Protein AF-W1DKX9-F1 (afdb_monomer_lite)

Organism: NCBI:txid1432552

Sequence (396 aa):
MPLGINVLANAAIPAMAIALAGGADFVRVNQWANAYIANEGFIEGAAAKALRYRSMLRAEHIRVFADSHVKHGSHAIVADRSIQELTRDVDFFEADAVIATGQRTGDSATMAEIDEIRAATELPLLVGSGVTPANVKQILGRTQGVIVASTMKVDGVWWNDVELARVKHFYVGRAGRAGGGIMEAFSERLLREHQPAWQAMQQHPFVTDIEQDRLPTVVFNRYLVFEGNFVATAIAIFALGVSKAPGIQQQRWLIGVLNALVDIQIAWFEQVLSARQIDPAEYPDDLPGVRRFRDGMLRTAHEGSYEQIVTLMFGAEWMYYFWCRRASEHYQSDADLRRWVEMHAEDEFYQQALWLKNELDRCAMALSENEKQALSALYGEVLQWEIDFHHAAYEE

Radius of gyration: 28.43 Å; chains: 1; bounding box: 73×48×66 Å

Foldseek 3Di:
DAAEFEDPDFPLLVRLVCCVVVVHQEYEGEAQADWFQFPVGIDHHCLVVNVVSCVVVVVPSYAYEYELHHQGGGPPVVVVDDSLVSLLVCVVSPHQEYEHEPNDALDWRDPVSLVSSVVNDVHFYEYEHNDELVCVVVRVVRGVYYHDALQQAVPSHRPHHGDVVSVVVSVVSPQCDDDDPDPDQLLVVLCVVQVVLLVCLLPAPLLVCLQVQRPDPLLVLLLLLLVLVCLVLLLLLLVLLLVQPPDDVSNVLSVVVNCCSVVPVNVLSVVVCVVVVPDSVVRDQPPPLSCCLSVVLNVCSVPHHSLLSLLLVLLVLVSLQVSLLSSQVGDHPDPSSNVSSVVSPDVVSVVSSVVSSVVNSVVVVPDDVVVSVVSSVSSSSSSVSSSSSSVVSVPD

Structure (mmCIF, N/CA/C/O backbone):
data_AF-W1DKX9-F1
#
_entry.id   AF-W1DKX9-F1
#
loop_
_atom_site.group_PDB
_atom_site.id
_atom_site.type_symbol
_atom_site.label_atom_id
_atom_site.label_alt_id
_atom_site.label_comp_id
_atom_site.label_asym_id
_atom_site.label_entity_id
_atom_site.label_seq_id
_atom_site.pdbx_PDB_ins_code
_atom_site.Cartn_x
_atom_site.Cartn_y
_atom_site.Cartn_z
_atom_site.occupancy
_atom_site.B_iso_or_equiv
_atom_site.auth_seq_id
_atom_site.auth_comp_id
_atom_site.auth_asym_id
_atom_site.auth_atom_id
_atom_site.pdbx_PDB_model_num
ATOM 1 N N . MET A 1 1 ? -12.273 -7.077 12.760 1.00 68.12 1 MET A N 1
ATOM 2 C CA . MET A 1 1 ? -12.476 -5.632 13.020 1.00 68.12 1 MET A CA 1
ATOM 3 C C . MET A 1 1 ? -13.892 -5.455 13.527 1.00 68.12 1 MET A C 1
ATOM 5 O O . MET A 1 1 ? -14.739 -6.162 12.995 1.00 68.12 1 MET A O 1
ATOM 9 N N . PRO A 1 2 ? -14.149 -4.578 14.514 1.00 84.31 2 PRO A N 1
ATOM 10 C CA . PRO A 1 2 ? -15.509 -4.352 14.976 1.00 84.31 2 PRO A CA 1
ATOM 11 C C . PRO A 1 2 ? -16.369 -3.765 13.850 1.00 84.31 2 PRO A C 1
ATOM 13 O O . PRO A 1 2 ? -15.917 -2.860 13.143 1.00 84.31 2 PRO A O 1
ATOM 16 N N . LEU A 1 3 ? -17.582 -4.284 13.682 1.00 92.50 3 LEU A N 1
ATOM 17 C CA . LEU A 1 3 ? -18.548 -3.859 12.670 1.00 92.50 3 LEU A CA 1
ATOM 18 C C . LEU A 1 3 ? -19.715 -3.135 13.342 1.00 92.50 3 LEU A C 1
ATOM 20 O O . LEU A 1 3 ? -20.184 -3.552 14.397 1.00 92.50 3 LEU A O 1
ATOM 24 N N . GLY A 1 4 ? -20.200 -2.064 12.715 1.00 95.19 4 GLY A N 1
ATOM 25 C CA . GLY A 1 4 ? -21.361 -1.322 13.192 1.00 95.19 4 GLY A CA 1
ATOM 26 C C . GLY A 1 4 ? -22.407 -1.114 12.111 1.00 95.19 4 GLY A C 1
ATOM 27 O O . GLY A 1 4 ? -22.061 -0.944 10.941 1.00 95.19 4 GLY A O 1
ATOM 28 N N . ILE A 1 5 ? -23.677 -1.084 12.510 1.00 97.62 5 ILE A N 1
ATOM 29 C CA . ILE A 1 5 ? -24.809 -0.840 11.610 1.00 97.62 5 ILE A CA 1
ATOM 30 C C . ILE A 1 5 ? -25.426 0.529 11.895 1.00 97.62 5 ILE A C 1
ATOM 32 O O . ILE A 1 5 ? -25.736 0.859 13.037 1.00 97.62 5 ILE A O 1
ATOM 36 N N . ASN A 1 6 ? -25.647 1.318 10.845 1.00 95.44 6 ASN A N 1
ATOM 37 C CA . ASN A 1 6 ? -26.480 2.516 10.898 1.00 95.44 6 ASN A CA 1
ATOM 38 C C . ASN A 1 6 ? -27.558 2.417 9.817 1.00 95.44 6 ASN A C 1
ATOM 40 O O . ASN A 1 6 ? -27.233 2.161 8.657 1.00 95.44 6 ASN A O 1
ATOM 44 N N . VAL A 1 7 ? -28.816 2.648 10.185 1.00 95.62 7 VAL A N 1
ATOM 45 C CA . VAL A 1 7 ? -29.932 2.723 9.240 1.00 95.62 7 VAL A CA 1
ATOM 46 C C . VAL A 1 7 ? -30.603 4.082 9.398 1.00 95.62 7 VAL A C 1
ATOM 48 O O . VAL A 1 7 ? -31.235 4.376 10.416 1.00 95.62 7 VAL A O 1
ATOM 51 N N . LEU A 1 8 ? -30.448 4.916 8.372 1.00 89.38 8 LEU A N 1
ATOM 52 C CA . LEU A 1 8 ? -30.997 6.267 8.339 1.00 89.38 8 LEU A CA 1
ATOM 53 C C . LEU A 1 8 ? -32.534 6.258 8.209 1.00 89.38 8 LEU A C 1
ATOM 55 O O . LEU A 1 8 ? -33.120 5.307 7.702 1.00 89.38 8 LEU A O 1
ATOM 59 N N . ALA A 1 9 ? -33.233 7.310 8.639 1.00 81.00 9 ALA A N 1
ATOM 60 C CA . ALA A 1 9 ? -32.699 8.488 9.339 1.00 81.00 9 ALA A CA 1
ATOM 61 C C . ALA A 1 9 ? -32.556 8.281 10.859 1.00 81.00 9 ALA A C 1
ATOM 63 O O . ALA A 1 9 ? -31.662 8.859 11.465 1.00 81.00 9 ALA A O 1
ATOM 64 N N . ASN A 1 10 ? -33.401 7.437 11.464 1.00 94.12 10 ASN A N 1
ATOM 65 C CA . ASN A 1 10 ? -33.337 7.074 12.887 1.00 94.12 10 ASN A CA 1
ATOM 66 C C . ASN A 1 10 ? -33.879 5.652 13.157 1.00 94.12 10 ASN A C 1
ATOM 68 O O . ASN A 1 10 ? -34.592 5.400 14.132 1.00 94.12 10 ASN A O 1
ATOM 72 N N . ALA A 1 11 ? -33.618 4.705 12.252 1.00 95.62 11 ALA A N 1
ATOM 73 C CA . ALA A 1 11 ? -34.230 3.377 12.271 1.00 95.62 11 ALA A CA 1
ATOM 74 C C . ALA A 1 11 ? -33.495 2.406 13.221 1.00 95.62 11 ALA A C 1
ATOM 76 O O . ALA A 1 11 ? -32.956 1.379 12.807 1.00 95.62 11 ALA A O 1
ATOM 77 N N . ALA A 1 12 ? -33.510 2.713 14.523 1.00 97.56 12 ALA A N 1
ATOM 78 C CA . ALA A 1 12 ? -32.794 1.955 15.555 1.00 97.56 12 ALA A CA 1
ATOM 79 C C . ALA A 1 12 ? -33.218 0.475 15.651 1.00 97.56 12 ALA A C 1
ATOM 81 O O . ALA A 1 12 ? -32.383 -0.396 15.879 1.00 97.56 12 ALA A O 1
ATOM 82 N N . ILE A 1 13 ? -34.509 0.176 15.456 1.00 98.06 13 ILE A N 1
ATOM 83 C CA . ILE A 1 13 ? -35.042 -1.195 15.528 1.00 98.06 13 ILE A CA 1
ATOM 84 C C . ILE A 1 13 ? -34.520 -2.054 14.360 1.00 98.06 13 ILE A C 1
ATOM 86 O O . ILE A 1 13 ? -33.910 -3.090 14.634 1.00 98.06 13 ILE A O 1
ATOM 90 N N . PRO A 1 14 ? -34.657 -1.633 13.081 1.00 98.25 14 PRO A N 1
ATOM 91 C CA . PRO A 1 14 ? -33.991 -2.310 11.969 1.00 98.25 14 PRO A CA 1
ATOM 92 C C . PRO A 1 14 ? -32.478 -2.437 12.149 1.00 98.25 14 PRO A C 1
ATOM 94 O O . PRO A 1 14 ? -31.940 -3.515 11.917 1.00 98.25 14 PRO A O 1
ATOM 97 N N . ALA A 1 15 ? -31.794 -1.379 12.602 1.00 98.38 15 ALA A N 1
ATOM 98 C CA . ALA A 1 15 ? -30.349 -1.422 12.823 1.00 98.38 15 ALA A CA 1
ATOM 99 C C . ALA A 1 15 ? -29.957 -2.510 13.837 1.00 98.38 15 ALA A C 1
ATOM 101 O O . ALA A 1 15 ? -29.035 -3.276 13.574 1.00 98.38 15 ALA A O 1
ATOM 102 N N . MET A 1 16 ? -30.693 -2.627 14.948 1.00 98.38 16 MET A N 1
ATOM 103 C CA . MET A 1 16 ? -30.473 -3.658 15.970 1.00 98.38 16 MET A CA 1
ATOM 104 C C . MET A 1 16 ? -30.725 -5.071 15.428 1.00 98.38 16 MET A C 1
ATOM 106 O O . MET A 1 16 ? -29.935 -5.978 15.676 1.00 98.38 16 MET A O 1
ATOM 110 N N . ALA A 1 17 ? -31.798 -5.259 14.654 1.00 98.25 17 ALA A N 1
ATOM 111 C CA . ALA A 1 17 ? -32.115 -6.549 14.044 1.00 98.25 17 ALA A CA 1
ATOM 112 C C . ALA A 1 17 ? -31.035 -6.990 13.041 1.00 98.25 17 ALA A C 1
ATOM 114 O O . ALA A 1 17 ? -30.596 -8.139 13.072 1.00 98.25 17 ALA A O 1
ATOM 115 N N . ILE A 1 18 ? -30.578 -6.069 12.183 1.00 98.44 18 ILE A N 1
ATOM 116 C CA . ILE A 1 18 ? -29.498 -6.316 11.218 1.00 98.44 18 ILE A CA 1
ATOM 117 C C . ILE A 1 18 ? -28.187 -6.597 11.951 1.00 98.44 18 ILE A C 1
ATOM 119 O O . ILE A 1 18 ? -27.479 -7.526 11.574 1.00 98.44 18 ILE A O 1
ATOM 123 N N . ALA A 1 19 ? -27.870 -5.832 12.999 1.00 98.25 19 ALA A N 1
ATOM 124 C CA . ALA A 1 19 ? -26.654 -6.031 13.777 1.00 98.25 19 ALA A CA 1
ATOM 125 C C . ALA A 1 19 ? -26.617 -7.427 14.404 1.00 98.25 19 ALA A C 1
ATOM 127 O O . ALA A 1 19 ? -25.626 -8.134 14.246 1.00 98.25 19 ALA A O 1
ATOM 128 N N . LEU A 1 20 ? -27.717 -7.868 15.018 1.00 98.25 20 LEU A N 1
ATOM 129 C CA . LEU A 1 20 ? -27.802 -9.210 15.589 1.00 98.25 20 LEU A CA 1
ATOM 130 C C . LEU A 1 20 ? -27.708 -10.300 14.517 1.00 98.25 20 LEU A C 1
ATOM 132 O O . LEU A 1 20 ? -26.942 -11.247 14.670 1.00 98.25 20 LEU A O 1
ATOM 136 N N . ALA A 1 21 ? -28.466 -10.166 13.427 1.00 98.00 21 ALA A N 1
ATOM 137 C CA . ALA A 1 21 ? -28.477 -11.158 12.354 1.00 98.00 21 ALA A CA 1
ATOM 138 C C . ALA A 1 21 ? -27.125 -11.257 11.624 1.00 98.00 21 ALA A C 1
ATOM 140 O O . ALA A 1 21 ? -26.741 -12.338 11.185 1.00 98.00 21 ALA A O 1
ATOM 141 N N . GLY A 1 22 ? -26.413 -10.136 11.491 1.00 96.56 22 GLY A N 1
ATOM 142 C CA . GLY A 1 22 ? -25.126 -10.036 10.803 1.00 96.56 22 GLY A CA 1
ATOM 143 C C . GLY A 1 22 ? -23.897 -10.202 11.699 1.00 96.56 22 GLY A C 1
ATOM 144 O O . GLY A 1 22 ? -22.784 -10.158 11.182 1.00 96.56 22 GLY A O 1
ATOM 145 N N . GLY A 1 23 ? -24.070 -10.366 13.016 1.00 95.94 23 GLY A N 1
ATOM 146 C CA . GLY A 1 23 ? -22.961 -10.477 13.969 1.00 95.94 23 GLY A CA 1
ATOM 147 C C . GLY A 1 23 ? -22.147 -9.189 14.139 1.00 95.94 23 GLY A C 1
ATOM 148 O O . GLY A 1 23 ? -20.934 -9.256 14.320 1.00 95.94 23 GLY A O 1
ATOM 149 N N . ALA A 1 24 ? -22.786 -8.021 14.037 1.00 97.19 24 ALA A N 1
ATOM 150 C CA . ALA A 1 24 ? -22.146 -6.729 14.275 1.00 97.19 24 ALA A CA 1
ATOM 151 C C . ALA A 1 24 ? -22.069 -6.399 15.777 1.00 97.19 24 ALA A C 1
ATOM 153 O O . ALA A 1 24 ? -22.917 -6.806 16.568 1.00 97.19 24 ALA A O 1
ATOM 154 N N . ASP A 1 25 ? -21.072 -5.605 16.162 1.00 97.25 25 ASP A N 1
ATOM 155 C CA . ASP A 1 25 ? -20.748 -5.310 17.562 1.00 97.25 25 AS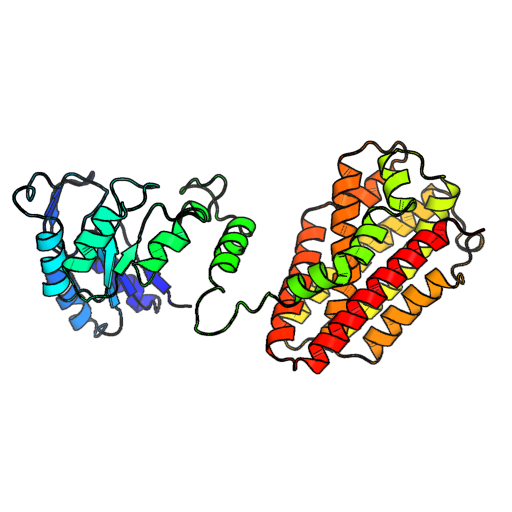P A CA 1
ATOM 156 C C . ASP A 1 25 ? -21.498 -4.092 18.119 1.00 97.25 25 ASP A C 1
ATOM 158 O O . ASP A 1 25 ? -21.575 -3.899 19.336 1.00 97.25 25 ASP A O 1
ATOM 162 N N . PHE A 1 26 ? -21.993 -3.215 17.242 1.00 98.00 26 PHE A N 1
ATOM 163 C CA . PHE A 1 26 ? -22.696 -2.003 17.651 1.00 98.00 26 PHE A CA 1
ATOM 164 C C . PHE A 1 26 ? -23.692 -1.495 16.605 1.00 98.00 26 PHE A C 1
ATOM 166 O O . PHE A 1 26 ? -23.630 -1.821 15.418 1.00 98.00 26 PHE A O 1
ATOM 173 N N . VAL A 1 27 ? -24.595 -0.628 17.050 1.00 98.31 27 VAL A N 1
ATOM 174 C CA . VAL A 1 27 ? -25.434 0.206 16.191 1.00 98.31 27 VAL A CA 1
ATOM 175 C C . VAL A 1 27 ? -25.105 1.672 16.411 1.00 98.31 27 VAL A C 1
ATOM 177 O O . VAL A 1 27 ? -24.795 2.084 17.528 1.00 98.31 27 VAL A O 1
ATOM 180 N N . ARG A 1 28 ? -25.202 2.475 15.351 1.00 96.88 28 ARG A N 1
ATOM 181 C CA . ARG A 1 28 ? -25.271 3.930 15.471 1.00 96.88 28 ARG A CA 1
ATOM 182 C C . ARG A 1 28 ? -26.722 4.373 15.343 1.00 96.88 28 ARG A C 1
ATOM 184 O O . ARG A 1 28 ? -27.402 3.956 14.409 1.00 96.88 28 ARG A O 1
ATOM 191 N N . VAL A 1 29 ? -27.172 5.230 16.253 1.00 96.94 29 VAL A N 1
ATOM 192 C CA . VAL A 1 29 ? -28.517 5.809 16.236 1.00 96.94 29 VAL A CA 1
ATOM 193 C C . VAL A 1 29 ? -28.402 7.325 16.256 1.00 96.94 29 VAL A C 1
ATOM 195 O O . VAL A 1 29 ? -27.791 7.892 17.157 1.00 96.94 29 VAL A O 1
ATOM 198 N N . ASN A 1 30 ? -28.984 7.978 15.254 1.00 94.31 30 ASN A N 1
ATOM 199 C CA . ASN A 1 30 ? -28.925 9.426 15.120 1.00 94.31 30 ASN A CA 1
ATOM 200 C C . ASN A 1 30 ? -29.636 10.115 16.292 1.00 94.31 30 ASN A C 1
ATOM 202 O O . ASN A 1 30 ? -29.003 10.807 17.071 1.00 94.31 30 ASN A O 1
ATOM 206 N N . GLN A 1 31 ? -30.933 9.880 16.476 1.00 95.25 31 GLN A N 1
ATOM 207 C CA . GLN A 1 31 ? -31.712 10.494 17.549 1.00 95.25 31 GLN A CA 1
ATOM 208 C C . GLN A 1 31 ? -32.070 9.451 18.613 1.00 95.25 31 GLN A C 1
ATOM 210 O O . GLN A 1 31 ? -33.100 8.771 18.550 1.00 95.25 31 GLN A O 1
ATOM 215 N N . TRP A 1 32 ? -31.190 9.305 19.602 1.00 97.31 32 TRP A N 1
ATOM 216 C CA . TRP A 1 32 ? -31.381 8.357 20.703 1.00 97.31 32 TRP A CA 1
ATOM 217 C C . TRP A 1 32 ? -32.332 8.889 21.779 1.00 97.31 32 TRP A C 1
ATOM 219 O O . TRP A 1 32 ? -33.315 8.231 22.122 1.00 97.31 32 TRP A O 1
ATOM 229 N N . ALA A 1 33 ? -32.078 10.112 22.239 1.00 95.19 33 ALA A N 1
ATOM 230 C CA . ALA A 1 33 ? -32.905 10.878 23.168 1.00 95.19 33 ALA A CA 1
ATOM 231 C C . ALA A 1 33 ? -33.326 12.201 22.510 1.00 95.19 33 ALA A C 1
ATOM 233 O O . ALA A 1 33 ? -32.753 12.566 21.490 1.00 95.19 33 ALA A O 1
ATOM 234 N N . ASN A 1 34 ? -34.285 12.934 23.088 1.00 93.75 34 ASN A N 1
ATOM 235 C CA . ASN A 1 34 ? -34.818 14.208 22.562 1.00 93.75 34 ASN A CA 1
ATOM 236 C C . ASN A 1 34 ? -35.590 14.083 21.236 1.00 93.75 34 ASN A C 1
ATOM 238 O O . ASN A 1 34 ? -35.763 12.986 20.708 1.00 93.75 34 ASN A O 1
ATOM 242 N N . ALA A 1 35 ? -36.075 15.210 20.711 1.00 93.00 35 ALA A N 1
ATOM 243 C CA . ALA A 1 35 ? -36.749 15.287 19.420 1.00 93.00 35 ALA A CA 1
ATOM 244 C C . ALA A 1 35 ? -36.205 16.446 18.580 1.00 93.00 35 ALA A C 1
ATOM 246 O O . ALA A 1 35 ? -35.729 17.443 19.122 1.00 93.00 35 ALA A O 1
ATOM 247 N N . TYR A 1 36 ? -36.315 16.326 17.258 1.00 93.12 36 TYR A N 1
ATOM 248 C CA . TYR A 1 36 ? -35.957 17.389 16.317 1.00 93.12 36 TYR A CA 1
ATOM 249 C C . TYR A 1 36 ? -36.777 17.279 15.023 1.00 93.12 36 TYR A C 1
ATOM 251 O O . TYR A 1 36 ? -37.457 16.277 14.785 1.00 93.12 36 TYR A O 1
ATOM 259 N N . ILE A 1 37 ? -36.729 18.314 14.181 1.00 93.94 37 ILE A N 1
ATOM 260 C CA . ILE A 1 37 ? -37.374 18.312 12.861 1.00 93.94 37 ILE A CA 1
ATOM 261 C C . ILE A 1 37 ? -36.330 17.987 11.793 1.00 93.94 37 ILE A C 1
ATOM 263 O O . ILE A 1 37 ? -35.504 18.836 11.459 1.00 93.94 37 ILE A O 1
ATOM 267 N N . ALA A 1 38 ? -36.372 16.773 11.255 1.00 91.06 38 ALA A N 1
ATOM 268 C CA . ALA A 1 38 ? -35.530 16.321 10.153 1.00 91.06 38 ALA A CA 1
ATOM 269 C C . ALA A 1 38 ? -36.153 16.626 8.782 1.00 91.06 38 ALA A C 1
ATOM 271 O O . ALA A 1 38 ? -37.285 17.106 8.687 1.00 91.06 38 ALA A O 1
ATOM 272 N N . ASN A 1 39 ? -35.444 16.273 7.707 1.00 86.62 39 ASN A N 1
ATOM 273 C CA . ASN A 1 39 ? -35.997 16.314 6.348 1.00 86.62 39 ASN A CA 1
ATOM 274 C C . ASN A 1 39 ? -37.215 15.384 6.191 1.00 86.62 39 ASN A C 1
ATOM 276 O O . ASN A 1 39 ? -38.099 15.641 5.380 1.00 86.62 39 ASN A O 1
ATOM 280 N N . GLU A 1 40 ? -37.263 14.312 6.979 1.00 89.19 40 GLU A N 1
ATOM 281 C CA . GLU A 1 40 ? -38.331 13.316 7.021 1.00 89.19 40 GLU A CA 1
ATOM 282 C C . GLU A 1 40 ? -39.513 13.739 7.914 1.00 89.19 40 GLU A C 1
ATOM 284 O O . GLU A 1 40 ? -40.549 13.074 7.917 1.00 89.19 40 GLU A O 1
ATOM 289 N N . GLY A 1 41 ? -39.379 14.838 8.664 1.00 92.44 41 GLY A N 1
ATOM 290 C CA . GLY A 1 41 ? -40.394 15.351 9.583 1.00 92.44 41 GLY A CA 1
ATOM 291 C C . GLY A 1 41 ? -39.979 15.274 11.053 1.00 92.44 41 GLY A C 1
ATOM 292 O O . GLY A 1 41 ? -38.802 15.364 11.391 1.00 92.44 41 GLY A O 1
ATOM 293 N N . PHE A 1 42 ? -40.964 15.161 11.946 1.00 94.81 42 PHE A N 1
ATOM 294 C CA . PHE A 1 42 ? -40.734 15.117 13.391 1.00 94.81 42 PHE A CA 1
ATOM 295 C C . PHE A 1 42 ? -40.114 13.775 13.799 1.00 94.81 42 PHE A C 1
ATOM 297 O O . PHE A 1 42 ? -40.745 12.729 13.642 1.00 94.81 42 PHE A O 1
ATOM 304 N N . ILE A 1 43 ? -38.894 13.801 14.339 1.00 95.00 43 ILE A N 1
ATOM 305 C CA . ILE A 1 43 ? -38.180 12.608 14.801 1.00 95.00 43 ILE A CA 1
ATOM 306 C C . ILE A 1 43 ? -38.134 12.593 16.326 1.00 95.00 43 ILE A C 1
ATOM 308 O O . ILE A 1 43 ? -37.656 13.536 16.952 1.00 95.00 43 ILE A O 1
ATOM 312 N N . GLU A 1 44 ? -38.594 11.488 16.910 1.00 94.31 44 GLU A N 1
ATOM 313 C CA . GLU A 1 44 ? -38.559 11.213 18.348 1.00 94.31 44 GLU A CA 1
ATOM 314 C C . GLU A 1 44 ? -37.341 10.363 18.742 1.00 94.31 44 GLU A C 1
ATOM 316 O O . GLU A 1 44 ? -36.821 9.577 17.942 1.00 94.31 44 GLU A O 1
ATOM 321 N N . GLY A 1 45 ? -36.942 10.461 20.011 1.00 95.62 45 GLY A N 1
ATOM 322 C CA . GLY A 1 45 ? -35.900 9.631 20.607 1.00 95.62 45 GLY A CA 1
ATOM 323 C C . GLY A 1 45 ? -36.251 8.140 20.583 1.00 95.62 45 GLY A C 1
ATOM 324 O O . GLY A 1 45 ? -37.326 7.716 21.017 1.00 95.62 45 GLY A O 1
ATOM 325 N N . ALA A 1 46 ? -35.325 7.323 20.083 1.00 97.31 46 ALA A N 1
ATOM 326 C CA . ALA A 1 46 ? -35.532 5.889 19.898 1.00 97.31 46 ALA A CA 1
ATOM 327 C C . ALA A 1 46 ? -35.260 5.031 21.150 1.00 97.31 46 ALA A C 1
ATOM 329 O O . ALA A 1 46 ? -35.668 3.863 21.169 1.00 97.31 46 ALA A O 1
ATOM 330 N N . ALA A 1 47 ? -34.607 5.577 22.185 1.00 98.12 47 ALA A N 1
ATOM 331 C CA . ALA A 1 47 ? -34.007 4.811 23.282 1.00 98.12 47 ALA A CA 1
ATOM 332 C C . ALA A 1 47 ? -34.952 3.784 23.917 1.00 98.12 47 ALA A C 1
ATOM 334 O O . ALA A 1 47 ? -34.682 2.584 23.926 1.00 98.12 47 ALA A O 1
ATOM 335 N N . ALA A 1 48 ? -36.123 4.227 24.378 1.00 97.38 48 ALA A N 1
ATOM 336 C CA . ALA A 1 48 ? -37.044 3.363 25.110 1.00 97.38 48 ALA A CA 1
ATOM 337 C C . ALA A 1 48 ? -37.594 2.201 24.257 1.00 97.38 48 ALA A C 1
ATOM 339 O O . ALA A 1 48 ? -37.864 1.116 24.779 1.00 97.38 48 ALA A O 1
ATOM 340 N N . LYS A 1 49 ? -37.800 2.411 22.951 1.00 97.88 49 LYS A N 1
ATOM 341 C CA . LYS A 1 49 ? -38.249 1.351 22.031 1.00 97.88 49 LYS A CA 1
ATOM 342 C C . LYS A 1 49 ? -37.088 0.400 21.724 1.00 97.88 49 LYS A C 1
ATOM 344 O O . LYS A 1 49 ? -37.258 -0.815 21.803 1.00 97.88 49 LYS A O 1
ATOM 349 N N . ALA A 1 50 ? -35.912 0.952 21.432 1.00 98.12 50 ALA A N 1
ATOM 350 C CA . ALA A 1 50 ? -34.723 0.196 21.062 1.00 98.12 50 ALA A CA 1
ATOM 351 C C . ALA A 1 50 ? -34.168 -0.662 22.207 1.00 98.12 50 ALA A C 1
ATOM 353 O O . ALA A 1 50 ? -33.855 -1.824 21.974 1.00 98.12 50 ALA A O 1
ATOM 354 N N . LEU A 1 51 ? -34.115 -0.156 23.443 1.00 98.25 51 LEU A N 1
ATOM 355 C CA . LEU A 1 51 ? -33.626 -0.913 24.603 1.00 98.25 51 LEU A CA 1
ATOM 356 C C . LEU A 1 51 ? -34.534 -2.097 24.958 1.00 98.25 51 LEU A C 1
ATOM 358 O O . LEU A 1 51 ? -34.044 -3.199 25.204 1.00 98.25 51 LEU A O 1
ATOM 362 N N . ARG A 1 52 ? -35.863 -1.915 24.906 1.00 98.56 52 ARG A N 1
ATOM 363 C CA . ARG A 1 52 ? -36.816 -3.026 25.094 1.00 98.56 52 ARG A CA 1
ATOM 364 C C . ARG A 1 52 ? -36.653 -4.089 24.015 1.00 98.56 52 ARG A C 1
ATOM 366 O O . ARG A 1 52 ? -36.681 -5.277 24.317 1.00 98.56 52 ARG A O 1
ATOM 373 N N . TYR A 1 53 ? -36.456 -3.663 22.770 1.00 98.56 53 TYR A N 1
ATOM 374 C CA . TYR A 1 53 ? -36.219 -4.576 21.659 1.00 98.56 53 TYR A CA 1
ATOM 375 C C . TYR A 1 53 ? -34.878 -5.312 21.791 1.00 98.56 53 TYR A C 1
ATOM 377 O O . TYR A 1 53 ? -34.845 -6.531 21.646 1.00 98.56 53 TYR A O 1
ATOM 385 N N . ARG A 1 54 ? -33.797 -4.608 22.161 1.00 98.25 54 ARG A N 1
ATOM 386 C CA . ARG A 1 54 ? -32.478 -5.189 22.464 1.00 98.25 54 ARG A CA 1
ATOM 387 C C . ARG A 1 54 ? -32.588 -6.278 23.530 1.00 98.25 54 ARG A C 1
ATOM 389 O O . ARG A 1 54 ? -32.069 -7.370 23.328 1.00 98.25 54 ARG A O 1
ATOM 396 N N . SER A 1 55 ? -33.320 -6.008 24.612 1.00 98.19 55 SER A N 1
ATOM 397 C CA . SER A 1 55 ? -33.542 -6.981 25.685 1.00 98.19 55 SER A CA 1
ATOM 398 C C . SER A 1 55 ? -34.401 -8.171 25.245 1.00 98.19 55 SER A C 1
ATOM 400 O O . SER A 1 55 ? -34.067 -9.320 25.528 1.00 98.19 55 SER A O 1
ATOM 402 N N . MET A 1 56 ? -35.467 -7.933 24.472 1.00 98.50 56 MET A N 1
ATOM 403 C CA . MET A 1 56 ? -36.296 -9.004 23.903 1.00 98.50 56 MET A CA 1
ATOM 404 C C . MET A 1 56 ? -35.474 -9.967 23.032 1.00 98.50 56 MET A C 1
ATOM 406 O O . MET A 1 56 ? -35.728 -11.170 23.031 1.00 98.50 56 MET A O 1
ATOM 410 N N . LEU A 1 57 ? -34.478 -9.439 22.320 1.00 97.44 57 LEU A N 1
ATOM 411 C CA . LEU A 1 57 ? -33.551 -10.211 21.501 1.00 97.44 57 LEU A CA 1
ATOM 412 C C . LEU A 1 57 ? -32.372 -10.822 22.282 1.00 97.44 57 LEU A C 1
ATOM 414 O O . LEU A 1 57 ? -31.616 -11.593 21.695 1.00 97.44 57 LEU A O 1
ATOM 418 N N . ARG A 1 58 ? -32.198 -10.495 23.573 1.00 97.88 58 ARG A N 1
ATOM 419 C CA . ARG A 1 58 ? -30.995 -10.813 24.373 1.00 97.88 58 ARG A CA 1
ATOM 420 C C . ARG A 1 58 ? -29.699 -10.342 23.700 1.00 97.88 58 ARG A C 1
ATOM 422 O O . ARG A 1 58 ? -28.692 -11.052 23.637 1.00 97.88 58 ARG A O 1
ATOM 429 N N . ALA A 1 59 ? -29.766 -9.149 23.119 1.00 97.75 59 ALA A N 1
ATOM 430 C CA . ALA A 1 59 ? -28.710 -8.542 22.324 1.00 97.75 59 ALA A CA 1
ATOM 431 C C . ALA A 1 59 ? -27.939 -7.461 23.104 1.00 97.75 59 ALA A C 1
ATOM 433 O O . ALA A 1 59 ? -27.454 -6.501 22.517 1.00 97.75 59 ALA A O 1
ATOM 434 N N . GLU A 1 60 ? -27.818 -7.585 24.429 1.00 97.31 60 GLU A N 1
ATOM 435 C CA . GLU A 1 60 ? -27.136 -6.604 25.292 1.00 97.31 60 GLU A CA 1
ATOM 436 C C . GLU A 1 60 ? -25.641 -6.447 24.967 1.00 97.31 60 GLU A C 1
ATOM 438 O O . GLU A 1 60 ? -25.041 -5.433 25.303 1.00 97.31 60 GLU A O 1
ATOM 443 N N . HIS A 1 61 ? -25.048 -7.423 24.277 1.00 96.75 61 HIS A N 1
ATOM 444 C CA . HIS A 1 61 ? -23.680 -7.345 23.765 1.00 96.75 61 HIS A CA 1
ATOM 445 C C . HIS A 1 61 ? -23.523 -6.365 22.586 1.00 96.75 61 HIS A C 1
ATOM 447 O O . HIS A 1 61 ? -22.401 -5.951 22.296 1.00 96.75 61 HIS A O 1
ATOM 453 N N . ILE A 1 62 ? -24.619 -5.978 21.918 1.00 98.12 62 ILE A N 1
ATOM 454 C CA . ILE A 1 62 ? -24.613 -4.987 20.837 1.00 98.12 62 ILE A CA 1
ATOM 455 C C . ILE A 1 62 ? -24.699 -3.589 21.449 1.00 98.12 62 ILE A C 1
ATOM 457 O O . ILE A 1 62 ? -25.720 -3.189 22.024 1.00 98.12 62 ILE A O 1
ATOM 461 N N . ARG A 1 63 ? -23.610 -2.834 21.301 1.00 98.38 63 ARG A N 1
ATOM 462 C CA . ARG A 1 63 ? -23.480 -1.485 21.861 1.00 98.38 63 ARG A CA 1
ATOM 463 C C . ARG A 1 63 ? -24.272 -0.448 21.064 1.00 98.38 63 ARG A C 1
ATOM 465 O O . ARG A 1 63 ? -24.437 -0.577 19.854 1.00 98.38 63 ARG A O 1
ATOM 472 N N . VAL A 1 64 ? -24.734 0.607 21.726 1.00 98.44 64 VAL A N 1
ATOM 473 C CA . VAL A 1 64 ? -25.471 1.726 21.130 1.00 98.44 64 VAL A CA 1
ATOM 474 C C . VAL A 1 64 ? -24.602 2.973 21.131 1.00 98.44 64 VAL A C 1
ATOM 476 O O . VAL A 1 64 ? -24.310 3.542 22.179 1.00 98.44 64 VAL A O 1
ATOM 479 N N . PHE A 1 65 ? -24.198 3.421 19.947 1.00 98.19 65 PHE A N 1
ATOM 480 C CA . PHE A 1 65 ? -23.501 4.691 19.776 1.00 98.19 65 PHE A CA 1
ATOM 481 C C . PHE A 1 65 ? -24.506 5.737 19.301 1.00 98.19 65 PHE A C 1
ATOM 483 O O . PHE A 1 65 ? -25.112 5.590 18.239 1.00 98.19 65 PHE A O 1
ATOM 490 N N . ALA A 1 66 ? -24.702 6.784 20.089 1.00 97.69 66 ALA A N 1
ATOM 491 C CA . ALA A 1 66 ? -25.760 7.758 19.873 1.00 97.69 66 ALA A CA 1
ATOM 492 C C . ALA A 1 66 ? -25.189 9.126 19.499 1.00 97.69 66 ALA A C 1
ATOM 494 O O . ALA A 1 66 ? -24.225 9.585 20.114 1.00 97.69 66 ALA A O 1
ATOM 495 N N . ASP A 1 67 ? -25.781 9.800 18.512 1.00 95.56 67 ASP A N 1
ATOM 496 C CA . ASP A 1 67 ? -25.394 11.183 18.235 1.00 95.56 67 ASP A CA 1
ATOM 497 C C . ASP A 1 67 ? -25.927 12.095 19.360 1.00 95.56 67 ASP A C 1
ATOM 499 O O . ASP A 1 67 ? -27.080 11.983 19.776 1.00 95.56 67 ASP A O 1
ATOM 503 N N . SER A 1 68 ? -25.081 12.995 19.871 1.00 93.56 68 SER A N 1
ATOM 504 C CA . SER A 1 68 ? -25.472 13.956 20.920 1.00 93.56 68 SER A CA 1
ATOM 505 C C . SER A 1 68 ? -26.369 15.066 20.359 1.00 93.56 68 SER A C 1
ATOM 507 O O . SER A 1 68 ? -27.349 15.470 20.984 1.00 93.56 68 SER A O 1
ATOM 509 N N . HIS A 1 69 ? -26.052 15.522 19.146 1.00 89.56 69 HIS A N 1
ATOM 510 C CA . HIS A 1 69 ? -26.768 16.572 18.438 1.00 89.56 69 HIS A CA 1
ATOM 511 C C . HIS A 1 69 ? -26.743 16.258 16.935 1.00 89.56 69 HIS A C 1
ATOM 513 O O . HIS A 1 69 ? -25.677 16.174 16.312 1.00 89.56 69 HIS A O 1
ATOM 519 N N . VAL A 1 70 ? -27.919 15.981 16.364 1.00 88.75 70 VAL A N 1
ATOM 520 C CA . VAL A 1 70 ? -28.050 15.456 14.996 1.00 88.75 70 VAL A CA 1
ATOM 521 C C . VAL A 1 70 ? -27.961 16.574 13.963 1.00 88.75 70 VAL A C 1
ATOM 523 O O . VAL A 1 70 ? -28.772 17.492 13.957 1.00 88.75 70 VAL A O 1
ATOM 526 N N . LYS A 1 71 ? -27.038 16.447 13.010 1.00 83.69 71 LYS A N 1
ATOM 527 C CA . LYS A 1 71 ? -26.792 17.445 11.953 1.00 83.69 71 LYS A CA 1
ATOM 528 C C . LYS A 1 71 ? -27.888 17.612 10.883 1.00 83.69 71 LYS A C 1
ATOM 530 O O . LYS A 1 71 ? -27.847 18.546 10.094 1.00 83.69 71 LYS A O 1
ATOM 535 N N . HIS A 1 72 ? -28.831 16.676 10.773 1.00 80.56 72 HIS A N 1
ATOM 536 C CA . HIS A 1 72 ? -29.773 16.585 9.643 1.00 80.56 72 HIS A CA 1
ATOM 537 C C . HIS A 1 72 ? -31.151 17.189 9.927 1.00 80.56 72 HIS A C 1
ATOM 539 O O . HIS A 1 72 ? -32.168 16.595 9.573 1.00 80.56 72 HIS A O 1
ATOM 545 N N . GLY A 1 73 ? -31.205 18.349 10.579 1.00 85.75 73 GLY A N 1
ATOM 546 C CA . GLY A 1 73 ? -32.479 19.002 10.853 1.00 85.75 73 GLY A CA 1
ATOM 547 C C . GLY A 1 73 ? -32.386 20.198 11.786 1.00 85.75 73 GLY A C 1
ATOM 548 O O . GLY A 1 73 ? -31.304 20.670 12.123 1.00 85.75 73 GLY A O 1
ATOM 549 N N . SER A 1 74 ? -33.553 20.694 12.184 1.00 89.94 74 SER A N 1
ATOM 550 C CA . SER A 1 74 ? -33.712 21.805 13.112 1.00 89.94 74 SER A CA 1
ATOM 551 C C . SER A 1 74 ? -34.011 21.307 14.521 1.00 89.94 74 SER A C 1
ATOM 553 O O . SER A 1 74 ? -34.966 20.561 14.740 1.00 89.94 74 SER A O 1
ATOM 555 N N . HIS A 1 75 ? -33.242 21.812 15.484 1.00 91.50 75 HIS A N 1
ATOM 556 C CA . HIS A 1 75 ? -33.454 21.603 16.919 1.00 91.50 75 HIS A CA 1
ATOM 557 C C . HIS A 1 75 ? -34.271 22.733 17.563 1.00 91.50 75 HIS A C 1
ATOM 559 O O . HIS A 1 75 ? -34.301 22.859 18.779 1.00 91.50 75 HIS A O 1
ATOM 565 N N . ALA A 1 76 ? -34.973 23.556 16.770 1.00 92.88 76 ALA A N 1
ATOM 566 C CA . ALA A 1 76 ? -35.735 24.707 17.272 1.00 92.88 76 ALA A CA 1
ATOM 567 C C . ALA A 1 76 ? -36.777 24.342 18.348 1.00 92.88 76 ALA A C 1
ATOM 569 O O . ALA A 1 76 ? -37.049 25.142 19.237 1.00 92.88 76 ALA A O 1
ATOM 570 N N . ILE A 1 77 ? -37.339 23.131 18.286 1.00 93.25 77 ILE A N 1
ATOM 571 C CA . ILE A 1 77 ? -38.334 22.633 19.249 1.00 93.25 77 ILE A CA 1
ATOM 572 C C . ILE A 1 77 ? -37.753 22.290 20.630 1.00 93.25 77 ILE A C 1
ATOM 574 O O . ILE A 1 77 ? -38.518 22.103 21.568 1.00 93.25 77 ILE A O 1
ATOM 578 N N . VAL A 1 78 ? -36.426 22.200 20.739 1.00 93.56 78 VAL A N 1
ATOM 579 C CA . VAL A 1 78 ? -35.677 21.958 21.983 1.00 93.56 78 VAL A CA 1
ATOM 580 C C . VAL A 1 78 ? -34.614 23.040 22.212 1.00 93.56 78 VAL A C 1
ATOM 582 O O . VAL A 1 78 ? -33.652 22.830 22.944 1.00 93.56 78 VAL A O 1
ATOM 585 N N . ALA A 1 79 ? -34.750 24.198 21.555 1.00 92.06 79 ALA A N 1
ATOM 586 C CA . ALA A 1 79 ? -33.745 25.265 21.579 1.00 92.06 79 ALA A CA 1
ATOM 587 C C . ALA A 1 79 ? -33.650 26.000 22.927 1.00 92.06 79 ALA A C 1
ATOM 589 O O . ALA A 1 79 ? -32.730 26.787 23.134 1.00 92.06 79 ALA A O 1
ATOM 590 N N . ASP A 1 80 ? -34.594 25.756 23.835 1.00 93.56 80 ASP A N 1
ATOM 591 C CA . ASP A 1 80 ? -34.535 26.176 25.234 1.00 93.56 80 ASP A CA 1
ATOM 592 C C . ASP A 1 80 ? -33.530 25.356 26.059 1.00 93.56 80 ASP A C 1
ATOM 594 O O . ASP A 1 80 ? -33.214 25.736 27.186 1.00 93.56 80 ASP A O 1
ATOM 598 N N . ARG A 1 81 ? -33.003 24.261 25.499 1.00 93.44 81 ARG A N 1
ATOM 599 C CA . ARG A 1 81 ? -32.032 23.377 26.143 1.00 93.44 81 ARG A CA 1
ATOM 600 C C . ARG A 1 81 ? -30.667 23.464 25.479 1.00 93.44 81 ARG A C 1
ATOM 602 O O . ARG A 1 81 ? -30.529 23.546 24.261 1.00 93.44 81 ARG A O 1
ATOM 609 N N . SER A 1 82 ? -29.636 23.417 26.310 1.00 92.88 82 SER A N 1
ATOM 610 C CA . SER A 1 82 ? -28.239 23.443 25.876 1.00 92.88 82 SER A CA 1
ATOM 611 C C . SER A 1 82 ? -27.784 22.099 25.288 1.00 92.88 82 SER A C 1
ATOM 613 O O . SER A 1 82 ? -28.321 21.046 25.637 1.00 92.88 82 SER A O 1
ATOM 615 N N . ILE A 1 83 ? -26.736 22.098 24.448 1.00 91.75 83 ILE A N 1
ATOM 616 C CA . ILE A 1 83 ? -26.131 20.857 23.916 1.00 91.75 83 ILE A CA 1
ATOM 617 C C . ILE A 1 83 ? -25.688 19.935 25.061 1.00 91.75 83 ILE A C 1
ATOM 619 O O . ILE A 1 83 ? -25.820 18.714 24.963 1.00 91.75 83 ILE A O 1
ATOM 623 N N . GLN A 1 84 ? -25.215 20.499 26.174 1.00 95.00 84 GLN A N 1
ATOM 624 C CA . GLN A 1 84 ? -24.834 19.738 27.359 1.00 95.00 84 GLN A CA 1
ATOM 625 C C . GLN A 1 84 ? -26.030 18.997 27.965 1.00 95.00 84 GLN A C 1
ATOM 627 O O . GLN A 1 84 ? -25.908 17.830 28.326 1.00 95.00 84 GLN A O 1
ATOM 632 N N . GLU A 1 85 ? -27.195 19.636 28.071 1.00 95.88 85 GLU A N 1
ATOM 633 C CA . GLU A 1 85 ? -28.406 18.982 28.578 1.00 95.88 85 GLU A CA 1
ATOM 634 C C . GLU A 1 85 ? -28.918 17.908 27.622 1.00 95.88 85 GLU A C 1
ATOM 636 O O . GLU A 1 85 ? -29.222 16.805 28.068 1.00 95.88 85 GLU A O 1
ATOM 641 N N . LEU A 1 86 ? -28.935 18.189 26.315 1.00 95.00 86 LEU A N 1
ATOM 642 C CA . LEU A 1 86 ? -29.313 17.198 25.305 1.00 95.00 86 LEU A CA 1
ATOM 643 C C . LEU A 1 86 ? -28.376 15.977 25.342 1.00 95.00 86 LEU A C 1
ATOM 645 O O . LEU A 1 86 ? -28.832 14.839 25.246 1.00 95.00 86 LEU A O 1
ATOM 649 N N . THR A 1 87 ? -27.076 16.204 25.551 1.00 96.56 87 THR A N 1
ATOM 650 C CA . THR A 1 87 ? -26.061 15.148 25.701 1.00 96.56 87 THR A CA 1
ATOM 651 C C . THR A 1 87 ? -26.254 14.340 26.983 1.00 96.56 87 THR A C 1
ATOM 653 O O . THR A 1 87 ? -26.138 13.116 26.951 1.00 96.56 87 THR A O 1
ATOM 656 N N . ARG A 1 88 ? -26.570 14.993 28.109 1.00 97.38 88 ARG A N 1
ATOM 657 C CA . ARG A 1 88 ? -26.856 14.303 29.378 1.00 97.38 88 ARG A CA 1
ATOM 658 C C . ARG A 1 88 ? -28.039 13.356 29.259 1.00 97.38 88 ARG A C 1
ATOM 660 O O . ARG A 1 88 ? -28.013 12.302 29.881 1.00 97.38 88 ARG A O 1
ATOM 667 N N . ASP A 1 89 ? -29.039 13.689 28.447 1.00 97.06 89 ASP A N 1
ATOM 668 C CA . ASP A 1 89 ? -30.142 12.761 28.203 1.00 97.06 89 ASP A CA 1
ATOM 669 C C . ASP A 1 89 ? -29.670 11.518 27.449 1.00 97.06 89 ASP A C 1
ATOM 671 O O . ASP A 1 89 ? -30.093 10.414 27.768 1.00 97.06 89 ASP A O 1
ATOM 675 N N . VAL A 1 90 ? -28.773 11.664 26.469 1.00 97.56 90 VAL A N 1
ATOM 676 C CA . VAL A 1 90 ? -28.211 10.511 25.748 1.00 97.56 90 VAL A CA 1
ATOM 677 C C . VAL A 1 90 ? -27.501 9.550 26.707 1.00 97.56 90 VAL A C 1
ATOM 679 O O . VAL A 1 90 ? -27.701 8.341 26.598 1.00 97.56 90 VAL A O 1
ATOM 682 N N . ASP A 1 91 ? -26.737 10.086 27.661 1.00 95.31 91 ASP A N 1
ATOM 683 C CA . ASP A 1 91 ? -26.089 9.320 28.736 1.00 95.31 91 ASP A CA 1
ATOM 684 C C . ASP A 1 91 ? -27.128 8.666 29.667 1.00 95.31 91 ASP A C 1
ATOM 686 O O . ASP A 1 91 ? -27.144 7.450 29.851 1.00 95.31 91 ASP A O 1
ATOM 690 N N . PHE A 1 92 ? -28.096 9.456 30.149 1.00 97.31 92 PHE A N 1
ATOM 691 C CA . PHE A 1 92 ? -29.189 8.991 31.008 1.00 97.31 92 PHE A CA 1
ATOM 692 C C . PHE A 1 92 ? -30.002 7.848 30.384 1.00 97.31 92 PHE A C 1
ATOM 694 O O . PHE A 1 92 ? -30.457 6.949 31.089 1.00 97.31 92 PHE A O 1
ATOM 701 N N . PHE A 1 93 ? -30.176 7.861 29.062 1.00 97.31 93 PHE A N 1
ATOM 702 C CA . PHE A 1 93 ? -30.867 6.818 28.306 1.00 97.31 93 PHE A CA 1
ATOM 703 C C . PHE A 1 93 ? -29.952 5.646 27.896 1.00 97.31 93 PHE A C 1
ATOM 705 O O . PHE A 1 93 ? -30.246 4.956 26.918 1.00 97.31 93 PHE A O 1
ATOM 712 N N . GLU A 1 94 ? -28.878 5.392 28.647 1.00 96.56 94 GLU A N 1
ATOM 713 C CA . GLU A 1 94 ? -28.020 4.199 28.557 1.00 96.56 94 GLU A CA 1
ATOM 714 C C . GLU A 1 94 ? -27.370 3.987 27.177 1.00 96.56 94 GLU A C 1
ATOM 716 O O . GLU A 1 94 ? -27.295 2.864 26.668 1.00 96.56 94 GLU A O 1
ATOM 721 N N . ALA A 1 95 ? -26.906 5.066 26.540 1.00 98.06 95 ALA A N 1
ATOM 722 C CA . ALA A 1 95 ? -26.004 4.935 25.398 1.00 98.06 95 ALA A CA 1
ATOM 723 C C . ALA A 1 95 ? -24.629 4.400 25.843 1.00 98.06 95 ALA A C 1
ATOM 725 O O . ALA A 1 95 ? -24.137 4.715 26.922 1.00 98.06 95 ALA A O 1
ATOM 726 N N . ASP A 1 96 ? -23.968 3.628 24.980 1.00 98.19 96 ASP A N 1
ATOM 727 C CA . ASP A 1 96 ? -22.630 3.079 25.236 1.00 98.19 96 ASP A CA 1
ATOM 728 C C . ASP A 1 96 ? -21.505 4.022 24.768 1.00 98.19 96 ASP A C 1
ATOM 730 O O . ASP A 1 96 ? -20.356 3.901 25.196 1.00 98.19 96 ASP A O 1
ATOM 734 N N . ALA A 1 97 ? -21.816 4.943 23.851 1.00 98.06 97 ALA A N 1
ATOM 735 C CA . ALA A 1 97 ? -20.922 6.007 23.402 1.00 98.06 97 ALA A CA 1
ATOM 736 C C . ALA A 1 97 ? -21.711 7.183 22.816 1.00 98.06 97 ALA A C 1
ATOM 738 O O . ALA A 1 97 ? -22.813 7.006 22.288 1.00 98.06 97 ALA A O 1
ATOM 739 N N . VAL A 1 98 ? -21.098 8.365 22.838 1.00 97.88 98 VAL A N 1
ATOM 740 C CA . VAL A 1 98 ? -21.657 9.601 22.282 1.00 97.88 98 VAL A CA 1
ATOM 741 C C . VAL A 1 98 ? -20.878 10.027 21.039 1.00 97.88 98 VAL A C 1
ATOM 743 O O . VAL A 1 98 ? -19.650 9.931 20.990 1.00 97.88 98 VAL A O 1
ATOM 746 N N . ILE A 1 99 ? -21.586 10.517 20.021 1.00 96.56 99 ILE A N 1
ATOM 747 C CA . ILE A 1 99 ? -21.010 10.983 18.759 1.00 96.56 99 ILE A CA 1
ATOM 748 C C . ILE A 1 99 ? -21.323 12.471 18.549 1.00 96.56 99 ILE A C 1
ATOM 750 O O . ILE A 1 99 ? -22.483 12.879 18.485 1.00 96.56 99 ILE A O 1
ATOM 754 N N . ALA A 1 100 ? -20.281 13.279 18.356 1.00 95.31 100 ALA A N 1
ATOM 755 C CA . ALA A 1 100 ? -20.382 14.655 17.879 1.00 95.31 100 ALA A CA 1
ATOM 756 C C . ALA A 1 100 ? -20.405 14.678 16.339 1.00 95.31 100 ALA A C 1
ATOM 758 O O . ALA A 1 100 ? -19.527 14.092 15.697 1.00 95.31 100 ALA A O 1
ATOM 759 N N . THR A 1 101 ? -21.397 15.327 15.717 1.00 87.25 101 THR A N 1
ATOM 760 C CA . THR A 1 101 ? -21.620 15.207 14.258 1.00 87.25 101 THR A CA 1
ATOM 761 C C . THR A 1 101 ? -21.495 16.494 13.445 1.00 87.25 101 THR A C 1
ATOM 763 O O . THR A 1 101 ? -21.460 16.400 12.217 1.00 87.25 101 THR A O 1
ATOM 766 N N . GLY A 1 102 ? -21.363 17.656 14.090 1.00 79.38 102 GLY A N 1
ATOM 767 C CA . GLY A 1 102 ? -21.332 18.956 13.419 1.00 79.38 102 GLY A CA 1
ATOM 768 C C . GLY A 1 102 ? -22.694 19.365 12.855 1.00 79.38 102 GLY A C 1
ATOM 769 O O . GLY A 1 102 ? -23.726 18.840 13.259 1.00 79.38 102 GLY A O 1
ATOM 770 N N . GLN A 1 103 ? -22.701 20.314 11.914 1.00 70.62 103 GLN A N 1
ATOM 771 C CA . GLN A 1 103 ? -23.937 20.941 11.414 1.00 70.62 103 GLN A CA 1
ATOM 772 C C . GLN A 1 103 ? -24.403 20.418 10.045 1.00 70.62 103 GLN A C 1
ATOM 774 O O . GLN A 1 103 ? -25.580 20.541 9.718 1.00 70.62 103 GLN A O 1
ATOM 779 N N . ARG A 1 104 ? -23.518 19.822 9.230 1.00 62.59 104 ARG A N 1
ATOM 780 C CA . ARG A 1 104 ? -23.852 19.239 7.912 1.00 62.59 104 ARG A CA 1
ATOM 781 C C . ARG A 1 104 ? -22.958 18.048 7.559 1.00 62.59 104 ARG A C 1
ATOM 783 O O . ARG A 1 104 ? -21.922 17.809 8.175 1.00 62.59 104 ARG A O 1
ATOM 790 N N . THR A 1 105 ? -23.350 17.261 6.553 1.00 57.44 105 THR A N 1
ATOM 791 C CA . THR A 1 105 ? -22.489 16.191 6.014 1.00 57.44 105 THR A CA 1
ATOM 792 C C . THR A 1 105 ? -21.248 16.779 5.359 1.00 57.44 105 THR A C 1
ATOM 794 O O . THR A 1 105 ? -21.364 17.608 4.467 1.00 57.44 105 THR A O 1
ATOM 797 N N . GLY A 1 106 ? -20.073 16.306 5.781 1.00 56.50 106 GLY A N 1
ATOM 798 C CA . GLY A 1 106 ? -18.781 16.833 5.333 1.00 56.50 106 GLY A CA 1
ATOM 799 C C . GLY A 1 106 ? -18.186 17.855 6.302 1.00 56.50 106 GLY A C 1
ATOM 800 O O . GLY A 1 106 ? -16.965 17.956 6.373 1.00 56.50 106 GLY A O 1
ATOM 801 N N . ASP A 1 107 ? -19.017 18.486 7.134 1.00 70.00 107 ASP A N 1
ATOM 802 C CA . ASP A 1 107 ? -18.570 19.395 8.188 1.00 70.00 107 ASP A CA 1
ATOM 803 C C . ASP A 1 107 ? -18.249 18.601 9.460 1.00 70.00 107 ASP A C 1
ATOM 805 O O . ASP A 1 107 ? -18.982 17.680 9.843 1.00 70.00 107 ASP A O 1
ATOM 809 N N . SER A 1 108 ? -17.126 18.930 10.100 1.00 77.94 108 SER A N 1
ATOM 810 C CA . SER A 1 108 ? -16.753 18.368 11.402 1.00 77.94 108 SER A CA 1
ATOM 811 C C . SER A 1 108 ? -17.480 19.105 12.518 1.00 77.94 108 SER A C 1
ATOM 813 O O . SER A 1 108 ? -17.748 20.301 12.397 1.00 77.94 108 SER A O 1
ATOM 815 N N . ALA A 1 109 ? -17.720 18.419 13.639 1.00 84.50 109 ALA A N 1
ATOM 816 C CA . ALA A 1 109 ? -18.018 19.103 14.893 1.00 84.50 109 ALA A CA 1
ATOM 817 C C . ALA A 1 109 ? -16.894 20.100 15.207 1.00 84.50 109 ALA A C 1
ATOM 819 O O . ALA A 1 109 ? -15.709 19.803 14.985 1.00 84.50 109 ALA A O 1
ATOM 820 N N . THR A 1 110 ? -17.266 21.287 15.682 1.00 89.31 110 THR A N 1
ATOM 821 C CA . THR A 1 110 ? -16.274 22.287 16.092 1.00 89.31 110 THR A CA 1
ATOM 822 C C . THR A 1 110 ? -15.579 21.822 17.370 1.00 89.31 110 THR A C 1
ATOM 824 O O . THR A 1 110 ? -16.137 21.050 18.144 1.00 89.31 110 THR A O 1
ATOM 827 N N . MET A 1 111 ? -14.358 22.293 17.627 1.00 90.31 111 MET A N 1
ATOM 828 C CA . MET A 1 111 ? -13.649 21.920 18.861 1.00 90.31 111 MET A CA 1
ATOM 829 C C . MET A 1 111 ? -14.392 22.390 20.112 1.00 90.31 111 MET A C 1
ATOM 831 O O . MET A 1 111 ? -14.413 21.662 21.093 1.00 90.31 111 MET A O 1
ATOM 835 N N . ALA A 1 112 ? -15.053 23.550 20.042 1.00 91.62 112 ALA A N 1
ATOM 836 C CA . ALA A 1 112 ? -15.906 24.044 21.116 1.00 91.62 112 ALA A CA 1
ATOM 837 C C . ALA A 1 112 ? -17.085 23.094 21.379 1.00 91.62 112 ALA A C 1
ATOM 839 O O . ALA A 1 112 ? -17.288 22.692 22.514 1.00 91.62 112 ALA A O 1
ATOM 840 N N . GLU A 1 113 ? -17.793 22.656 20.334 1.00 91.12 113 GLU A N 1
ATOM 841 C CA . GLU A 1 113 ? -18.887 21.681 20.463 1.00 91.12 113 GLU A CA 1
ATOM 842 C C . GLU A 1 113 ? -18.391 20.335 21.023 1.00 91.12 113 GLU A C 1
ATOM 844 O O . GLU A 1 113 ? -19.040 19.741 21.879 1.00 91.12 113 GLU A O 1
ATOM 849 N N . ILE A 1 114 ? -17.209 19.864 20.601 1.00 94.75 114 ILE A N 1
ATOM 850 C CA . ILE A 1 114 ? -16.580 18.653 21.159 1.00 94.75 114 ILE A CA 1
ATOM 851 C C . ILE A 1 114 ? -16.293 18.830 22.657 1.00 94.75 114 ILE A C 1
ATOM 853 O O . ILE A 1 114 ? -16.585 17.924 23.438 1.00 94.75 114 ILE A O 1
ATOM 857 N N . ASP A 1 115 ? -15.734 19.973 23.057 1.00 94.38 115 ASP A N 1
ATOM 858 C CA . ASP A 1 115 ? -15.403 20.275 24.452 1.00 94.38 115 ASP A CA 1
ATOM 859 C C . ASP A 1 115 ? -16.684 20.426 25.308 1.00 94.38 115 ASP A C 1
ATOM 861 O O . ASP A 1 115 ? -16.732 19.936 26.438 1.00 94.38 115 ASP A O 1
ATOM 865 N N . GLU A 1 116 ? -17.757 21.008 24.759 1.00 94.75 116 GLU A N 1
ATOM 866 C CA . GLU A 1 116 ? -19.075 21.098 25.405 1.00 94.75 116 GLU A CA 1
ATOM 867 C C . GLU A 1 116 ? -19.708 19.722 25.633 1.00 94.75 116 GLU A C 1
ATOM 869 O O . GLU A 1 116 ? -20.153 19.427 26.744 1.00 94.75 116 GLU A O 1
ATOM 874 N N . ILE A 1 117 ? -19.711 18.860 24.610 1.00 95.94 117 ILE A N 1
ATOM 875 C CA . ILE A 1 117 ? -20.215 17.484 24.716 1.00 95.94 117 ILE A CA 1
ATOM 876 C C . ILE A 1 117 ? -19.373 16.701 25.727 1.00 95.94 117 ILE A C 1
ATOM 878 O O . ILE A 1 117 ? -19.922 16.015 26.588 1.00 95.94 117 ILE A O 1
ATOM 882 N N . ARG A 1 118 ? -18.040 16.832 25.678 1.00 95.50 118 ARG A N 1
ATOM 883 C CA . ARG A 1 118 ? -17.136 16.158 26.620 1.00 95.50 118 ARG A CA 1
ATOM 884 C C . ARG A 1 118 ? -17.409 16.558 28.067 1.00 95.50 118 ARG A C 1
ATOM 886 O O . ARG A 1 118 ? -17.334 15.694 28.930 1.00 95.50 118 ARG A O 1
ATOM 893 N N . ALA A 1 119 ? -17.725 17.823 28.333 1.00 95.81 119 ALA A N 1
ATOM 894 C CA . ALA A 1 119 ? -18.040 18.307 29.677 1.00 95.81 119 ALA A CA 1
ATOM 895 C C . ALA A 1 119 ? -19.398 17.808 30.216 1.00 95.81 119 ALA A C 1
ATOM 897 O O . ALA A 1 119 ? -19.699 18.000 31.396 1.00 95.81 119 ALA A O 1
ATOM 898 N N . ALA A 1 120 ? -20.241 17.211 29.368 1.00 96.00 120 ALA A N 1
ATOM 899 C CA . ALA A 1 120 ? -21.607 16.826 29.712 1.00 96.00 120 ALA A CA 1
ATOM 900 C C . ALA A 1 120 ? -21.790 15.341 30.065 1.00 96.00 120 ALA A C 1
ATOM 902 O O . ALA A 1 120 ? -22.789 15.001 30.693 1.00 96.00 120 ALA A O 1
ATOM 903 N N . THR A 1 121 ? -20.858 14.474 29.674 1.00 95.69 121 THR A N 1
ATOM 904 C CA . THR A 1 121 ? -20.924 13.014 29.858 1.00 95.69 121 THR A CA 1
ATOM 905 C C . THR A 1 121 ? -19.540 12.481 30.217 1.00 95.69 121 THR A C 1
ATOM 907 O O . THR A 1 121 ? -18.553 13.158 29.948 1.00 95.69 121 THR A O 1
ATOM 910 N N . GLU A 1 122 ? -19.441 11.270 30.770 1.00 95.00 122 GLU A N 1
ATOM 911 C CA . GLU A 1 122 ? -18.186 10.503 30.919 1.00 95.00 122 GLU A CA 1
ATOM 912 C C . GLU A 1 122 ? -18.074 9.356 29.893 1.00 95.00 122 GLU A C 1
ATOM 914 O O . GLU A 1 122 ? -17.037 8.700 29.784 1.00 95.00 122 GLU A O 1
ATOM 919 N N . LEU A 1 123 ? -19.104 9.151 29.063 1.00 97.12 123 LEU A N 1
ATOM 920 C CA . LEU A 1 123 ? -19.107 8.120 28.028 1.00 97.12 123 LEU A CA 1
ATOM 921 C C . LEU A 1 123 ? -17.974 8.329 27.007 1.00 97.12 123 LEU A C 1
ATOM 923 O O . LEU A 1 123 ? -17.507 9.461 26.798 1.00 97.12 123 LEU A O 1
ATOM 927 N N . PRO A 1 124 ? -17.524 7.260 26.324 1.00 97.75 124 PRO A N 1
ATOM 928 C CA . PRO A 1 124 ? -16.631 7.389 25.183 1.00 97.75 124 PRO A CA 1
ATOM 929 C C . PRO A 1 124 ? -17.202 8.371 24.155 1.00 97.75 124 PRO A C 1
ATOM 931 O O . PRO A 1 124 ? -18.338 8.222 23.705 1.00 97.75 124 PRO A O 1
ATOM 934 N N . LEU A 1 125 ? -16.401 9.367 23.778 1.00 97.12 125 LEU A N 1
ATOM 935 C CA . LEU A 1 125 ? -16.775 10.394 22.811 1.00 97.12 125 LEU A CA 1
ATOM 936 C C . LEU A 1 125 ? -16.091 10.121 21.474 1.00 97.12 125 LEU A C 1
ATOM 938 O O . LEU A 1 125 ? -14.885 9.866 21.421 1.00 97.12 125 LEU A O 1
ATOM 942 N N . LEU A 1 126 ? -16.858 10.195 20.390 1.00 96.50 126 LEU A N 1
ATOM 943 C CA . LEU A 1 126 ? -16.377 10.073 19.019 1.00 96.50 126 LEU A CA 1
ATOM 944 C C . LEU A 1 126 ? -16.797 11.282 18.176 1.00 96.50 126 LEU A C 1
ATOM 946 O O . LEU A 1 126 ? -17.792 11.937 18.472 1.00 96.50 126 LEU A O 1
ATOM 950 N N . VAL A 1 127 ? -16.088 11.535 17.072 1.00 95.12 127 VAL A N 1
ATOM 951 C CA . VAL A 1 127 ? -16.553 12.461 16.019 1.00 95.12 127 VAL A CA 1
ATOM 952 C C . VAL A 1 127 ? -17.026 11.686 14.796 1.00 95.12 127 VAL A C 1
ATOM 954 O O . VAL A 1 127 ? -16.313 10.829 14.278 1.00 95.12 127 VAL A O 1
ATOM 957 N N . GLY A 1 128 ? -18.241 11.985 14.334 1.00 91.38 128 GLY A N 1
ATOM 958 C CA . GLY A 1 128 ? -18.965 11.204 13.330 1.00 91.38 128 GLY A CA 1
ATOM 959 C C . GLY A 1 128 ? -19.066 11.811 11.928 1.00 91.38 128 GLY A C 1
ATOM 960 O O . GLY A 1 128 ? -19.817 11.281 11.103 1.00 91.38 128 GLY A O 1
ATOM 961 N N . SER A 1 129 ? -18.419 12.952 11.668 1.00 88.00 129 SER A N 1
ATOM 962 C CA . SER A 1 129 ? -18.517 13.702 10.405 1.00 88.00 129 SER A CA 1
ATOM 963 C C . SER A 1 129 ? -17.285 14.580 10.180 1.00 88.00 129 SER A C 1
ATOM 965 O O . SER A 1 129 ? -16.645 14.990 11.143 1.00 88.00 129 SER A O 1
ATOM 967 N N . GLY A 1 130 ? -16.963 14.864 8.913 1.00 86.31 130 GLY A N 1
ATOM 968 C CA . GLY A 1 130 ? -15.971 15.874 8.510 1.00 86.31 130 GLY A CA 1
ATOM 969 C C . GLY A 1 130 ? -14.533 15.650 8.983 1.00 86.31 130 GLY A C 1
ATOM 970 O O . GLY A 1 130 ? -13.732 16.585 9.005 1.00 86.31 130 GLY A O 1
ATOM 971 N N . VAL A 1 131 ? -14.188 14.424 9.374 1.00 89.75 131 VAL A N 1
ATOM 972 C CA . VAL A 1 131 ? -12.829 14.077 9.797 1.00 89.75 131 VAL A CA 1
ATOM 973 C C . VAL A 1 131 ? -11.933 13.929 8.574 1.00 89.75 131 VAL A C 1
ATOM 975 O O . VAL A 1 131 ? -12.218 13.120 7.698 1.00 89.75 131 VAL A O 1
ATOM 978 N N . THR A 1 132 ? -10.836 14.681 8.546 1.00 87.56 132 THR A N 1
ATOM 979 C CA . THR A 1 132 ? -9.841 14.733 7.468 1.00 87.56 132 THR A CA 1
ATOM 980 C C . THR A 1 132 ? -8.431 14.522 8.036 1.00 87.56 132 THR A C 1
ATOM 982 O O . THR A 1 132 ? -8.239 14.654 9.249 1.00 87.56 132 THR A O 1
ATOM 985 N N . PRO A 1 133 ? -7.400 14.255 7.207 1.00 85.00 133 PRO A N 1
ATOM 986 C CA . PRO A 1 133 ? -6.023 14.146 7.696 1.00 85.00 133 PRO A CA 1
ATOM 987 C C . PRO A 1 133 ? -5.539 15.418 8.412 1.00 85.00 133 PRO A C 1
ATOM 989 O O . PRO A 1 133 ? -4.741 15.341 9.342 1.00 85.00 133 PRO A O 1
ATOM 992 N N . ALA A 1 134 ? -6.068 16.585 8.028 1.00 84.44 134 ALA A N 1
ATOM 993 C CA . ALA A 1 134 ? -5.691 17.870 8.605 1.00 84.44 134 ALA A CA 1
ATOM 994 C C . ALA A 1 134 ? -6.223 18.079 10.036 1.00 84.44 134 ALA A C 1
ATOM 996 O O . ALA A 1 134 ? -5.549 18.714 10.846 1.00 84.44 134 ALA A O 1
ATOM 997 N N . ASN A 1 135 ? -7.409 17.552 10.372 1.00 87.69 135 ASN A N 1
ATOM 998 C CA . ASN A 1 135 ? -8.052 17.796 11.673 1.00 87.69 135 ASN A CA 1
ATOM 999 C C . ASN A 1 135 ? -8.054 16.578 12.617 1.00 87.69 135 ASN A C 1
ATOM 1001 O O . ASN A 1 135 ? -8.196 16.748 13.831 1.00 87.69 135 ASN A O 1
ATOM 1005 N N . VAL A 1 136 ? -7.832 15.360 12.105 1.00 90.56 136 VAL A N 1
ATOM 1006 C CA . VAL A 1 136 ? -7.970 14.111 12.875 1.00 90.56 136 VAL A CA 1
ATOM 1007 C C . VAL A 1 136 ? -7.088 14.075 14.125 1.00 90.56 136 VAL A C 1
ATOM 1009 O O . VAL A 1 136 ? -7.529 13.613 15.175 1.00 90.56 136 VAL A O 1
ATOM 1012 N N . LYS A 1 137 ? -5.867 14.623 14.064 1.00 88.88 137 LYS A N 1
ATOM 1013 C CA . LYS A 1 137 ? -4.943 14.666 15.211 1.00 88.88 137 LYS A CA 1
ATOM 1014 C C . LYS A 1 137 ? -5.473 15.540 16.348 1.00 88.88 137 LYS A C 1
ATOM 1016 O O . LYS A 1 137 ? -5.306 15.198 17.517 1.00 88.88 137 LYS A O 1
ATOM 1021 N N . GLN A 1 138 ? -6.101 16.663 16.010 1.00 88.50 138 GLN A N 1
ATOM 1022 C CA . GLN A 1 138 ? -6.682 17.576 16.989 1.00 88.50 138 GLN A CA 1
ATOM 1023 C C . GLN A 1 138 ? -7.953 16.985 17.610 1.00 88.50 138 GLN A C 1
ATOM 1025 O O . GLN A 1 138 ? -8.148 17.110 18.820 1.00 88.50 138 GLN A O 1
ATOM 1030 N N . ILE A 1 139 ? -8.766 16.307 16.792 1.00 92.62 139 ILE A N 1
ATOM 1031 C CA . ILE A 1 139 ? -9.982 15.604 17.215 1.00 92.62 139 ILE A CA 1
ATOM 1032 C C . ILE A 1 139 ? -9.632 14.468 18.182 1.00 92.62 139 ILE A C 1
ATOM 1034 O O . ILE A 1 139 ? -10.088 14.460 19.321 1.00 92.62 139 ILE A O 1
ATOM 1038 N N . LEU A 1 140 ? -8.736 13.560 17.783 1.00 92.06 140 LEU A N 1
ATOM 1039 C CA . LEU A 1 140 ? -8.299 12.433 18.617 1.00 92.06 140 LEU A CA 1
ATOM 1040 C C . LEU A 1 140 ? -7.532 12.864 19.877 1.00 92.06 140 LEU A C 1
ATOM 1042 O O . LEU A 1 140 ? -7.349 12.064 20.786 1.00 92.06 140 LEU A O 1
ATOM 1046 N N . GLY A 1 141 ? -7.090 14.123 19.962 1.00 89.94 141 GLY A N 1
ATOM 1047 C CA . GLY A 1 141 ? -6.586 14.700 21.209 1.00 89.94 141 GLY A CA 1
ATOM 1048 C C . GLY A 1 141 ? -7.665 14.908 22.280 1.00 89.94 141 GLY A C 1
ATOM 1049 O O . GLY A 1 141 ? -7.316 15.080 23.442 1.00 89.94 141 GLY A O 1
ATOM 1050 N N . ARG A 1 142 ? -8.949 14.897 21.898 1.00 90.88 142 ARG A N 1
ATOM 1051 C CA . ARG A 1 142 ? -10.121 15.139 22.763 1.00 90.88 142 ARG A CA 1
ATOM 1052 C C . ARG A 1 142 ? -11.084 13.953 22.828 1.00 90.88 142 ARG A C 1
ATOM 1054 O O . ARG A 1 142 ? -11.865 13.845 23.768 1.00 90.88 142 ARG A O 1
ATOM 1061 N N . THR A 1 143 ? -11.046 13.072 21.830 1.00 94.12 143 THR A N 1
ATOM 1062 C CA . THR A 1 143 ? -12.033 12.000 21.636 1.00 94.12 143 THR A CA 1
ATOM 1063 C C . THR A 1 143 ? -11.379 10.626 21.540 1.00 94.12 143 THR A C 1
ATOM 1065 O O . THR A 1 143 ? -10.254 10.502 21.061 1.00 94.12 143 THR A O 1
ATOM 1068 N N . GLN A 1 144 ? -12.109 9.574 21.902 1.00 92.81 144 GLN A N 1
ATOM 1069 C CA . GLN A 1 144 ? -11.628 8.187 21.888 1.00 92.81 144 GLN A CA 1
ATOM 1070 C C . GLN A 1 144 ? -11.708 7.537 20.496 1.00 92.81 144 GLN A C 1
ATOM 1072 O O . GLN A 1 144 ? -11.114 6.481 20.265 1.00 92.81 144 GLN A O 1
ATOM 1077 N N . GLY A 1 145 ? -12.409 8.156 19.542 1.00 91.69 145 GLY A N 1
ATOM 1078 C CA . GLY A 1 145 ? -12.515 7.626 18.188 1.00 91.69 145 GLY A CA 1
ATOM 1079 C C . GLY A 1 145 ? -13.103 8.598 17.174 1.00 91.69 145 GLY A C 1
ATOM 1080 O O . GLY A 1 145 ? -13.577 9.681 17.504 1.00 91.69 145 GLY A O 1
ATOM 1081 N N . VAL A 1 146 ? -13.070 8.183 15.912 1.00 92.75 146 VAL A N 1
ATOM 1082 C CA . VAL A 1 146 ? -13.650 8.912 14.782 1.00 92.75 146 VAL A CA 1
ATOM 1083 C C . VAL A 1 146 ? -14.344 7.940 13.835 1.00 92.75 146 VAL A C 1
ATOM 1085 O O . VAL A 1 146 ? -13.899 6.801 13.683 1.00 92.75 146 VAL A O 1
ATOM 1088 N N . ILE A 1 147 ? -15.405 8.401 13.179 1.00 90.25 147 ILE A N 1
ATOM 1089 C CA . ILE A 1 147 ? -16.069 7.719 12.067 1.00 90.25 147 ILE A CA 1
ATOM 1090 C C . ILE A 1 147 ? -15.798 8.545 10.810 1.00 90.25 147 ILE A C 1
ATOM 1092 O O . ILE A 1 147 ? -16.122 9.732 10.754 1.00 90.25 147 ILE A O 1
ATOM 1096 N N . VAL A 1 148 ? -15.184 7.920 9.806 1.00 89.56 148 VAL A N 1
ATOM 1097 C CA . VAL A 1 148 ? -14.662 8.597 8.610 1.00 89.56 148 VAL A CA 1
ATOM 1098 C C . VAL A 1 148 ? -15.338 8.024 7.373 1.00 89.56 148 VAL A C 1
ATOM 1100 O O . VAL A 1 148 ? -15.448 6.809 7.245 1.00 89.56 148 VAL A O 1
ATOM 1103 N N . ALA A 1 149 ? -15.793 8.896 6.470 1.00 88.19 149 ALA A N 1
ATOM 1104 C CA . ALA A 1 149 ? -16.485 8.493 5.246 1.00 88.19 149 ALA A CA 1
ATOM 1105 C C . ALA A 1 149 ? -15.908 9.195 4.011 1.00 88.19 149 ALA A C 1
ATOM 1107 O O . ALA A 1 149 ? -15.106 8.608 3.294 1.00 88.19 149 ALA A O 1
ATOM 1108 N N . SER A 1 150 ? -16.262 10.461 3.780 1.00 87.81 150 SER A N 1
ATOM 1109 C CA . SER A 1 150 ? -15.896 11.225 2.576 1.00 87.81 150 SER A CA 1
ATOM 1110 C C . SER A 1 150 ? -14.390 11.267 2.294 1.00 87.81 150 SER A C 1
ATOM 1112 O O . SER A 1 150 ? -13.971 11.106 1.155 1.00 87.81 150 SER A O 1
ATOM 1114 N N . THR A 1 151 ? -13.548 11.390 3.321 1.00 88.50 151 THR A N 1
ATOM 1115 C CA . THR A 1 151 ? -12.077 11.352 3.192 1.00 88.50 151 THR A CA 1
ATOM 1116 C C . THR A 1 151 ? -11.522 10.042 2.628 1.00 88.50 151 THR A C 1
ATOM 1118 O O . THR A 1 151 ? -10.388 10.022 2.166 1.00 88.50 151 THR A O 1
ATOM 1121 N N . MET A 1 152 ? -12.309 8.969 2.619 1.00 90.62 152 MET A N 1
ATOM 1122 C CA . MET A 1 152 ? -11.927 7.686 2.028 1.00 90.62 152 MET A CA 1
ATOM 1123 C C . MET A 1 152 ? -12.448 7.506 0.598 1.00 90.62 152 MET A C 1
ATOM 1125 O O . MET A 1 152 ? -12.167 6.491 -0.021 1.00 90.62 152 MET A O 1
ATOM 1129 N N . LYS A 1 153 ? -13.243 8.446 0.077 1.00 89.31 153 LYS A N 1
ATOM 1130 C CA . LYS A 1 153 ? -14.039 8.312 -1.154 1.00 89.31 153 LYS A CA 1
ATOM 1131 C C . LYS A 1 153 ? -13.519 9.195 -2.284 1.00 89.31 153 LYS A C 1
ATOM 1133 O O . LYS A 1 153 ? -13.233 10.344 -1.980 1.00 89.31 153 LYS A O 1
ATOM 1138 N N . VAL A 1 154 ? -13.441 8.739 -3.533 1.00 82.88 154 VAL A N 1
ATOM 1139 C CA . VAL A 1 154 ? -12.885 9.516 -4.671 1.00 82.88 154 VAL A CA 1
ATOM 1140 C C . VAL A 1 154 ? -13.333 10.990 -4.627 1.00 82.88 154 VAL A C 1
ATOM 1142 O O . VAL A 1 154 ? -14.508 11.284 -4.387 1.00 82.88 154 VAL A O 1
ATOM 1145 N N . ASP A 1 155 ? -12.376 11.912 -4.763 1.00 81.56 155 ASP A N 1
ATOM 1146 C CA . ASP A 1 155 ? -12.536 13.378 -4.662 1.00 81.56 155 ASP A CA 1
ATOM 1147 C C . ASP A 1 155 ? -13.032 13.929 -3.313 1.00 81.56 155 ASP A C 1
ATOM 1149 O O . ASP A 1 155 ? -13.367 15.104 -3.179 1.00 81.56 155 ASP A O 1
ATOM 1153 N N . GLY A 1 156 ? -13.084 13.109 -2.263 1.00 79.19 156 GLY A N 1
ATOM 1154 C CA . GLY A 1 156 ? -13.670 13.532 -0.989 1.00 79.19 156 GLY A CA 1
ATOM 1155 C C . GLY A 1 156 ? -15.198 13.569 -1.006 1.00 79.19 156 GLY A C 1
ATOM 1156 O O . GLY A 1 156 ? -15.808 14.171 -0.124 1.00 79.19 156 GLY A O 1
ATOM 1157 N N . VAL A 1 157 ? -15.826 12.939 -1.995 1.00 78.38 157 VAL A N 1
ATOM 1158 C CA . VAL A 1 157 ? -17.260 13.033 -2.247 1.00 78.38 157 VAL A CA 1
ATOM 1159 C C . VAL A 1 157 ? -17.954 11.768 -1.752 1.00 78.38 157 VAL A C 1
ATOM 1161 O O . VAL A 1 157 ? -17.632 10.657 -2.157 1.00 78.38 157 VAL A O 1
ATOM 1164 N N . TRP A 1 158 ? -18.916 11.909 -0.838 1.00 79.50 158 TRP A N 1
ATOM 1165 C CA . TRP A 1 158 ? -19.431 10.766 -0.070 1.00 79.50 158 TRP A CA 1
ATOM 1166 C C . TRP A 1 158 ? -20.191 9.718 -0.903 1.00 79.50 158 TRP A C 1
ATOM 1168 O O . TRP A 1 158 ? -20.225 8.555 -0.495 1.00 79.50 158 TRP A O 1
ATOM 1178 N N . TRP A 1 159 ? -20.777 10.108 -2.041 1.00 83.19 159 TRP A N 1
ATOM 1179 C CA . TRP A 1 159 ? -21.506 9.204 -2.941 1.00 83.19 159 TRP A CA 1
ATOM 1180 C C . TRP A 1 159 ? -20.608 8.468 -3.941 1.00 83.19 159 TRP A C 1
ATOM 1182 O O . TRP A 1 159 ? -21.086 7.548 -4.597 1.00 83.19 159 TRP A O 1
ATOM 1192 N N . ASN A 1 160 ? -19.331 8.843 -4.050 1.00 86.38 160 ASN A N 1
ATOM 1193 C CA . ASN A 1 160 ? -18.387 8.166 -4.934 1.00 86.38 160 ASN A CA 1
ATOM 1194 C C . ASN A 1 160 ? -17.918 6.823 -4.341 1.00 86.38 160 ASN A C 1
ATOM 1196 O O . ASN A 1 160 ? -18.268 6.447 -3.214 1.00 86.38 160 ASN A O 1
ATOM 1200 N N . ASP A 1 161 ? -17.102 6.087 -5.089 1.00 91.69 161 ASP A N 1
ATOM 1201 C CA . ASP A 1 161 ? -16.477 4.856 -4.607 1.00 91.69 161 ASP A CA 1
ATOM 1202 C C . ASP A 1 161 ? -15.386 5.124 -3.568 1.00 91.69 161 ASP A C 1
ATOM 1204 O O . ASP A 1 161 ? -14.852 6.228 -3.450 1.00 91.69 161 ASP A O 1
ATOM 1208 N N . VAL A 1 162 ? -15.098 4.111 -2.746 1.00 91.31 162 VAL A N 1
ATOM 1209 C CA . VAL A 1 162 ? -13.979 4.163 -1.795 1.00 91.31 162 VAL A CA 1
ATOM 1210 C C . VAL A 1 162 ? -12.673 4.021 -2.568 1.00 91.31 162 VAL A C 1
ATOM 1212 O O . VAL A 1 162 ? -12.513 3.090 -3.348 1.00 91.31 162 VAL A O 1
ATOM 1215 N N . GLU A 1 163 ? -11.723 4.910 -2.306 1.00 88.38 163 GLU A N 1
ATOM 1216 C CA . GLU A 1 163 ? -10.411 4.913 -2.938 1.00 88.38 163 GLU A CA 1
ATOM 1217 C C . GLU A 1 163 ? -9.372 4.291 -2.000 1.00 88.38 163 GLU A C 1
ATOM 1219 O O . GLU A 1 163 ? -9.060 4.830 -0.931 1.00 88.38 163 GLU A O 1
ATOM 1224 N N . LEU A 1 164 ? -8.819 3.142 -2.400 1.00 85.12 164 LEU A N 1
ATOM 1225 C CA . LEU A 1 164 ? -7.900 2.361 -1.569 1.00 85.12 164 LEU A CA 1
ATOM 1226 C C . LEU A 1 164 ? -6.671 3.171 -1.128 1.00 85.12 164 LEU A C 1
ATOM 1228 O O . LEU A 1 164 ? -6.248 3.059 0.024 1.00 85.12 164 LEU A O 1
ATOM 1232 N N . ALA A 1 165 ? -6.121 4.009 -2.010 1.00 80.44 165 ALA A N 1
ATOM 1233 C CA . ALA A 1 165 ? -4.979 4.866 -1.700 1.00 80.44 165 ALA A CA 1
ATOM 1234 C C . ALA A 1 165 ? -5.285 5.831 -0.541 1.00 80.44 165 ALA A C 1
ATOM 1236 O O . ALA A 1 165 ? -4.489 5.961 0.391 1.00 80.44 165 ALA A O 1
ATOM 1237 N N . ARG A 1 166 ? -6.478 6.436 -0.530 1.00 84.88 166 ARG A N 1
ATOM 1238 C CA . ARG A 1 166 ? -6.914 7.367 0.524 1.00 84.88 166 ARG A CA 1
ATOM 1239 C C . ARG A 1 166 ? -7.185 6.653 1.845 1.00 84.88 166 ARG A C 1
ATOM 1241 O O . ARG A 1 166 ? -6.808 7.169 2.897 1.00 84.88 166 ARG A O 1
ATOM 1248 N N . VAL A 1 167 ? -7.741 5.437 1.797 1.00 86.19 167 VAL A N 1
ATOM 1249 C CA . VAL A 1 167 ? -7.879 4.567 2.981 1.00 86.19 167 VAL A CA 1
ATOM 1250 C C . VAL A 1 167 ? -6.516 4.253 3.590 1.00 86.19 167 VAL A C 1
ATOM 1252 O O . VAL A 1 167 ? -6.325 4.444 4.793 1.00 86.19 167 VAL A O 1
ATOM 1255 N N . LYS A 1 168 ? -5.557 3.815 2.765 1.00 77.62 168 LYS A N 1
ATOM 1256 C CA . LYS A 1 168 ? -4.188 3.513 3.203 1.00 77.62 168 LYS A CA 1
ATOM 1257 C C . LYS A 1 168 ? -3.526 4.754 3.807 1.00 77.62 168 LYS A C 1
ATOM 1259 O O . LYS A 1 168 ? -3.067 4.694 4.944 1.00 77.62 168 LYS A O 1
ATOM 1264 N N . HIS A 1 169 ? -3.563 5.891 3.111 1.00 74.44 169 HIS A N 1
ATOM 1265 C CA . HIS A 1 169 ? -2.986 7.153 3.586 1.00 74.44 169 HIS A CA 1
ATOM 1266 C C . HIS A 1 169 ? -3.541 7.575 4.956 1.00 74.44 169 HIS A C 1
ATOM 1268 O O . HIS A 1 169 ? -2.787 7.933 5.860 1.00 74.44 169 HIS A O 1
ATOM 1274 N N . PHE A 1 170 ? -4.858 7.476 5.146 1.00 74.69 170 PHE A N 1
ATOM 1275 C CA . PHE A 1 170 ? -5.488 7.822 6.417 1.00 74.69 170 PHE A CA 1
ATOM 1276 C C . PHE A 1 170 ? -5.122 6.841 7.547 1.00 74.69 170 PHE A C 1
ATOM 1278 O O . PHE A 1 170 ? -4.998 7.249 8.703 1.00 74.69 170 PHE A O 1
ATOM 1285 N N . TYR A 1 171 ? -4.924 5.555 7.233 1.00 63.34 171 TYR A N 1
ATOM 1286 C CA . TYR A 1 171 ? -4.563 4.527 8.214 1.00 63.34 171 TYR A CA 1
ATOM 1287 C C . TYR A 1 171 ? -3.115 4.659 8.712 1.00 63.34 171 TYR A C 1
ATOM 1289 O O . TYR A 1 171 ? -2.876 4.537 9.917 1.00 63.34 171 TYR A O 1
ATOM 1297 N N . VAL A 1 172 ? -2.164 4.999 7.830 1.00 47.03 172 VAL A N 1
ATOM 1298 C CA . VAL A 1 172 ? -0.756 5.245 8.212 1.00 47.03 172 VAL A CA 1
ATOM 1299 C C . VAL A 1 172 ? -0.642 6.385 9.241 1.00 47.03 172 VAL A C 1
ATOM 1301 O O . VAL A 1 172 ? 0.194 6.331 10.141 1.00 47.03 172 VAL A O 1
ATOM 1304 N N . GLY A 1 173 ? -1.558 7.360 9.225 1.00 41.97 173 GLY A N 1
ATOM 1305 C CA . GLY A 1 173 ? -1.603 8.448 10.211 1.00 41.97 173 GLY A CA 1
ATOM 1306 C C . GLY A 1 173 ? -1.984 8.052 11.653 1.00 41.97 173 GLY A C 1
ATOM 1307 O O . GLY A 1 173 ? -1.761 8.846 12.570 1.00 41.97 173 GLY A O 1
ATOM 1308 N N . ARG A 1 174 ? -2.549 6.854 11.902 1.00 40.69 174 ARG A N 1
ATOM 1309 C CA . ARG A 1 174 ? -3.041 6.424 13.236 1.00 40.69 174 ARG A CA 1
ATOM 1310 C C . ARG A 1 174 ? -2.033 5.599 14.047 1.00 40.69 174 ARG A C 1
ATOM 1312 O O . ARG A 1 174 ? -2.199 5.486 15.261 1.00 40.69 174 ARG A O 1
ATOM 1319 N N . ALA A 1 175 ? -0.956 5.099 13.445 1.00 38.00 175 ALA A N 1
ATOM 1320 C CA . ALA A 1 175 ? 0.081 4.322 14.141 1.00 38.00 175 ALA A CA 1
ATOM 1321 C C . ALA A 1 175 ? 0.912 5.137 15.169 1.00 38.00 175 ALA A C 1
ATOM 1323 O O . ALA A 1 175 ? 1.886 4.643 15.723 1.00 38.00 175 ALA A O 1
ATOM 1324 N N . GLY A 1 176 ? 0.535 6.390 15.447 1.00 34.56 176 GLY A N 1
ATOM 1325 C CA . GLY A 1 176 ? 1.337 7.338 16.217 1.00 34.56 176 GLY A CA 1
ATOM 1326 C C . GLY A 1 176 ? 1.084 7.442 17.725 1.00 34.56 176 GLY A C 1
ATOM 1327 O O . GLY A 1 176 ? 1.746 8.278 18.336 1.00 34.56 176 GLY A O 1
ATOM 1328 N N . ARG A 1 177 ? 0.157 6.704 18.365 1.00 34.56 177 ARG A N 1
ATOM 1329 C CA . ARG A 1 177 ? -0.057 6.842 19.830 1.00 34.56 177 ARG A CA 1
ATOM 1330 C C . ARG A 1 177 ? -0.489 5.567 20.563 1.00 34.56 177 ARG A C 1
ATOM 1332 O O . ARG A 1 177 ? -1.667 5.370 20.840 1.00 34.56 177 ARG A O 1
ATOM 1339 N N . ALA A 1 178 ? 0.507 4.806 21.011 1.00 34.06 178 ALA A N 1
ATOM 1340 C CA . ALA A 1 178 ? 0.498 4.125 22.305 1.00 34.06 178 ALA A CA 1
ATOM 1341 C C . ALA A 1 178 ? 1.925 4.164 22.896 1.00 34.06 178 ALA A C 1
ATOM 1343 O O . ALA A 1 178 ? 2.787 3.403 22.485 1.00 34.06 178 ALA A O 1
ATOM 1344 N N . GLY A 1 179 ? 2.188 5.097 23.818 1.00 31.89 179 GLY A N 1
ATOM 1345 C CA . GLY A 1 179 ? 3.163 4.945 24.916 1.00 31.89 179 GLY A CA 1
ATOM 1346 C C . GLY A 1 179 ? 4.652 4.633 24.666 1.00 31.89 179 GLY A C 1
ATOM 1347 O O . GLY A 1 179 ? 5.340 4.371 25.645 1.00 31.89 179 GLY A O 1
ATOM 1348 N N . GLY A 1 180 ? 5.182 4.682 23.445 1.00 28.75 180 GLY A N 1
ATOM 1349 C CA . GLY A 1 180 ? 6.613 4.530 23.142 1.00 28.75 180 GLY A CA 1
ATOM 1350 C C . GLY A 1 180 ? 6.999 5.437 21.974 1.00 28.75 180 GLY A C 1
ATOM 1351 O O . GLY A 1 180 ? 6.119 5.851 21.221 1.00 28.75 180 GLY A O 1
ATOM 1352 N N . GLY A 1 181 ? 8.276 5.809 21.845 1.00 31.61 181 GLY A N 1
ATOM 1353 C CA . GLY A 1 181 ? 8.761 6.632 20.728 1.00 31.61 181 GLY A CA 1
ATOM 1354 C C . GLY A 1 181 ? 8.257 6.122 19.373 1.00 31.61 181 GLY A C 1
ATOM 1355 O O . GLY A 1 181 ? 8.039 4.925 19.208 1.00 31.61 181 GLY A O 1
ATOM 1356 N N . ILE A 1 182 ? 8.029 7.042 18.431 1.00 43.47 182 ILE A N 1
ATOM 1357 C CA . ILE A 1 182 ? 7.562 6.756 17.066 1.00 43.47 182 ILE A CA 1
ATOM 1358 C C . ILE A 1 182 ? 8.428 5.633 16.480 1.00 43.47 182 ILE A C 1
ATOM 1360 O O . ILE A 1 182 ? 9.582 5.872 16.134 1.00 43.47 182 ILE A O 1
ATOM 1364 N N . MET A 1 183 ? 7.892 4.415 16.390 1.00 53.09 183 MET A N 1
ATOM 1365 C CA . MET A 1 183 ? 8.509 3.381 15.569 1.00 53.09 183 MET A CA 1
ATOM 1366 C C . MET A 1 183 ? 8.093 3.673 14.134 1.00 53.09 183 MET A C 1
ATOM 1368 O O . MET A 1 183 ? 6.967 3.397 13.725 1.00 53.09 183 MET A O 1
ATOM 1372 N N . GLU A 1 184 ? 8.995 4.334 13.418 1.00 77.44 184 GLU A N 1
ATOM 1373 C CA . GLU A 1 184 ? 8.997 4.416 11.961 1.00 77.44 184 GLU A CA 1
ATOM 1374 C C . GLU A 1 184 ? 8.737 3.021 11.366 1.00 77.44 184 GLU A C 1
ATOM 1376 O O . GLU A 1 184 ? 9.287 2.028 11.852 1.00 77.44 184 GLU A O 1
ATOM 1381 N N . ALA A 1 185 ? 7.873 2.934 10.346 1.00 86.75 185 ALA A N 1
ATOM 1382 C CA . ALA A 1 185 ? 7.658 1.679 9.629 1.00 86.75 185 ALA A CA 1
ATOM 1383 C C . ALA A 1 185 ? 8.994 1.191 9.055 1.00 86.75 185 ALA A C 1
ATOM 1385 O O . ALA A 1 185 ? 9.824 1.999 8.638 1.00 86.75 185 ALA A O 1
ATOM 1386 N N . PHE A 1 186 ? 9.226 -0.120 9.049 1.00 94.12 186 PHE A N 1
ATOM 1387 C CA . PHE A 1 186 ? 10.542 -0.645 8.699 1.00 94.12 186 PHE A CA 1
ATOM 1388 C C . PHE A 1 186 ? 10.930 -0.285 7.260 1.00 94.12 186 PHE A C 1
ATOM 1390 O O . PHE A 1 186 ? 12.053 0.144 7.024 1.00 94.12 186 PHE A O 1
ATOM 1397 N N . SER A 1 187 ? 9.987 -0.337 6.322 1.00 91.75 187 SER A N 1
ATOM 1398 C CA . SER A 1 187 ? 10.195 0.109 4.945 1.00 91.75 187 SER A CA 1
ATOM 1399 C C . SER A 1 187 ? 10.552 1.600 4.843 1.00 91.75 187 SER A C 1
ATOM 1401 O O . SER A 1 187 ? 11.444 1.956 4.080 1.00 91.75 187 SER A O 1
ATOM 1403 N N . GLU A 1 188 ? 9.933 2.477 5.642 1.00 90.81 188 GLU A N 1
ATOM 1404 C CA . GLU A 1 188 ? 10.283 3.910 5.686 1.00 90.81 188 GLU A CA 1
ATOM 1405 C C . GLU A 1 188 ? 11.690 4.122 6.252 1.00 90.81 188 GLU A C 1
ATOM 1407 O O . GLU A 1 188 ? 12.460 4.927 5.727 1.00 90.81 188 GLU A O 1
ATOM 1412 N N . ARG A 1 189 ? 12.063 3.336 7.269 1.00 93.56 189 ARG A N 1
ATOM 1413 C CA . ARG A 1 189 ? 13.427 3.309 7.802 1.00 93.56 189 ARG A CA 1
ATOM 1414 C C . ARG A 1 189 ? 14.435 2.930 6.718 1.00 93.56 189 ARG A C 1
ATOM 1416 O O . ARG A 1 189 ? 15.446 3.616 6.601 1.00 93.56 189 ARG A O 1
ATOM 1423 N N . LEU A 1 190 ? 14.159 1.901 5.910 1.00 96.94 190 LEU A N 1
ATOM 1424 C CA . LEU A 1 190 ? 15.028 1.504 4.795 1.00 96.94 190 LEU A CA 1
ATOM 1425 C C . LEU A 1 190 ? 15.188 2.624 3.764 1.00 96.94 190 LEU A C 1
ATOM 1427 O O . LEU A 1 190 ? 16.312 2.977 3.407 1.00 96.94 190 LEU A O 1
ATOM 1431 N N . LEU A 1 191 ? 14.073 3.220 3.331 1.00 92.94 191 LEU A N 1
ATOM 1432 C CA . LEU A 1 191 ? 14.079 4.321 2.365 1.00 92.94 191 LEU A CA 1
ATOM 1433 C C . LEU A 1 191 ? 14.861 5.532 2.885 1.00 92.94 191 LEU A C 1
ATOM 1435 O O . LEU A 1 191 ? 15.581 6.174 2.123 1.00 92.94 191 LEU A O 1
ATOM 1439 N N . ARG A 1 192 ? 14.758 5.831 4.184 1.00 95.06 192 ARG A N 1
ATOM 1440 C CA . ARG A 1 192 ? 15.495 6.923 4.825 1.00 95.06 192 ARG A CA 1
ATOM 1441 C C . ARG A 1 192 ? 16.984 6.612 4.992 1.00 95.06 192 ARG A C 1
ATOM 1443 O O . ARG A 1 192 ? 17.808 7.480 4.718 1.00 95.06 192 ARG A O 1
ATOM 1450 N N . GLU A 1 193 ? 17.337 5.423 5.479 1.00 96.06 193 GLU A N 1
ATOM 1451 C CA . GLU A 1 193 ? 18.730 5.020 5.740 1.00 96.06 193 GLU A CA 1
ATOM 1452 C C . GLU A 1 193 ? 19.555 4.916 4.454 1.00 96.06 193 GLU A C 1
ATOM 1454 O O . GLU A 1 193 ? 20.719 5.313 4.442 1.00 96.06 193 GLU A O 1
ATOM 1459 N N . HIS A 1 194 ? 18.938 4.451 3.367 1.00 97.94 194 HIS A N 1
ATOM 1460 C CA . HIS A 1 194 ? 19.602 4.222 2.080 1.00 97.94 194 HIS A CA 1
ATOM 1461 C C . HIS A 1 194 ? 19.228 5.252 1.017 1.00 97.94 194 HIS A C 1
ATOM 1463 O O . HIS A 1 194 ? 19.461 5.037 -0.1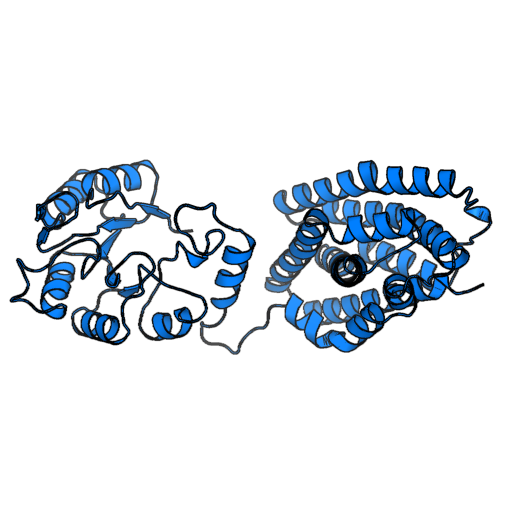73 1.00 97.94 194 HIS A O 1
ATOM 1469 N N . GLN A 1 195 ? 18.681 6.394 1.440 1.00 96.12 195 GLN A N 1
ATOM 1470 C CA . GLN A 1 195 ? 18.315 7.492 0.550 1.00 96.12 195 GLN A CA 1
ATOM 1471 C C . GLN A 1 195 ? 19.448 7.879 -0.421 1.00 96.12 195 GLN A C 1
ATOM 1473 O O . GLN A 1 195 ? 19.132 8.078 -1.594 1.00 96.12 195 GLN A O 1
ATOM 1478 N N . PRO A 1 196 ? 20.739 7.941 -0.015 1.00 97.12 196 PRO A N 1
ATOM 1479 C CA . PRO A 1 196 ? 21.804 8.326 -0.939 1.00 97.12 196 PRO A CA 1
ATOM 1480 C C . PRO A 1 196 ? 22.007 7.323 -2.078 1.00 97.12 196 PRO A C 1
ATOM 1482 O O . PRO A 1 196 ? 22.154 7.733 -3.226 1.00 97.12 196 PRO A O 1
ATOM 1485 N N . ALA A 1 197 ? 21.976 6.019 -1.780 1.00 96.56 197 ALA A N 1
ATOM 1486 C CA . ALA A 1 197 ? 22.095 4.966 -2.790 1.00 96.56 197 ALA A CA 1
ATOM 1487 C C . ALA A 1 197 ? 20.869 4.953 -3.712 1.00 96.56 197 ALA A C 1
ATOM 1489 O O . ALA A 1 197 ? 21.006 4.908 -4.932 1.00 96.56 197 ALA A O 1
ATOM 1490 N N . TRP A 1 198 ? 19.672 5.101 -3.137 1.00 96.88 198 TRP A N 1
ATOM 1491 C CA . TRP A 1 198 ? 18.443 5.215 -3.914 1.00 96.88 198 TRP A CA 1
ATOM 1492 C C . TRP A 1 198 ? 18.501 6.422 -4.860 1.00 96.88 198 TRP A C 1
ATOM 1494 O O . TRP A 1 198 ? 18.278 6.273 -6.056 1.00 96.88 198 TRP A O 1
ATOM 1504 N N . GLN A 1 199 ? 18.892 7.608 -4.375 1.00 96.19 199 GLN A N 1
ATOM 1505 C CA . GLN A 1 199 ? 19.045 8.795 -5.223 1.00 96.19 199 GLN A CA 1
ATOM 1506 C C . GLN A 1 199 ? 20.110 8.628 -6.305 1.00 96.19 199 GLN A C 1
ATOM 1508 O O . GLN A 1 199 ? 19.891 9.101 -7.419 1.00 96.19 199 GLN A O 1
ATOM 1513 N N . ALA A 1 200 ? 21.228 7.962 -6.004 1.00 97.12 200 ALA A N 1
ATOM 1514 C CA . ALA A 1 200 ? 22.264 7.682 -6.992 1.00 97.12 200 ALA A CA 1
ATOM 1515 C C . ALA A 1 200 ? 21.707 6.868 -8.165 1.00 97.12 200 ALA A C 1
ATOM 1517 O O . ALA A 1 200 ? 21.972 7.205 -9.317 1.00 97.12 200 ALA A O 1
ATOM 1518 N N . MET A 1 201 ? 20.871 5.865 -7.886 1.00 96.00 201 MET A N 1
ATOM 1519 C CA . MET A 1 201 ? 20.223 5.091 -8.938 1.00 96.00 201 MET A CA 1
ATOM 1520 C C . MET A 1 201 ? 19.135 5.889 -9.668 1.00 96.00 201 MET A C 1
ATOM 1522 O O . MET A 1 201 ? 19.091 5.918 -10.896 1.00 96.00 201 MET A O 1
ATOM 1526 N N . GLN A 1 202 ? 18.308 6.644 -8.938 1.00 96.38 202 GLN A N 1
ATOM 1527 C CA . GLN A 1 202 ? 17.300 7.513 -9.553 1.00 96.38 202 GLN A CA 1
ATOM 1528 C C . GLN A 1 202 ? 17.898 8.576 -10.487 1.00 96.38 202 GLN A C 1
ATOM 1530 O O . GLN A 1 202 ? 17.197 9.038 -11.385 1.00 96.38 202 GLN A O 1
ATOM 1535 N N . GLN A 1 203 ? 19.148 8.985 -10.255 1.00 96.69 203 GLN A N 1
ATOM 1536 C CA . GLN A 1 203 ? 19.901 9.962 -11.050 1.00 96.69 203 GLN A CA 1
ATOM 1537 C C . GLN A 1 203 ? 20.974 9.304 -11.930 1.00 96.69 203 GLN A C 1
ATOM 1539 O O . GLN A 1 203 ? 21.837 10.001 -12.467 1.00 96.69 203 GLN A O 1
ATOM 1544 N N . HIS A 1 204 ? 20.947 7.977 -12.076 1.00 98.31 204 HIS A N 1
ATOM 1545 C CA . HIS A 1 204 ? 21.941 7.249 -12.853 1.00 98.31 204 HIS A CA 1
ATOM 1546 C C . HIS A 1 204 ? 21.945 7.732 -14.321 1.00 98.31 204 HIS A C 1
ATOM 1548 O O . HIS A 1 204 ? 20.876 8.065 -14.851 1.00 98.31 204 HIS A O 1
ATOM 1554 N N . PRO A 1 205 ? 23.105 7.752 -15.014 1.00 98.06 205 PRO A N 1
ATOM 1555 C CA . PRO A 1 205 ? 23.187 8.120 -16.428 1.00 98.06 205 PRO A CA 1
ATOM 1556 C C . PRO A 1 205 ? 22.154 7.413 -17.305 1.00 98.06 205 PRO A C 1
ATOM 1558 O O . PRO A 1 205 ? 21.479 8.086 -18.070 1.00 98.06 205 PRO A O 1
ATOM 1561 N N . PHE A 1 206 ? 21.925 6.112 -17.089 1.00 98.25 206 PHE A N 1
ATOM 1562 C CA . PHE A 1 206 ? 20.879 5.347 -17.784 1.00 98.25 206 PHE A CA 1
ATOM 1563 C C . PHE A 1 206 ? 19.501 6.018 -17.698 1.00 98.25 206 PHE A C 1
ATOM 1565 O O . PHE A 1 206 ? 18.867 6.274 -18.715 1.00 98.25 206 PHE A O 1
ATOM 1572 N N . VAL A 1 207 ? 19.061 6.367 -16.485 1.00 98.06 207 VAL A N 1
ATOM 1573 C CA . VAL A 1 207 ? 17.756 7.000 -16.247 1.00 98.06 207 VAL A CA 1
ATOM 1574 C C . VAL A 1 207 ? 17.713 8.396 -16.867 1.00 98.06 207 VAL A C 1
ATOM 1576 O O . VAL A 1 207 ? 16.780 8.736 -17.589 1.00 98.06 207 VAL A O 1
ATOM 1579 N N . THR A 1 208 ? 18.732 9.214 -16.607 1.00 98.00 208 THR A N 1
ATOM 1580 C CA . THR A 1 208 ? 18.750 10.605 -17.089 1.00 98.00 208 THR A CA 1
ATOM 1581 C C . THR A 1 208 ? 18.896 10.712 -18.609 1.00 98.00 208 THR A C 1
ATOM 1583 O O . THR A 1 208 ? 18.350 11.640 -19.203 1.00 98.00 208 THR A O 1
ATOM 1586 N N . ASP A 1 209 ? 19.566 9.758 -19.260 1.00 98.31 209 ASP A N 1
ATOM 1587 C CA . ASP A 1 209 ? 19.659 9.688 -20.718 1.00 98.31 209 ASP A CA 1
ATOM 1588 C C . ASP A 1 209 ? 18.324 9.279 -21.360 1.00 98.31 209 ASP A C 1
ATOM 1590 O O . ASP A 1 209 ? 17.995 9.793 -22.430 1.00 98.31 209 ASP A O 1
ATOM 1594 N N . ILE A 1 210 ? 17.525 8.426 -20.706 1.00 98.19 210 ILE A N 1
ATOM 1595 C CA . ILE A 1 210 ? 16.149 8.107 -21.135 1.00 98.19 210 ILE A CA 1
ATOM 1596 C C . ILE A 1 210 ? 15.255 9.346 -21.040 1.00 98.19 210 ILE A C 1
ATOM 1598 O O . ILE A 1 210 ? 14.526 9.664 -21.976 1.00 98.19 210 ILE A O 1
ATOM 1602 N N . GLU A 1 211 ? 15.325 10.076 -19.928 1.00 97.94 211 GLU A N 1
ATOM 1603 C CA . GLU A 1 211 ? 14.524 11.289 -19.696 1.00 97.94 211 GLU A CA 1
ATOM 1604 C C . GLU A 1 211 ? 14.832 12.419 -20.676 1.00 97.94 211 GLU A C 1
ATOM 1606 O O . GLU A 1 211 ? 13.983 13.265 -20.953 1.00 97.94 211 GLU A O 1
ATOM 1611 N N . GLN A 1 212 ? 16.060 12.444 -21.187 1.00 97.94 212 GLN A N 1
ATOM 1612 C CA . GLN A 1 212 ? 16.535 13.447 -22.132 1.00 97.94 212 GLN A CA 1
ATOM 1613 C C . GLN A 1 212 ? 16.499 12.958 -23.592 1.00 97.94 212 GLN A C 1
ATOM 1615 O O . GLN A 1 212 ? 17.011 13.665 -24.459 1.00 97.94 212 GLN A O 1
ATOM 1620 N N . ASP A 1 213 ? 15.926 11.777 -23.862 1.00 98.12 213 ASP A N 1
ATOM 1621 C CA . ASP A 1 213 ? 15.828 11.156 -25.195 1.00 98.12 213 ASP A CA 1
ATOM 1622 C C . ASP A 1 213 ? 17.183 11.000 -25.916 1.00 98.12 213 ASP A C 1
ATOM 1624 O O . ASP A 1 213 ? 17.357 11.360 -27.081 1.00 98.12 213 ASP A O 1
ATOM 1628 N N . ARG A 1 214 ? 18.196 10.518 -25.192 1.00 97.81 214 ARG A N 1
ATOM 1629 C CA . ARG A 1 214 ? 19.592 10.449 -25.667 1.00 97.81 214 ARG A CA 1
ATOM 1630 C C . ARG A 1 214 ? 20.335 9.179 -25.251 1.00 97.81 214 ARG A C 1
ATOM 1632 O O . ARG A 1 214 ? 21.554 9.112 -25.399 1.00 97.81 214 ARG A O 1
ATOM 1639 N N . LEU A 1 215 ? 19.613 8.167 -24.769 1.00 98.12 215 LEU A N 1
ATOM 1640 C CA . LEU A 1 215 ? 20.174 6.841 -24.513 1.00 98.12 215 LEU A CA 1
ATOM 1641 C C . LEU A 1 215 ? 20.635 6.207 -25.843 1.00 98.12 215 LEU A C 1
ATOM 1643 O O . LEU A 1 215 ? 19.812 6.041 -26.747 1.00 98.12 215 LEU A O 1
ATOM 1647 N N . PRO A 1 216 ? 21.921 5.838 -26.004 1.00 97.38 216 PRO A N 1
ATOM 1648 C CA . PRO A 1 216 ? 22.387 5.219 -27.241 1.00 97.38 216 PRO A CA 1
ATOM 1649 C C . PRO A 1 216 ? 21.706 3.870 -27.500 1.00 97.38 216 PRO A C 1
ATOM 1651 O O . PRO A 1 216 ? 21.594 3.041 -26.598 1.00 97.38 216 PRO A O 1
ATOM 1654 N N . THR A 1 217 ? 21.339 3.593 -28.755 1.00 95.88 217 THR A N 1
ATOM 1655 C CA . THR A 1 217 ? 20.669 2.335 -29.135 1.00 95.88 217 THR A CA 1
ATOM 1656 C C . THR A 1 217 ? 21.459 1.092 -28.719 1.00 95.88 217 THR A C 1
ATOM 1658 O O . THR A 1 217 ? 20.868 0.124 -28.258 1.00 95.88 217 THR A O 1
ATOM 1661 N N . VAL A 1 218 ? 22.794 1.118 -28.821 1.00 95.38 218 VAL A N 1
ATOM 1662 C CA . VAL A 1 218 ? 23.644 -0.011 -28.400 1.00 95.38 218 VAL A CA 1
ATOM 1663 C C . VAL A 1 218 ? 23.563 -0.277 -26.893 1.00 95.38 218 VAL A C 1
ATOM 1665 O O . VAL A 1 218 ? 23.531 -1.435 -26.488 1.00 95.38 218 VAL A O 1
ATOM 1668 N N . VAL A 1 219 ? 23.456 0.778 -26.076 1.00 97.25 219 VAL A N 1
ATOM 1669 C CA . VAL A 1 219 ? 23.307 0.677 -24.615 1.00 97.25 219 VAL A CA 1
ATOM 1670 C C . VAL A 1 219 ? 21.942 0.087 -24.274 1.00 97.25 219 VAL A C 1
ATOM 1672 O O . VAL A 1 219 ? 21.857 -0.828 -23.460 1.00 97.25 219 VAL A O 1
ATOM 1675 N N . PHE A 1 220 ? 20.876 0.551 -24.935 1.00 97.50 220 PHE A N 1
ATOM 1676 C CA . PHE A 1 220 ? 19.540 0.003 -24.706 1.00 97.50 220 PHE A CA 1
ATOM 1677 C C . PHE A 1 220 ? 19.418 -1.456 -25.169 1.00 97.50 220 PHE A C 1
ATOM 1679 O O . PHE A 1 220 ? 18.879 -2.279 -24.438 1.00 97.50 220 PHE A O 1
ATOM 1686 N N . ASN A 1 221 ? 19.974 -1.813 -26.331 1.00 96.56 221 ASN A N 1
ATOM 1687 C CA . ASN A 1 221 ? 19.982 -3.197 -26.814 1.00 96.56 221 ASN A CA 1
ATOM 1688 C C . ASN A 1 221 ? 20.736 -4.131 -25.855 1.00 96.56 221 ASN A C 1
ATOM 1690 O O . ASN A 1 221 ? 20.257 -5.225 -25.568 1.00 96.56 221 ASN A O 1
ATOM 1694 N N . ARG A 1 222 ? 21.875 -3.680 -25.312 1.00 96.25 222 ARG A N 1
ATOM 1695 C CA . ARG A 1 222 ? 22.627 -4.421 -24.293 1.00 96.25 222 ARG A CA 1
ATOM 1696 C C . ARG A 1 222 ? 21.805 -4.610 -23.016 1.00 96.25 222 ARG A C 1
ATOM 1698 O O . ARG A 1 222 ? 21.685 -5.728 -22.524 1.00 96.25 222 ARG A O 1
ATOM 1705 N N . TYR A 1 223 ? 21.189 -3.535 -22.524 1.00 97.00 223 TYR A N 1
ATOM 1706 C CA . TYR A 1 223 ? 20.292 -3.584 -21.369 1.00 97.00 223 TYR A CA 1
ATOM 1707 C C . TYR A 1 223 ? 19.122 -4.557 -21.582 1.00 97.00 223 TYR A C 1
ATOM 1709 O O . TYR A 1 223 ? 18.832 -5.344 -20.689 1.00 97.00 223 TYR A O 1
ATOM 1717 N N . LEU A 1 224 ? 18.498 -4.575 -22.767 1.00 96.31 224 LEU A N 1
ATOM 1718 C CA . LEU A 1 224 ? 17.407 -5.505 -23.078 1.00 96.31 224 LEU A CA 1
ATOM 1719 C C . LEU A 1 224 ? 17.833 -6.975 -22.963 1.00 96.31 224 LEU A C 1
ATOM 1721 O O . LEU A 1 224 ? 17.051 -7.793 -22.485 1.00 96.31 224 LEU A O 1
ATOM 1725 N N . VAL A 1 225 ? 19.058 -7.319 -23.373 1.00 95.50 225 VAL A N 1
ATOM 1726 C CA . VAL A 1 225 ? 19.587 -8.684 -23.211 1.00 95.50 225 VAL A CA 1
ATOM 1727 C C . VAL A 1 225 ? 19.800 -9.009 -21.732 1.00 95.50 225 VAL A C 1
ATOM 1729 O O . VAL A 1 225 ? 19.391 -10.074 -21.269 1.00 95.50 225 VAL A O 1
ATOM 1732 N N . PHE A 1 226 ? 20.393 -8.085 -20.972 1.00 95.94 226 PHE A N 1
ATOM 1733 C CA . PHE A 1 226 ? 20.661 -8.290 -19.547 1.00 95.94 226 PHE A CA 1
ATOM 1734 C C . PHE A 1 226 ? 19.370 -8.446 -18.742 1.00 95.94 226 PHE A C 1
ATOM 1736 O O . PHE A 1 226 ? 19.234 -9.390 -17.963 1.00 95.94 226 PHE A O 1
ATOM 1743 N N . GLU A 1 227 ? 18.412 -7.553 -18.966 1.00 95.38 227 GLU A N 1
ATOM 1744 C CA . GLU A 1 227 ? 17.126 -7.547 -18.280 1.00 95.38 227 GLU A CA 1
ATOM 1745 C C . GLU A 1 227 ? 16.273 -8.748 -18.698 1.00 95.38 227 GLU A C 1
ATOM 1747 O O . GLU A 1 227 ? 15.723 -9.437 -17.843 1.00 95.38 227 GLU A O 1
ATOM 1752 N N . GLY A 1 228 ? 16.249 -9.092 -19.991 1.00 93.06 228 GLY A N 1
ATOM 1753 C CA . GLY A 1 228 ? 15.559 -10.285 -20.483 1.00 93.06 228 GLY A CA 1
ATOM 1754 C C . GLY A 1 228 ? 16.064 -11.573 -19.820 1.00 93.06 228 GLY A C 1
ATOM 1755 O O . GLY A 1 228 ? 15.265 -12.407 -19.388 1.00 93.06 228 GLY A O 1
ATOM 1756 N N . ASN A 1 229 ? 17.384 -11.713 -19.645 1.00 92.00 229 ASN A N 1
ATOM 1757 C CA . ASN A 1 229 ? 17.974 -12.833 -18.902 1.00 92.00 229 ASN A CA 1
ATOM 1758 C C . ASN A 1 229 ? 17.635 -12.776 -17.403 1.00 92.00 229 ASN A C 1
ATOM 1760 O O . ASN A 1 229 ? 17.452 -13.815 -16.753 1.00 92.00 229 ASN A O 1
ATOM 1764 N N . PHE A 1 230 ? 17.531 -11.573 -16.836 1.00 94.44 230 PHE A N 1
ATOM 1765 C CA . PHE A 1 230 ? 17.149 -11.389 -15.443 1.00 94.44 230 PHE A CA 1
ATOM 1766 C C . PHE A 1 230 ? 15.680 -11.746 -15.178 1.00 94.44 230 PHE A C 1
ATOM 1768 O O . PHE A 1 230 ? 15.407 -12.313 -14.123 1.00 94.44 230 PHE A O 1
ATOM 1775 N N . VAL A 1 231 ? 14.747 -11.562 -16.122 1.00 92.88 231 VAL A N 1
ATOM 1776 C CA . VAL A 1 231 ? 13.333 -11.972 -15.947 1.00 92.88 231 VAL A CA 1
ATOM 1777 C C . VAL A 1 231 ? 13.219 -13.455 -15.567 1.00 92.88 231 VAL A C 1
ATOM 1779 O O . VAL A 1 231 ? 12.487 -13.809 -14.640 1.00 92.88 231 VAL A O 1
ATOM 1782 N N . ALA A 1 232 ? 14.000 -14.336 -16.202 1.00 91.69 232 ALA A N 1
ATOM 1783 C CA . ALA A 1 232 ? 14.048 -15.754 -15.831 1.00 91.69 232 ALA A CA 1
ATOM 1784 C C . ALA A 1 232 ? 14.549 -15.969 -14.388 1.00 91.69 232 ALA A C 1
ATOM 1786 O O . ALA A 1 232 ? 14.071 -16.851 -13.668 1.00 91.69 232 ALA A O 1
ATOM 1787 N N . THR A 1 233 ? 15.482 -15.128 -13.940 1.00 95.56 233 THR A N 1
ATOM 1788 C CA . THR A 1 233 ? 15.988 -15.121 -12.562 1.00 95.56 233 THR A CA 1
ATOM 1789 C C . THR A 1 233 ? 14.933 -14.601 -11.581 1.00 95.56 233 THR A C 1
ATOM 1791 O O . THR A 1 233 ? 14.719 -15.223 -10.541 1.00 95.56 233 THR A O 1
ATOM 1794 N N . ALA A 1 234 ? 14.209 -13.532 -11.922 1.00 96.38 234 ALA A N 1
ATOM 1795 C CA . ALA A 1 234 ? 13.103 -12.999 -11.130 1.00 96.38 234 ALA A CA 1
ATOM 1796 C C . ALA A 1 234 ? 11.982 -14.037 -10.952 1.00 96.38 234 ALA A C 1
ATOM 1798 O O . ALA A 1 234 ? 11.494 -14.231 -9.838 1.00 96.38 234 ALA A O 1
ATOM 1799 N N . ILE A 1 235 ? 11.641 -14.792 -12.005 1.00 96.56 235 ILE A N 1
ATOM 1800 C CA . ILE A 1 235 ? 10.702 -15.923 -11.927 1.00 96.56 235 ILE A CA 1
ATOM 1801 C C . ILE A 1 235 ? 11.183 -16.965 -10.908 1.00 96.56 235 ILE A C 1
ATOM 1803 O O . ILE A 1 235 ? 10.404 -17.410 -10.062 1.00 96.56 235 ILE A O 1
ATOM 1807 N N . ALA A 1 236 ? 12.466 -17.336 -10.936 1.00 97.88 236 ALA A N 1
ATOM 1808 C CA . ALA A 1 236 ? 13.027 -18.279 -9.969 1.00 97.88 236 ALA A CA 1
ATOM 1809 C C . ALA A 1 236 ? 12.973 -17.736 -8.526 1.00 97.88 236 ALA A C 1
ATOM 1811 O O . ALA A 1 236 ? 12.601 -18.467 -7.603 1.00 97.88 236 ALA A O 1
ATOM 1812 N N . ILE A 1 237 ? 13.283 -16.450 -8.327 1.00 98.50 237 ILE A N 1
ATOM 1813 C CA . ILE A 1 237 ? 13.210 -15.777 -7.020 1.00 98.50 237 ILE A CA 1
ATOM 1814 C C . ILE A 1 237 ? 11.771 -15.772 -6.493 1.00 98.50 237 ILE A C 1
ATOM 1816 O O . ILE A 1 237 ? 11.530 -16.159 -5.346 1.00 98.50 237 ILE A O 1
ATOM 1820 N N . PHE A 1 238 ? 10.794 -15.405 -7.322 1.00 98.25 238 PHE A N 1
ATOM 1821 C CA . PHE A 1 238 ? 9.391 -15.396 -6.918 1.00 98.25 238 PHE A CA 1
ATOM 1822 C C . PHE A 1 238 ? 8.833 -16.794 -6.661 1.00 98.25 238 PHE A C 1
ATOM 1824 O O . PHE A 1 238 ? 8.066 -16.970 -5.714 1.00 98.25 238 PHE A O 1
ATOM 1831 N N . ALA A 1 239 ? 9.255 -17.807 -7.420 1.00 98.31 239 ALA A N 1
ATOM 1832 C CA . ALA A 1 239 ? 8.890 -19.197 -7.156 1.00 98.31 239 ALA A CA 1
ATOM 1833 C C . ALA A 1 239 ? 9.411 -19.671 -5.785 1.00 98.31 239 ALA A C 1
ATOM 1835 O O . ALA A 1 239 ? 8.676 -20.301 -5.018 1.00 98.31 239 ALA A O 1
ATOM 1836 N N . LEU A 1 240 ? 10.645 -19.303 -5.425 1.00 98.69 240 LEU A N 1
ATOM 1837 C CA . LEU A 1 240 ? 11.179 -19.521 -4.077 1.00 98.69 240 LEU A CA 1
ATOM 1838 C C . LEU A 1 240 ? 10.381 -18.736 -3.025 1.00 98.69 240 LEU A C 1
ATOM 1840 O O . LEU A 1 240 ? 10.094 -19.272 -1.954 1.00 98.69 240 LEU A O 1
ATOM 1844 N N . GLY A 1 241 ? 9.957 -17.511 -3.344 1.00 98.44 241 GLY A N 1
ATOM 1845 C CA . GLY A 1 241 ? 9.067 -16.702 -2.510 1.00 98.44 241 GLY A CA 1
ATOM 1846 C C . GLY A 1 241 ? 7.740 -17.404 -2.216 1.00 98.44 241 GLY A C 1
ATOM 1847 O O . GLY A 1 241 ? 7.348 -17.502 -1.055 1.00 98.44 241 GLY A O 1
ATOM 1848 N N . VAL A 1 242 ? 7.085 -17.978 -3.233 1.00 98.44 242 VAL A N 1
ATOM 1849 C CA . VAL A 1 242 ? 5.864 -18.792 -3.073 1.00 98.44 242 VAL A CA 1
ATOM 1850 C C . VAL A 1 242 ? 6.1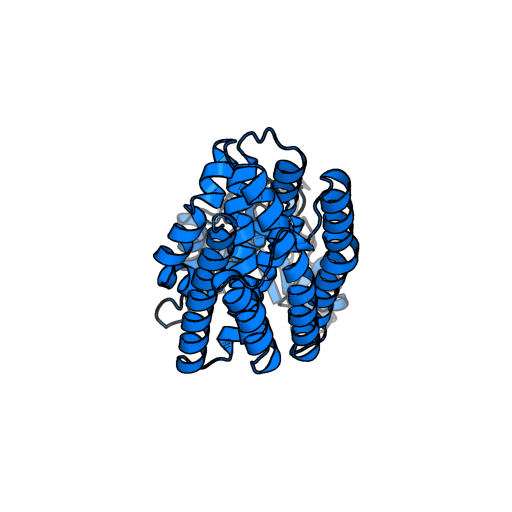22 -19.988 -2.155 1.00 98.44 242 VAL A C 1
ATOM 1852 O O . VAL A 1 242 ? 5.320 -20.269 -1.261 1.00 98.44 242 VAL A O 1
ATOM 1855 N N . SER A 1 243 ? 7.247 -20.682 -2.346 1.00 98.44 243 SER A N 1
ATOM 1856 C CA . SER A 1 243 ? 7.603 -21.850 -1.534 1.00 98.44 243 SER A CA 1
ATOM 1857 C C . SER A 1 243 ? 7.880 -21.505 -0.069 1.00 98.44 243 SER A C 1
ATOM 1859 O O . SER A 1 243 ? 7.623 -22.338 0.798 1.00 98.44 243 SER A O 1
ATOM 1861 N N . LYS A 1 244 ? 8.433 -20.320 0.212 1.00 98.44 244 LYS A N 1
ATOM 1862 C CA . LYS A 1 244 ? 8.825 -19.881 1.563 1.00 98.44 244 LYS A CA 1
ATOM 1863 C C . LYS A 1 244 ? 7.762 -19.024 2.257 1.00 98.44 244 LYS A C 1
ATOM 1865 O O . LYS A 1 244 ? 7.909 -18.715 3.437 1.00 98.44 244 LYS A O 1
ATOM 1870 N N . ALA A 1 245 ? 6.705 -18.639 1.546 1.00 97.50 245 ALA A N 1
ATOM 1871 C CA . ALA A 1 245 ? 5.653 -17.778 2.063 1.00 97.50 245 ALA A CA 1
ATOM 1872 C C . ALA A 1 245 ? 4.958 -18.370 3.307 1.00 97.50 245 ALA A C 1
ATOM 1874 O O . ALA A 1 245 ? 4.647 -19.563 3.338 1.00 97.50 245 ALA A O 1
ATOM 1875 N N . PRO A 1 246 ? 4.629 -17.538 4.315 1.00 92.31 246 PRO A N 1
ATOM 1876 C CA . PRO A 1 246 ? 4.077 -18.008 5.587 1.00 92.31 246 PRO A CA 1
ATOM 1877 C C . PRO A 1 246 ? 2.603 -18.432 5.509 1.00 92.31 246 PRO A C 1
ATOM 1879 O O . PRO A 1 246 ? 2.072 -18.989 6.470 1.00 92.31 246 PRO A O 1
ATOM 1882 N N 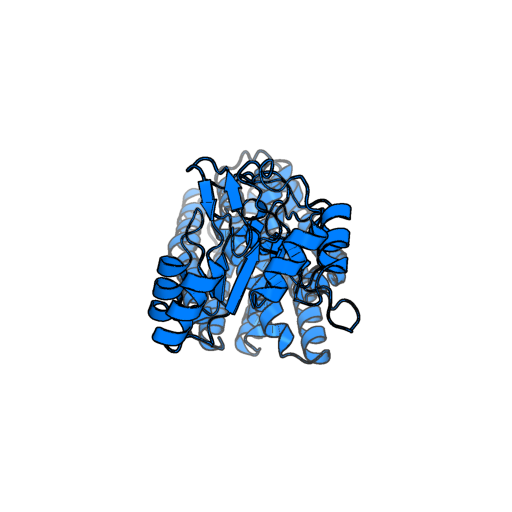. GLY A 1 247 ? 1.912 -18.151 4.400 1.00 88.44 247 GLY A N 1
ATOM 1883 C CA . GLY A 1 247 ? 0.497 -18.470 4.258 1.00 88.44 247 GLY A CA 1
ATOM 1884 C C . GLY A 1 247 ? -0.060 -18.289 2.849 1.00 88.44 247 GLY A C 1
ATOM 1885 O O . GLY A 1 247 ? 0.559 -17.703 1.960 1.00 88.44 247 GLY A O 1
ATOM 1886 N N . ILE A 1 248 ? -1.288 -18.782 2.665 1.00 85.19 248 ILE A N 1
ATOM 1887 C CA . ILE A 1 248 ? -1.953 -18.861 1.356 1.00 85.19 248 ILE A CA 1
ATOM 1888 C C . ILE A 1 248 ? -2.228 -17.490 0.724 1.00 85.19 248 ILE A C 1
ATOM 1890 O O . ILE A 1 248 ? -2.312 -17.372 -0.496 1.00 85.19 248 ILE A O 1
ATOM 1894 N N . GLN A 1 249 ? -2.382 -16.444 1.542 1.00 81.75 249 GLN A N 1
ATOM 1895 C CA . GLN A 1 249 ? -2.629 -15.090 1.052 1.00 81.75 249 GLN A CA 1
ATOM 1896 C C . GLN A 1 249 ? -1.413 -14.556 0.286 1.00 81.75 249 GLN A C 1
ATOM 1898 O O . GLN A 1 249 ? -1.569 -14.057 -0.826 1.00 81.75 249 GLN A O 1
ATOM 1903 N N . GLN A 1 250 ? -0.217 -14.718 0.853 1.00 92.19 250 GLN A N 1
ATOM 1904 C CA . GLN A 1 250 ? 1.050 -14.343 0.228 1.00 92.19 250 GLN A CA 1
ATOM 1905 C C . GLN A 1 250 ? 1.311 -15.173 -1.027 1.00 92.19 250 GLN A C 1
ATOM 1907 O O . GLN A 1 250 ? 1.605 -14.621 -2.082 1.00 92.19 250 GLN A O 1
ATOM 1912 N N . GLN A 1 251 ? 1.118 -16.493 -0.941 1.00 94.56 251 GLN A N 1
ATOM 1913 C CA . GLN A 1 251 ? 1.301 -17.395 -2.081 1.00 94.56 251 GLN A CA 1
ATOM 1914 C C . GLN A 1 251 ? 0.435 -16.995 -3.275 1.00 94.56 251 GLN A C 1
ATOM 1916 O O . GLN A 1 251 ? 0.934 -16.925 -4.391 1.00 94.56 251 GLN A O 1
ATOM 1921 N N . ARG A 1 252 ? -0.849 -16.688 -3.051 1.00 85.06 252 ARG A N 1
ATOM 1922 C CA . ARG A 1 252 ? -1.757 -16.253 -4.123 1.00 85.06 252 ARG A CA 1
ATOM 1923 C C . ARG A 1 252 ? -1.292 -14.972 -4.803 1.00 85.06 252 ARG A C 1
ATOM 1925 O O . ARG A 1 252 ? -1.382 -14.891 -6.022 1.00 85.06 252 ARG A O 1
ATOM 1932 N N . TRP A 1 253 ? -0.813 -14.000 -4.029 1.00 88.94 253 TRP A N 1
ATOM 1933 C CA . TRP A 1 253 ? -0.294 -12.757 -4.589 1.00 88.94 253 TRP A CA 1
ATOM 1934 C C . TRP A 1 253 ? 0.941 -13.020 -5.456 1.00 88.94 253 TRP A C 1
ATOM 1936 O O . TRP A 1 253 ? 0.954 -12.660 -6.627 1.00 88.94 253 TRP A O 1
ATOM 1946 N N . LEU A 1 254 ? 1.927 -13.743 -4.917 1.00 95.44 254 LEU A N 1
ATOM 1947 C CA . LEU A 1 254 ? 3.170 -14.067 -5.621 1.00 95.44 254 LEU A CA 1
ATOM 1948 C C . LEU A 1 254 ? 2.950 -14.935 -6.873 1.00 95.44 254 LEU A C 1
ATOM 1950 O O . LEU A 1 254 ? 3.640 -14.752 -7.869 1.00 95.44 254 LEU A O 1
ATOM 1954 N N . ILE A 1 255 ? 1.962 -15.837 -6.870 1.00 93.00 255 ILE A N 1
ATOM 1955 C CA . ILE A 1 255 ? 1.550 -16.576 -8.079 1.00 93.00 255 ILE A CA 1
ATOM 1956 C C . ILE A 1 255 ? 0.992 -15.621 -9.144 1.00 93.00 255 ILE A C 1
ATOM 1958 O O . ILE A 1 255 ? 1.258 -15.806 -10.328 1.00 93.00 255 ILE A O 1
ATOM 1962 N N . GLY A 1 256 ? 0.246 -14.590 -8.737 1.00 91.12 256 GLY A N 1
ATOM 1963 C CA . GLY A 1 256 ? -0.207 -13.539 -9.650 1.00 91.12 256 GLY A CA 1
ATOM 1964 C C . GLY A 1 256 ? 0.961 -12.819 -10.329 1.00 91.12 256 GLY A C 1
ATOM 1965 O O . GLY A 1 256 ? 0.926 -12.623 -11.541 1.00 91.12 256 GLY A O 1
ATOM 1966 N N . VAL A 1 257 ? 2.017 -12.511 -9.569 1.00 92.56 257 VAL A N 1
ATOM 1967 C CA . VAL A 1 257 ? 3.253 -11.910 -10.101 1.00 92.56 257 VAL A CA 1
ATOM 1968 C C . VAL A 1 257 ? 3.948 -12.852 -11.083 1.00 92.56 257 VAL A C 1
ATOM 1970 O O . VAL A 1 257 ? 4.304 -12.436 -12.179 1.00 92.56 257 VAL A O 1
ATOM 1973 N N . LEU A 1 258 ? 4.083 -14.137 -10.736 1.00 94.38 258 LEU A N 1
ATOM 1974 C CA . LEU A 1 258 ? 4.682 -15.141 -11.623 1.00 94.38 258 LEU A CA 1
ATOM 1975 C C . LEU A 1 258 ? 3.960 -15.235 -12.970 1.00 94.38 258 LEU A C 1
ATOM 1977 O O . LEU A 1 258 ? 4.623 -15.275 -14.002 1.00 94.38 258 LEU A O 1
ATOM 1981 N N . ASN A 1 259 ? 2.625 -15.229 -12.970 1.00 90.81 259 ASN A N 1
ATOM 1982 C CA . ASN A 1 259 ? 1.854 -15.236 -14.214 1.00 90.81 259 ASN A CA 1
ATOM 1983 C C . ASN A 1 259 ? 2.142 -13.985 -15.058 1.00 90.81 259 ASN A C 1
ATOM 1985 O O . ASN A 1 259 ? 2.322 -14.099 -16.265 1.00 90.81 259 ASN A O 1
ATOM 1989 N N . ALA A 1 260 ? 2.237 -12.803 -14.439 1.00 88.31 260 ALA A N 1
ATOM 1990 C CA . ALA A 1 260 ? 2.570 -11.575 -15.162 1.00 88.31 260 ALA A CA 1
ATOM 1991 C C . ALA A 1 260 ? 3.975 -11.637 -15.791 1.00 88.31 260 ALA A C 1
ATOM 1993 O O . ALA A 1 260 ? 4.142 -11.297 -16.960 1.00 88.31 260 ALA A O 1
ATOM 1994 N N . LEU A 1 261 ? 4.975 -12.133 -15.058 1.00 89.69 261 LEU A N 1
ATOM 1995 C CA . LEU A 1 261 ? 6.340 -12.271 -15.577 1.00 89.69 261 LEU A CA 1
ATOM 1996 C C . LEU A 1 261 ? 6.414 -13.260 -16.750 1.00 89.69 261 LEU A C 1
ATOM 1998 O O . LEU A 1 261 ? 6.996 -12.947 -17.789 1.00 89.69 261 LEU A O 1
ATOM 2002 N N . VAL A 1 262 ? 5.811 -14.443 -16.592 1.00 89.19 262 VAL A N 1
ATOM 2003 C CA . VAL A 1 262 ? 5.883 -15.530 -17.581 1.00 89.19 262 VAL A CA 1
ATOM 2004 C C . VAL A 1 262 ? 5.070 -15.212 -18.834 1.00 89.19 262 VAL A C 1
ATOM 2006 O O . VAL A 1 262 ? 5.581 -15.372 -19.939 1.00 89.19 262 VAL A O 1
ATOM 2009 N N . ASP A 1 263 ? 3.825 -14.760 -18.682 1.00 84.81 263 ASP A N 1
ATOM 2010 C CA . ASP A 1 263 ? 2.907 -14.633 -19.819 1.00 84.81 263 ASP A CA 1
ATOM 2011 C C . ASP A 1 263 ? 3.010 -13.273 -20.521 1.00 84.81 263 ASP A C 1
ATOM 2013 O O . ASP A 1 263 ? 2.707 -13.173 -21.710 1.00 84.81 263 ASP A O 1
ATOM 2017 N N . ILE A 1 264 ? 3.415 -12.216 -19.806 1.00 81.12 264 ILE A N 1
ATOM 2018 C CA . ILE A 1 264 ? 3.432 -10.847 -20.343 1.00 81.12 264 ILE A CA 1
ATOM 2019 C C . ILE A 1 264 ? 4.862 -10.407 -20.647 1.00 81.12 264 ILE A C 1
ATOM 2021 O O . ILE A 1 264 ? 5.161 -10.026 -21.780 1.00 81.12 264 ILE A O 1
ATOM 2025 N N . GLN A 1 265 ? 5.754 -10.454 -19.655 1.00 85.12 265 GLN A N 1
ATOM 2026 C CA . GLN A 1 265 ? 7.064 -9.815 -19.788 1.00 85.12 265 GLN A CA 1
ATOM 2027 C C . GLN A 1 265 ? 8.018 -10.607 -20.693 1.00 85.12 265 GLN A C 1
ATOM 2029 O O . GLN A 1 265 ? 8.631 -10.010 -21.576 1.00 85.12 265 GLN A O 1
ATOM 2034 N N . ILE A 1 266 ? 8.090 -11.939 -20.558 1.00 87.69 266 ILE A N 1
ATOM 2035 C CA . ILE A 1 266 ? 8.893 -12.782 -21.470 1.00 87.69 266 ILE A CA 1
ATOM 2036 C C . ILE A 1 266 ? 8.438 -12.599 -22.922 1.00 87.69 266 ILE A C 1
ATOM 2038 O O . ILE A 1 266 ? 9.265 -12.349 -23.799 1.00 87.69 266 ILE A O 1
ATOM 2042 N N . ALA A 1 267 ? 7.127 -12.660 -23.170 1.00 88.50 267 ALA A N 1
ATOM 2043 C CA . ALA A 1 267 ? 6.576 -12.506 -24.514 1.00 88.50 267 ALA A CA 1
ATOM 2044 C C . ALA A 1 267 ? 6.927 -11.140 -25.130 1.00 88.50 267 ALA A C 1
ATOM 2046 O O . ALA A 1 267 ? 7.198 -11.051 -26.328 1.00 88.50 267 ALA A O 1
ATOM 2047 N N . TRP A 1 268 ? 6.956 -10.077 -24.320 1.00 92.19 268 TRP A N 1
ATOM 2048 C CA . TRP A 1 268 ? 7.391 -8.756 -24.768 1.00 92.19 268 TRP A CA 1
ATOM 2049 C C . TRP A 1 268 ? 8.883 -8.729 -25.134 1.00 92.19 268 TRP A C 1
ATOM 2051 O O . TRP A 1 268 ? 9.226 -8.240 -26.211 1.00 92.19 268 TRP A O 1
ATOM 2061 N N . PHE A 1 269 ? 9.764 -9.304 -24.306 1.00 92.44 269 PHE A N 1
ATOM 2062 C CA . PHE A 1 269 ? 11.201 -9.370 -24.604 1.00 92.44 269 PHE A CA 1
ATOM 2063 C C . PHE A 1 269 ? 11.494 -10.152 -25.889 1.00 92.44 269 PHE A C 1
ATOM 2065 O O . PHE A 1 269 ? 12.250 -9.674 -26.732 1.00 92.44 269 PHE A O 1
ATOM 2072 N N . GLU A 1 270 ? 10.863 -11.313 -26.086 1.00 90.31 270 GLU A N 1
ATOM 2073 C CA . GLU A 1 270 ? 11.019 -12.111 -27.312 1.00 90.31 270 GLU A CA 1
ATOM 2074 C C . GLU A 1 270 ? 10.632 -11.311 -28.566 1.00 90.31 270 GLU A C 1
ATOM 2076 O O . GLU A 1 270 ? 11.343 -11.326 -29.576 1.00 90.31 270 GLU A O 1
ATOM 2081 N N . GLN A 1 271 ? 9.528 -10.561 -28.491 1.00 92.88 271 GLN A N 1
ATOM 2082 C CA . GLN A 1 271 ? 9.064 -9.707 -29.584 1.00 92.88 271 GLN A CA 1
ATOM 2083 C C . GLN A 1 271 ? 10.027 -8.550 -29.862 1.00 92.88 271 GLN A C 1
ATOM 2085 O O . GLN A 1 271 ? 10.370 -8.316 -31.022 1.00 92.88 271 GLN A O 1
ATOM 2090 N N . VAL A 1 272 ? 10.482 -7.843 -28.823 1.00 95.19 272 VAL A N 1
ATOM 2091 C CA . VAL A 1 272 ? 11.362 -6.673 -28.968 1.00 95.19 272 VAL A CA 1
ATOM 2092 C C . VAL A 1 272 ? 12.745 -7.074 -29.476 1.00 95.19 272 VAL A C 1
ATOM 2094 O O . VAL A 1 272 ? 13.240 -6.455 -30.420 1.00 95.19 272 VAL A O 1
ATOM 2097 N N . LEU A 1 273 ? 13.353 -8.133 -28.929 1.00 94.56 273 LEU A N 1
ATOM 2098 C CA . LEU A 1 273 ? 14.651 -8.630 -29.400 1.00 94.56 273 LEU A CA 1
ATOM 2099 C C . LEU A 1 273 ? 14.579 -9.043 -30.877 1.00 94.56 273 LEU A C 1
ATOM 2101 O O . LEU A 1 273 ? 15.444 -8.665 -31.670 1.00 94.56 273 LEU A O 1
ATOM 2105 N N . SER A 1 274 ? 13.504 -9.734 -31.277 1.00 94.44 274 SER A N 1
ATOM 2106 C CA . SER A 1 274 ? 13.288 -10.114 -32.676 1.00 94.44 274 SER A CA 1
ATOM 2107 C C . SER A 1 274 ? 13.058 -8.906 -33.587 1.00 94.44 274 SER A C 1
ATOM 2109 O O . SER A 1 274 ? 13.610 -8.870 -34.687 1.00 94.44 274 SER A O 1
ATOM 2111 N N . ALA A 1 275 ? 12.244 -7.931 -33.171 1.00 94.19 275 ALA A N 1
ATOM 2112 C CA . ALA A 1 275 ? 11.936 -6.745 -33.971 1.00 94.19 275 ALA A CA 1
ATOM 2113 C C . ALA A 1 275 ? 13.175 -5.866 -34.194 1.00 94.19 275 ALA A C 1
ATOM 2115 O O . ALA A 1 275 ? 13.357 -5.311 -35.280 1.00 94.19 275 ALA A O 1
ATOM 2116 N N . ARG A 1 276 ? 14.052 -5.792 -33.187 1.00 95.31 276 ARG A N 1
ATOM 2117 C CA . ARG A 1 276 ? 15.327 -5.065 -33.232 1.00 95.31 276 ARG A CA 1
ATOM 2118 C C . ARG A 1 276 ? 16.467 -5.828 -33.895 1.00 95.31 276 ARG A C 1
ATOM 2120 O O . ARG A 1 276 ? 17.523 -5.237 -34.094 1.00 95.31 276 ARG A O 1
ATOM 2127 N N . GLN A 1 277 ? 16.259 -7.102 -34.237 1.00 95.56 277 GLN A N 1
ATOM 2128 C CA . GLN A 1 277 ? 17.290 -7.993 -34.785 1.00 95.56 277 GLN A CA 1
ATOM 2129 C C . GLN A 1 277 ? 18.515 -8.107 -33.863 1.00 95.56 277 GLN A C 1
ATOM 2131 O O . GLN A 1 277 ? 19.649 -8.144 -34.330 1.00 95.56 277 GLN A O 1
ATOM 2136 N N . ILE A 1 278 ? 18.278 -8.138 -32.550 1.00 95.25 278 ILE A N 1
ATOM 2137 C CA . ILE A 1 278 ? 19.331 -8.313 -31.549 1.00 95.25 278 ILE A CA 1
ATOM 2138 C C . ILE A 1 278 ? 19.677 -9.799 -31.478 1.00 95.25 278 ILE A C 1
ATOM 2140 O O . ILE A 1 278 ? 18.806 -10.615 -31.175 1.00 95.25 278 ILE A O 1
ATOM 2144 N N . ASP A 1 279 ? 20.941 -10.143 -31.721 1.00 92.69 279 ASP A N 1
ATOM 2145 C CA . ASP A 1 279 ? 21.487 -11.451 -31.361 1.00 92.69 279 ASP A CA 1
ATOM 2146 C C . ASP A 1 279 ? 22.042 -11.373 -29.928 1.00 92.69 279 ASP A C 1
ATOM 2148 O O . ASP A 1 279 ? 23.035 -10.675 -29.701 1.00 92.69 279 ASP A O 1
ATOM 2152 N N . PRO A 1 280 ? 21.445 -12.066 -28.937 1.00 90.31 280 PRO A N 1
ATOM 2153 C CA . PRO A 1 280 ? 21.955 -12.070 -27.568 1.00 90.31 280 PRO A CA 1
ATOM 2154 C C . PRO A 1 280 ? 23.424 -12.503 -27.455 1.00 90.31 280 PRO A C 1
ATOM 2156 O O . PRO A 1 280 ? 24.097 -12.111 -26.506 1.00 90.31 280 PRO A O 1
ATOM 2159 N N . ALA A 1 281 ? 23.951 -13.273 -28.417 1.00 89.62 281 ALA A N 1
ATOM 2160 C CA . ALA A 1 281 ? 25.356 -13.678 -28.430 1.00 89.62 281 ALA A CA 1
ATOM 2161 C C . ALA A 1 281 ? 26.333 -12.504 -28.646 1.00 89.62 281 ALA A C 1
ATOM 2163 O O . ALA A 1 281 ? 27.505 -12.621 -28.289 1.00 89.62 281 ALA A O 1
ATOM 2164 N N . GLU A 1 282 ? 25.868 -11.377 -29.196 1.00 90.25 282 GLU A N 1
ATOM 2165 C CA . GLU A 1 282 ? 26.665 -10.152 -29.366 1.00 90.25 282 GLU A CA 1
ATOM 2166 C C . GLU A 1 282 ? 26.782 -9.331 -28.070 1.00 90.25 282 GLU A C 1
ATOM 2168 O O . GLU A 1 282 ? 27.612 -8.425 -27.982 1.00 90.25 282 GLU A O 1
ATOM 2173 N N . TYR A 1 283 ? 25.986 -9.661 -27.048 1.00 89.81 283 TYR A N 1
ATOM 2174 C CA . TYR A 1 283 ? 25.900 -8.935 -25.783 1.00 89.81 283 TYR A CA 1
ATOM 2175 C C . TYR A 1 283 ? 26.174 -9.883 -24.605 1.00 89.81 283 TYR A C 1
ATOM 2177 O O . TYR A 1 283 ? 25.234 -10.332 -23.946 1.00 89.81 283 TYR A O 1
ATOM 2185 N N . PRO A 1 284 ? 27.449 -10.217 -24.322 1.00 87.19 284 PRO A N 1
ATOM 2186 C CA . PRO A 1 284 ? 27.787 -11.135 -23.241 1.00 87.19 284 PRO A CA 1
ATOM 2187 C C . PRO A 1 284 ? 27.291 -10.601 -21.889 1.00 87.19 284 PRO A C 1
ATOM 2189 O O . PRO A 1 284 ? 27.623 -9.493 -21.474 1.00 87.19 284 PRO A O 1
ATOM 2192 N N . ASP A 1 285 ? 26.502 -11.414 -21.185 1.00 85.06 285 ASP A N 1
ATOM 2193 C CA . ASP A 1 285 ? 25.894 -11.081 -19.887 1.00 85.06 285 ASP A CA 1
ATOM 2194 C C . ASP A 1 285 ? 26.799 -11.432 -18.691 1.00 85.06 285 ASP A C 1
ATOM 2196 O O . ASP A 1 285 ? 26.377 -11.472 -17.532 1.00 85.06 285 ASP A O 1
ATOM 2200 N N . ASP A 1 286 ? 28.076 -11.686 -18.971 1.00 88.81 286 ASP A N 1
ATOM 2201 C CA . ASP A 1 286 ? 29.081 -12.062 -17.994 1.00 88.81 286 ASP A CA 1
ATOM 2202 C C . ASP A 1 286 ? 29.844 -10.837 -17.455 1.00 88.81 286 ASP A C 1
ATOM 2204 O O . ASP A 1 286 ? 30.885 -10.958 -16.816 1.00 88.81 286 ASP A O 1
ATOM 2208 N N . LEU A 1 287 ? 29.318 -9.627 -17.626 1.00 92.94 287 LEU A N 1
ATOM 2209 C CA . LEU A 1 287 ? 29.900 -8.451 -16.986 1.00 92.94 287 LEU A CA 1
ATOM 2210 C C . LEU A 1 287 ? 29.814 -8.567 -15.451 1.00 92.94 287 LEU A C 1
ATOM 2212 O O . LEU A 1 287 ? 28.837 -9.104 -14.913 1.00 92.94 287 LEU A O 1
ATOM 2216 N N . PRO A 1 288 ? 30.823 -8.084 -14.696 1.00 93.88 288 PRO A N 1
ATOM 2217 C CA . PRO A 1 288 ? 30.834 -8.197 -13.239 1.00 93.88 288 PRO A CA 1
ATOM 2218 C C . PRO A 1 288 ? 29.580 -7.634 -12.557 1.00 93.88 288 PRO A C 1
ATOM 2220 O O . PRO A 1 288 ? 29.106 -8.260 -11.609 1.00 93.88 288 PRO A O 1
ATOM 2223 N N . GLY A 1 289 ? 29.042 -6.504 -13.035 1.00 93.88 289 GLY A N 1
ATOM 2224 C CA . GLY A 1 289 ? 27.807 -5.903 -12.513 1.00 93.88 289 GLY A CA 1
ATOM 2225 C C . GLY A 1 289 ? 26.581 -6.788 -12.743 1.00 93.88 289 GLY A C 1
ATOM 2226 O O . GLY A 1 289 ? 25.861 -7.103 -11.796 1.00 93.88 289 GLY A O 1
ATOM 2227 N N . VAL A 1 290 ? 26.420 -7.299 -13.969 1.00 96.06 290 VAL A N 1
ATOM 2228 C CA . VAL A 1 290 ? 25.309 -8.186 -14.358 1.00 96.06 290 VAL A CA 1
ATOM 2229 C C . VAL A 1 290 ? 25.327 -9.488 -13.559 1.00 96.06 290 VAL A C 1
ATOM 2231 O O . VAL A 1 290 ? 24.323 -9.865 -12.953 1.00 96.06 290 VAL A O 1
ATOM 2234 N N . ARG A 1 291 ? 26.491 -10.149 -13.466 1.00 95.31 291 ARG A N 1
ATOM 2235 C CA . ARG A 1 291 ? 26.640 -11.376 -12.666 1.00 95.31 291 ARG A CA 1
ATOM 2236 C C . ARG A 1 291 ? 26.375 -11.135 -11.188 1.00 95.31 291 ARG A C 1
ATOM 2238 O O . ARG A 1 291 ? 25.733 -11.960 -10.546 1.00 95.31 291 ARG A O 1
ATOM 2245 N N . ARG A 1 292 ? 26.875 -10.027 -10.630 1.00 95.00 292 ARG A N 1
ATOM 2246 C CA . ARG A 1 292 ? 26.691 -9.710 -9.208 1.00 95.00 292 ARG A CA 1
ATOM 2247 C C . ARG A 1 292 ? 25.215 -9.529 -8.872 1.00 95.00 292 ARG A C 1
ATOM 2249 O O . ARG A 1 292 ? 24.778 -10.099 -7.877 1.00 95.00 292 ARG A O 1
ATOM 2256 N N . PHE A 1 293 ? 24.469 -8.813 -9.710 1.00 96.31 293 PHE A N 1
ATOM 2257 C CA . PHE A 1 293 ? 23.028 -8.642 -9.552 1.00 96.31 293 PHE A CA 1
ATOM 2258 C C . PHE A 1 293 ? 22.286 -9.978 -9.680 1.00 96.31 293 PHE A C 1
ATOM 2260 O O . PHE A 1 293 ? 21.677 -10.438 -8.713 1.00 96.31 293 PHE A O 1
ATOM 2267 N N . ARG A 1 294 ? 22.430 -10.671 -10.816 1.00 96.50 294 ARG A N 1
ATOM 2268 C CA . ARG A 1 294 ? 21.749 -11.947 -11.089 1.00 96.50 294 ARG A CA 1
ATOM 2269 C C . ARG A 1 294 ? 22.055 -13.015 -10.035 1.00 96.50 294 ARG A C 1
ATOM 2271 O O . ARG A 1 294 ? 21.148 -13.565 -9.408 1.00 96.50 294 ARG A O 1
ATOM 2278 N N . ASP A 1 295 ? 23.336 -13.312 -9.828 1.00 96.62 295 ASP A N 1
ATOM 2279 C CA . ASP A 1 295 ? 23.763 -14.412 -8.963 1.00 96.62 295 ASP A CA 1
ATOM 2280 C C . ASP A 1 295 ? 23.598 -14.045 -7.481 1.00 96.62 295 ASP A C 1
ATOM 2282 O O . ASP A 1 295 ? 23.309 -14.917 -6.662 1.00 96.62 295 ASP A O 1
ATOM 2286 N N . GLY A 1 296 ? 23.775 -12.766 -7.126 1.00 96.88 296 GLY A N 1
ATOM 2287 C CA . GLY A 1 296 ? 23.574 -12.255 -5.770 1.00 96.88 296 GLY A CA 1
ATOM 2288 C C . GLY A 1 296 ? 22.116 -12.349 -5.334 1.00 96.88 296 GLY A C 1
ATOM 2289 O O . GLY A 1 296 ? 21.829 -12.925 -4.281 1.00 96.88 296 GLY A O 1
ATOM 2290 N N . MET A 1 297 ? 21.186 -11.869 -6.166 1.00 97.88 297 MET A N 1
ATOM 2291 C CA . MET A 1 297 ? 19.756 -11.963 -5.875 1.00 97.88 297 MET A CA 1
ATOM 2292 C C . MET A 1 297 ? 19.279 -13.417 -5.819 1.00 97.88 297 MET A C 1
ATOM 2294 O O . MET A 1 297 ? 18.613 -13.804 -4.856 1.00 97.88 297 MET A O 1
ATOM 2298 N N . LEU A 1 298 ? 19.669 -14.254 -6.788 1.00 98.06 298 LEU A N 1
ATOM 2299 C CA . LEU A 1 298 ? 19.248 -15.656 -6.817 1.00 98.06 298 LEU A CA 1
ATOM 2300 C C . LEU A 1 298 ? 19.806 -16.461 -5.636 1.00 98.06 298 LEU A C 1
ATOM 2302 O O . LEU A 1 298 ? 19.069 -17.231 -5.017 1.00 98.06 298 LEU A O 1
ATOM 2306 N N . ARG A 1 299 ? 21.087 -16.276 -5.287 1.00 98.12 299 ARG A N 1
ATOM 2307 C CA . ARG A 1 299 ? 21.708 -16.961 -4.143 1.00 98.12 299 ARG A CA 1
ATOM 2308 C C . ARG A 1 299 ? 21.027 -16.574 -2.837 1.00 98.12 299 ARG A C 1
ATOM 2310 O O . ARG A 1 299 ? 20.643 -17.460 -2.076 1.00 98.12 299 ARG A O 1
ATOM 2317 N N . THR A 1 300 ? 20.811 -15.278 -2.612 1.00 97.69 300 THR A N 1
ATOM 2318 C CA . THR A 1 300 ? 20.113 -14.790 -1.416 1.00 97.69 300 THR A CA 1
ATOM 2319 C C . THR A 1 300 ? 18.685 -15.325 -1.353 1.00 97.69 300 THR A C 1
ATOM 2321 O O . THR A 1 300 ? 18.241 -15.752 -0.289 1.00 97.69 300 THR A O 1
ATOM 2324 N N . ALA A 1 301 ? 17.971 -15.393 -2.479 1.00 98.12 301 ALA A N 1
ATOM 2325 C CA . ALA A 1 301 ? 16.639 -15.985 -2.515 1.00 98.12 301 ALA A CA 1
ATOM 2326 C C . ALA A 1 301 ? 16.653 -17.493 -2.223 1.00 98.12 301 ALA A C 1
ATOM 2328 O O . ALA A 1 301 ? 15.758 -18.000 -1.546 1.00 98.12 301 ALA A O 1
ATOM 2329 N N . HIS A 1 302 ? 17.658 -18.225 -2.704 1.00 98.12 302 HIS A N 1
ATOM 2330 C CA . HIS A 1 302 ? 17.777 -19.667 -2.498 1.00 98.12 302 HIS A CA 1
ATOM 2331 C C . HIS A 1 302 ? 18.133 -20.015 -1.046 1.00 98.12 302 HIS A C 1
ATOM 2333 O O . HIS A 1 302 ? 17.454 -20.831 -0.419 1.00 98.12 302 HIS A O 1
ATOM 2339 N N . GLU A 1 303 ? 19.147 -19.361 -0.486 1.00 97.50 303 GLU A N 1
ATOM 2340 C CA . GLU A 1 303 ? 19.697 -19.655 0.845 1.00 97.50 303 GLU A CA 1
ATOM 2341 C C . GLU A 1 303 ? 18.951 -18.936 1.977 1.00 97.50 303 GLU A C 1
ATOM 2343 O O . GLU A 1 303 ? 18.924 -19.423 3.106 1.00 97.50 303 GLU A O 1
ATOM 2348 N N . GLY A 1 304 ? 18.330 -17.794 1.677 1.00 96.69 304 GLY A N 1
ATOM 2349 C CA . GLY A 1 304 ? 17.738 -16.900 2.665 1.00 96.69 304 GLY A CA 1
ATOM 2350 C C . GLY A 1 304 ? 16.296 -17.209 3.062 1.00 96.69 304 GLY A C 1
ATOM 2351 O O . GLY A 1 304 ? 15.682 -18.190 2.634 1.00 96.69 304 GLY A O 1
ATOM 2352 N N . SER A 1 305 ? 15.733 -16.343 3.898 1.00 98.00 305 SER A N 1
ATOM 2353 C CA . SER A 1 305 ? 14.353 -16.410 4.368 1.00 98.00 305 SER A CA 1
ATOM 2354 C C . SER A 1 305 ? 13.365 -15.739 3.404 1.00 98.00 305 SER A C 1
ATOM 2356 O O . SER A 1 305 ? 13.741 -15.080 2.432 1.00 98.00 305 SER A O 1
ATOM 2358 N N . TYR A 1 306 ? 12.069 -15.891 3.683 1.00 98.50 306 TYR A N 1
ATOM 2359 C CA . TYR A 1 306 ? 11.013 -15.205 2.939 1.00 98.50 306 TYR A CA 1
ATOM 2360 C C . TYR A 1 306 ? 11.150 -13.675 3.022 1.00 98.50 306 TYR A C 1
ATOM 2362 O O . TYR A 1 306 ? 10.992 -12.978 2.025 1.00 98.50 306 TYR A O 1
ATOM 2370 N N . GLU A 1 307 ? 11.513 -13.147 4.189 1.00 98.12 307 GLU A N 1
ATOM 2371 C CA . GLU A 1 307 ? 11.715 -11.717 4.428 1.00 98.12 307 GLU A CA 1
ATOM 2372 C C . GLU A 1 307 ? 12.884 -11.158 3.611 1.00 98.12 307 GLU A C 1
ATOM 2374 O O . GLU A 1 307 ? 12.805 -10.030 3.123 1.00 98.12 307 GLU A O 1
ATOM 2379 N N . GLN A 1 308 ? 13.936 -11.959 3.403 1.00 98.56 308 GLN A N 1
ATOM 2380 C CA . GLN A 1 308 ? 15.043 -11.598 2.516 1.00 98.56 308 GLN A CA 1
ATOM 2381 C C . GLN A 1 308 ? 14.569 -11.526 1.062 1.00 98.56 308 GLN A C 1
ATOM 2383 O O . GLN A 1 308 ? 14.867 -10.543 0.395 1.00 98.56 308 GLN A O 1
ATOM 2388 N N . ILE A 1 309 ? 13.758 -12.481 0.591 1.00 98.69 309 ILE A N 1
ATOM 2389 C CA . ILE A 1 309 ? 13.165 -12.435 -0.761 1.00 98.69 309 ILE A CA 1
ATOM 2390 C C . ILE A 1 309 ? 12.281 -11.198 -0.947 1.00 98.69 309 ILE A C 1
ATOM 2392 O O . ILE A 1 309 ? 12.395 -10.505 -1.954 1.00 98.69 309 ILE A O 1
ATOM 2396 N N . VAL A 1 310 ? 11.426 -10.884 0.029 1.00 98.62 310 VAL A N 1
ATOM 2397 C CA . VAL A 1 310 ? 10.589 -9.676 -0.024 1.00 98.62 310 VAL A CA 1
ATOM 2398 C C . VAL A 1 310 ? 11.457 -8.416 -0.059 1.00 98.62 310 VAL A C 1
ATOM 2400 O O . VAL A 1 310 ? 11.164 -7.505 -0.824 1.00 98.62 310 VAL A O 1
ATOM 2403 N N . THR A 1 311 ? 12.548 -8.374 0.714 1.00 98.69 311 THR A N 1
ATOM 2404 C CA . THR A 1 311 ? 13.504 -7.252 0.710 1.00 98.69 311 THR A CA 1
ATOM 2405 C C . THR A 1 311 ? 14.187 -7.081 -0.646 1.00 98.69 311 THR A C 1
ATOM 2407 O O . THR A 1 311 ? 14.268 -5.959 -1.142 1.00 98.69 311 THR A O 1
ATOM 2410 N N . LEU A 1 312 ? 14.640 -8.187 -1.248 1.00 98.31 312 LEU A N 1
ATOM 2411 C CA . LEU A 1 312 ? 15.254 -8.214 -2.576 1.00 98.31 312 LEU A CA 1
ATOM 2412 C C . LEU A 1 312 ? 14.331 -7.587 -3.625 1.00 98.31 312 LEU A C 1
ATOM 2414 O O . LEU A 1 312 ? 14.705 -6.623 -4.288 1.00 98.31 312 LEU A O 1
ATOM 2418 N N . MET A 1 313 ? 13.109 -8.114 -3.735 1.00 98.19 313 MET A N 1
ATOM 2419 C CA . MET A 1 313 ? 12.165 -7.662 -4.756 1.00 98.19 313 MET A CA 1
ATOM 2420 C C . MET A 1 313 ? 11.648 -6.253 -4.467 1.00 98.19 313 MET A C 1
ATOM 2422 O O . MET A 1 313 ? 11.433 -5.486 -5.397 1.00 98.19 313 MET A O 1
ATOM 2426 N N . PHE A 1 314 ? 11.487 -5.876 -3.190 1.00 98.44 314 PHE A N 1
ATOM 2427 C CA . PHE A 1 314 ? 11.114 -4.510 -2.822 1.00 98.44 314 PHE A CA 1
ATOM 2428 C C . PHE A 1 314 ? 12.165 -3.501 -3.295 1.00 98.44 314 PHE A C 1
ATOM 2430 O O . PHE A 1 314 ? 11.794 -2.484 -3.870 1.00 98.44 314 PHE A O 1
ATOM 2437 N N . GLY A 1 315 ? 13.457 -3.781 -3.082 1.00 97.38 315 GLY A N 1
ATOM 2438 C CA . GLY A 1 315 ? 14.547 -2.911 -3.534 1.00 97.38 315 GLY A CA 1
ATOM 2439 C C . GLY A 1 315 ? 14.532 -2.669 -5.039 1.00 97.38 315 GLY A C 1
ATOM 2440 O O . GLY A 1 315 ? 14.558 -1.513 -5.460 1.00 97.38 315 GLY A O 1
ATOM 2441 N N . ALA A 1 316 ? 14.413 -3.744 -5.821 1.00 96.62 316 ALA A N 1
ATOM 2442 C CA . ALA A 1 316 ? 14.352 -3.670 -7.277 1.00 96.62 316 ALA A CA 1
ATOM 2443 C C . ALA A 1 316 ? 13.084 -2.940 -7.758 1.00 96.62 316 ALA A C 1
ATOM 2445 O O . ALA A 1 316 ? 13.154 -1.873 -8.369 1.00 96.62 316 ALA A O 1
ATOM 2446 N N . GLU A 1 317 ? 11.898 -3.452 -7.419 1.00 97.31 317 GLU A N 1
ATOM 2447 C CA . GLU A 1 317 ? 10.638 -2.978 -8.005 1.00 97.31 317 GLU A CA 1
ATOM 2448 C C . GLU A 1 317 ? 10.235 -1.581 -7.529 1.00 97.31 317 GLU A C 1
ATOM 2450 O O . GLU A 1 317 ? 9.696 -0.792 -8.306 1.00 97.31 317 GLU A O 1
ATOM 2455 N N . TRP A 1 318 ? 10.511 -1.230 -6.268 1.00 96.81 318 TRP A N 1
ATOM 2456 C CA . TRP A 1 318 ? 10.196 0.106 -5.762 1.00 96.81 318 TRP A CA 1
ATOM 2457 C C . TRP A 1 318 ? 10.972 1.169 -6.531 1.00 96.81 318 TRP A C 1
ATOM 2459 O O . TRP A 1 318 ? 10.403 2.145 -7.009 1.00 96.81 318 TRP A O 1
ATOM 2469 N N . MET A 1 319 ? 12.274 0.964 -6.690 1.00 94.75 319 MET A N 1
ATOM 2470 C CA . MET A 1 319 ? 13.136 1.869 -7.434 1.00 94.75 319 MET A CA 1
ATOM 2471 C C . MET A 1 319 ? 12.762 1.923 -8.920 1.00 94.75 319 MET A C 1
ATOM 2473 O O . MET A 1 319 ? 12.644 3.022 -9.469 1.00 94.75 319 MET A O 1
ATOM 2477 N N . TYR A 1 320 ? 12.505 0.765 -9.543 1.00 96.25 320 TYR A N 1
ATOM 2478 C CA . TYR A 1 320 ? 12.049 0.680 -10.932 1.00 96.25 320 TYR A CA 1
ATOM 2479 C C . TYR A 1 320 ? 10.810 1.533 -11.187 1.00 96.25 320 TYR A C 1
ATOM 2481 O O . TYR A 1 320 ? 10.809 2.368 -12.091 1.00 96.25 320 TYR A O 1
ATOM 2489 N N . TYR A 1 321 ? 9.793 1.408 -10.331 1.00 97.06 321 TYR A N 1
ATOM 2490 C CA . TYR A 1 321 ? 8.573 2.198 -10.459 1.00 97.06 321 TYR A CA 1
ATOM 2491 C C . TYR A 1 321 ? 8.864 3.703 -10.455 1.00 97.06 321 TYR A C 1
ATOM 2493 O O . TYR A 1 321 ? 8.374 4.436 -11.312 1.00 97.06 321 TYR A O 1
ATOM 2501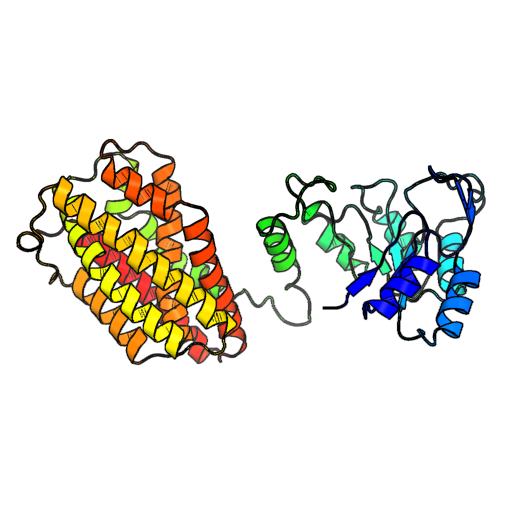 N N . PHE A 1 322 ? 9.666 4.194 -9.504 1.00 94.75 322 PHE A N 1
ATOM 2502 C CA . PHE A 1 322 ? 9.870 5.636 -9.358 1.00 94.75 322 PHE A CA 1
ATOM 2503 C C . PHE A 1 322 ? 10.685 6.249 -10.495 1.00 94.75 322 PHE A C 1
ATOM 2505 O O . PHE A 1 322 ? 10.371 7.368 -10.911 1.00 94.75 322 PHE A O 1
ATOM 2512 N N . TRP A 1 323 ? 11.715 5.565 -11.008 1.00 96.81 323 TRP A N 1
ATOM 2513 C CA . TRP A 1 323 ? 12.448 6.106 -12.155 1.00 96.81 323 TRP A CA 1
ATOM 2514 C C . TRP A 1 323 ? 11.625 6.005 -13.441 1.00 96.81 323 TRP A C 1
ATOM 2516 O O . TRP A 1 323 ? 11.568 6.988 -14.176 1.00 96.81 323 TRP A O 1
ATOM 2526 N N . CYS A 1 324 ? 10.914 4.896 -13.672 1.00 97.88 324 CYS A N 1
ATOM 2527 C CA . CYS A 1 324 ? 10.056 4.735 -14.846 1.00 97.88 324 CYS A CA 1
ATOM 2528 C C . CYS A 1 324 ? 8.895 5.726 -14.838 1.00 97.88 324 CYS A C 1
ATOM 2530 O O . CYS A 1 324 ? 8.617 6.362 -15.851 1.00 97.88 324 CYS A O 1
ATOM 2532 N N . ARG A 1 325 ? 8.251 5.938 -13.685 1.00 96.44 325 ARG A N 1
ATOM 2533 C CA . ARG A 1 325 ? 7.169 6.916 -13.564 1.00 96.44 325 ARG A CA 1
ATOM 2534 C C . ARG A 1 325 ? 7.643 8.316 -13.928 1.00 96.44 325 ARG A C 1
ATOM 2536 O O . ARG A 1 325 ? 6.966 8.996 -14.692 1.00 96.44 325 ARG A O 1
ATOM 2543 N N . ARG A 1 326 ? 8.812 8.722 -13.432 1.00 95.38 326 ARG A N 1
ATOM 2544 C CA . ARG A 1 326 ? 9.423 10.013 -13.763 1.00 95.38 326 ARG A CA 1
ATOM 2545 C C . ARG A 1 326 ? 9.782 10.094 -15.249 1.00 95.38 326 ARG A C 1
ATOM 2547 O O . ARG A 1 326 ? 9.402 11.051 -15.912 1.00 95.38 326 ARG A O 1
ATOM 2554 N N . ALA A 1 327 ? 10.413 9.055 -15.793 1.00 96.75 327 ALA A N 1
ATOM 2555 C CA . ALA A 1 327 ? 10.765 8.984 -17.207 1.00 96.75 327 ALA A CA 1
ATOM 2556 C C . ALA A 1 327 ? 9.542 9.017 -18.138 1.00 96.75 327 ALA A C 1
ATOM 2558 O O . ALA A 1 327 ? 9.606 9.650 -19.188 1.00 96.75 327 ALA A O 1
ATOM 2559 N N . SER A 1 328 ? 8.410 8.431 -17.737 1.00 96.44 328 SER A N 1
ATOM 2560 C CA . SER A 1 328 ? 7.167 8.418 -18.524 1.00 96.44 328 SER A CA 1
ATOM 2561 C C . SER A 1 328 ? 6.552 9.808 -18.743 1.00 96.44 328 SER A C 1
ATOM 2563 O O . SER A 1 328 ? 5.730 9.992 -19.637 1.00 96.44 328 SER A O 1
ATOM 2565 N N . GLU A 1 329 ? 6.952 10.806 -17.946 1.00 94.75 329 GLU A N 1
ATOM 2566 C CA . GLU A 1 329 ? 6.522 12.203 -18.101 1.00 94.75 329 GLU A CA 1
ATOM 2567 C C . GLU A 1 329 ? 7.321 12.948 -19.184 1.00 94.75 329 GLU A C 1
ATOM 2569 O O . GLU A 1 329 ? 6.969 14.067 -19.569 1.00 94.75 329 GLU A O 1
ATOM 2574 N N . HIS A 1 330 ? 8.388 12.328 -19.691 1.00 96.25 330 HIS A N 1
ATOM 2575 C CA . HIS A 1 330 ? 9.249 12.854 -20.739 1.00 96.25 330 HIS A CA 1
ATOM 2576 C C . HIS A 1 330 ? 9.007 12.134 -22.069 1.00 96.25 330 HIS A C 1
ATOM 2578 O O . HIS A 1 330 ? 8.432 11.052 -22.124 1.00 96.25 330 HIS A O 1
ATOM 2584 N N . TYR A 1 331 ? 9.425 12.758 -23.168 1.00 95.94 331 TYR A N 1
ATOM 2585 C CA . TYR A 1 331 ? 9.324 12.160 -24.496 1.00 95.94 331 TYR A CA 1
ATOM 2586 C C . TYR A 1 331 ? 10.485 11.189 -24.741 1.00 95.94 331 TYR A C 1
ATOM 2588 O O . TYR A 1 331 ? 11.627 11.535 -24.456 1.00 95.94 331 TYR A O 1
ATOM 2596 N N . GLN A 1 332 ? 10.199 10.026 -25.331 1.00 97.62 332 GLN A N 1
ATOM 2597 C CA . GLN A 1 332 ? 11.196 9.102 -25.879 1.00 97.62 332 GLN A CA 1
ATOM 2598 C C . GLN A 1 332 ? 10.884 8.827 -27.353 1.00 97.62 332 GLN A C 1
ATOM 2600 O O . GLN A 1 332 ? 9.762 8.448 -27.707 1.00 97.62 332 GLN A O 1
ATOM 2605 N N . SER A 1 333 ? 11.880 9.020 -28.215 1.00 96.62 333 SER A N 1
ATOM 2606 C CA . SER A 1 333 ? 11.799 8.774 -29.658 1.00 96.62 333 SER A CA 1
ATOM 2607 C C . SER A 1 333 ? 11.762 7.285 -29.999 1.00 96.62 333 SER A C 1
ATOM 2609 O O . SER A 1 333 ? 11.093 6.881 -30.953 1.00 96.62 333 SER A O 1
ATOM 2611 N N . ASP A 1 334 ? 12.449 6.469 -29.203 1.00 97.31 334 ASP A N 1
ATOM 2612 C CA . ASP A 1 334 ? 12.453 5.018 -29.314 1.00 97.31 334 ASP A CA 1
ATOM 2613 C C . ASP A 1 334 ? 11.154 4.434 -28.721 1.00 97.31 334 ASP A C 1
ATOM 2615 O O . ASP A 1 334 ? 10.863 4.562 -27.528 1.00 97.31 334 ASP A O 1
ATOM 2619 N N . ALA A 1 335 ? 10.352 3.788 -29.572 1.00 96.38 335 ALA A N 1
ATOM 2620 C CA . ALA A 1 335 ? 9.043 3.268 -29.192 1.00 96.38 335 ALA A CA 1
ATOM 2621 C C . ALA A 1 335 ? 9.104 2.075 -28.224 1.00 96.38 335 ALA A C 1
ATOM 2623 O O . ALA A 1 335 ? 8.210 1.962 -27.383 1.00 96.38 335 ALA A O 1
ATOM 2624 N N . ASP A 1 336 ? 10.126 1.216 -28.311 1.00 96.94 336 ASP A N 1
ATOM 2625 C CA . ASP A 1 336 ? 10.242 0.069 -27.401 1.00 96.94 336 ASP A CA 1
ATOM 2626 C C . ASP A 1 336 ? 10.751 0.528 -26.036 1.00 96.94 336 ASP A C 1
ATOM 2628 O O . ASP A 1 336 ? 10.256 0.062 -25.011 1.00 96.94 336 ASP A O 1
ATOM 2632 N N . LEU A 1 337 ? 11.674 1.498 -26.015 1.00 97.38 337 LEU A N 1
ATOM 2633 C CA . LEU A 1 337 ? 12.121 2.142 -24.780 1.00 97.38 337 LEU A CA 1
ATOM 2634 C C . LEU A 1 337 ? 10.951 2.815 -24.061 1.00 97.38 337 LEU A C 1
ATOM 2636 O O . LEU A 1 337 ? 10.753 2.602 -22.867 1.00 97.38 337 LEU A O 1
ATOM 2640 N N . ARG A 1 338 ? 10.138 3.583 -24.795 1.00 97.38 338 ARG A N 1
ATOM 2641 C CA . ARG A 1 338 ? 8.923 4.188 -24.245 1.00 97.38 338 ARG A CA 1
ATOM 2642 C C . ARG A 1 338 ? 7.988 3.130 -23.664 1.00 97.38 338 ARG A C 1
ATOM 2644 O O . ARG A 1 338 ? 7.521 3.288 -22.542 1.00 97.38 338 ARG A O 1
ATOM 2651 N N . ARG A 1 339 ? 7.738 2.036 -24.394 1.00 95.44 339 ARG A N 1
ATOM 2652 C CA . ARG A 1 339 ? 6.841 0.975 -23.918 1.00 95.44 339 ARG A CA 1
ATOM 2653 C C . ARG A 1 339 ? 7.375 0.293 -22.656 1.00 95.44 339 ARG A C 1
ATOM 2655 O O . ARG A 1 339 ? 6.582 -0.019 -21.771 1.00 95.44 339 ARG A O 1
ATOM 2662 N N . TRP A 1 340 ? 8.689 0.083 -22.565 1.00 95.44 340 TRP A N 1
ATOM 2663 C CA . TRP A 1 340 ? 9.342 -0.448 -21.366 1.00 95.44 340 TRP A CA 1
ATOM 2664 C C . TRP A 1 340 ? 9.121 0.456 -20.150 1.00 95.44 340 TRP A C 1
ATOM 2666 O O . TRP A 1 340 ? 8.692 -0.015 -19.097 1.00 95.44 340 TRP A O 1
ATOM 2676 N N . VAL A 1 341 ? 9.355 1.760 -20.319 1.00 97.00 341 VAL A N 1
ATOM 2677 C CA . VAL A 1 341 ? 9.138 2.774 -19.279 1.00 97.00 341 VAL A CA 1
ATOM 2678 C C . VAL A 1 341 ? 7.671 2.812 -18.846 1.00 97.00 341 VAL A C 1
ATOM 2680 O O . VAL A 1 341 ? 7.385 2.778 -17.652 1.00 97.00 341 VAL A O 1
ATOM 2683 N N . GLU A 1 342 ? 6.736 2.833 -19.798 1.00 94.44 342 GLU A N 1
ATOM 2684 C CA . GLU A 1 342 ? 5.295 2.847 -19.521 1.00 94.44 342 GLU A CA 1
ATOM 2685 C C . GLU A 1 342 ? 4.852 1.612 -18.727 1.00 94.44 342 GLU A C 1
ATOM 2687 O O . GLU A 1 342 ? 4.175 1.765 -17.716 1.00 94.44 342 GLU A O 1
ATOM 2692 N N . MET A 1 343 ? 5.293 0.408 -19.114 1.00 92.44 343 MET A N 1
ATOM 2693 C CA . MET A 1 343 ? 4.948 -0.849 -18.429 1.00 92.44 343 MET A CA 1
ATOM 2694 C C . MET A 1 343 ? 5.295 -0.821 -16.930 1.00 92.44 343 MET A C 1
ATOM 2696 O O . MET A 1 343 ? 4.552 -1.345 -16.106 1.00 92.44 343 MET A O 1
ATOM 2700 N N . HIS A 1 344 ? 6.402 -0.175 -16.565 1.00 94.75 344 HIS A N 1
ATOM 2701 C CA . HIS A 1 344 ? 6.861 -0.062 -15.175 1.00 94.75 344 HIS A CA 1
ATOM 2702 C C . HIS A 1 344 ? 6.334 1.199 -14.467 1.00 94.75 344 HIS A C 1
ATOM 2704 O O . HIS A 1 344 ? 6.568 1.382 -13.273 1.00 94.75 344 HIS A O 1
ATOM 2710 N N . ALA A 1 345 ? 5.624 2.073 -15.182 1.00 92.19 345 ALA A N 1
ATOM 2711 C CA . ALA A 1 345 ? 4.959 3.266 -14.657 1.00 92.19 345 ALA A CA 1
ATOM 2712 C C . ALA A 1 345 ? 3.437 3.082 -14.476 1.00 92.19 345 ALA A C 1
ATOM 2714 O O . ALA A 1 345 ? 2.773 3.994 -13.968 1.00 92.19 345 ALA A O 1
ATOM 2715 N N . GLU A 1 346 ? 2.898 1.938 -14.911 1.00 86.69 346 GLU A N 1
ATOM 2716 C CA . GLU A 1 346 ? 1.494 1.535 -14.792 1.00 86.69 346 GLU A CA 1
ATOM 2717 C C . GLU A 1 346 ? 1.095 1.245 -13.328 1.00 86.69 346 GLU A C 1
ATOM 2719 O O . GLU A 1 346 ? 1.915 0.880 -12.474 1.00 86.69 346 GLU A O 1
ATOM 2724 N N . ASP A 1 347 ? -0.198 1.410 -13.030 1.00 80.12 347 ASP A N 1
ATOM 2725 C CA . ASP A 1 347 ? -0.746 1.249 -11.678 1.00 80.12 347 ASP A CA 1
ATOM 2726 C C . ASP A 1 347 ? -0.576 -0.187 -11.162 1.00 80.12 347 ASP A C 1
ATOM 2728 O O . ASP A 1 347 ? -0.356 -0.397 -9.967 1.00 80.12 347 ASP A O 1
ATOM 2732 N N . GLU A 1 348 ? -0.649 -1.179 -12.049 1.00 83.00 348 GLU A N 1
ATOM 2733 C CA . GLU A 1 348 ? -0.445 -2.593 -11.749 1.00 83.00 348 GLU A CA 1
ATOM 2734 C C . GLU A 1 348 ? 0.954 -2.851 -11.172 1.00 83.00 348 GLU A C 1
ATOM 2736 O O . GLU A 1 348 ? 1.076 -3.503 -10.129 1.00 83.00 348 GLU A O 1
ATOM 2741 N N . PHE A 1 349 ? 1.994 -2.284 -11.794 1.00 88.31 349 PHE A N 1
ATOM 2742 C CA . PHE A 1 349 ? 3.373 -2.397 -11.314 1.00 88.31 349 PHE A CA 1
ATOM 2743 C C . PHE A 1 349 ? 3.540 -1.693 -9.959 1.00 88.31 349 PHE A C 1
ATOM 2745 O O . PHE A 1 349 ? 4.117 -2.250 -9.020 1.00 88.31 349 PHE A O 1
ATOM 2752 N N . TYR A 1 350 ? 2.932 -0.511 -9.795 1.00 86.94 350 TYR A N 1
ATOM 2753 C CA . TYR A 1 350 ? 2.925 0.186 -8.508 1.00 86.94 350 TYR A CA 1
ATOM 2754 C C . TYR A 1 350 ? 2.248 -0.617 -7.391 1.00 86.94 350 TYR A C 1
ATOM 2756 O O . TYR A 1 350 ? 2.762 -0.671 -6.272 1.00 86.94 350 TYR A O 1
ATOM 2764 N N . GLN A 1 351 ? 1.093 -1.245 -7.652 1.00 80.75 351 GLN A N 1
ATOM 2765 C CA . GLN A 1 351 ? 0.397 -2.044 -6.636 1.00 80.75 351 GLN A CA 1
ATOM 2766 C C . GLN A 1 351 ? 1.248 -3.217 -6.154 1.00 80.75 351 GLN A C 1
ATOM 2768 O O . GLN A 1 351 ? 1.201 -3.553 -4.969 1.00 80.75 351 GLN A O 1
ATOM 2773 N N . GLN A 1 352 ? 2.030 -3.808 -7.050 1.00 90.81 352 GLN A N 1
ATOM 2774 C CA . GLN A 1 352 ? 2.957 -4.886 -6.749 1.00 90.81 352 GLN A CA 1
ATOM 2775 C C . GLN A 1 352 ? 4.134 -4.398 -5.876 1.00 90.81 352 GLN A C 1
ATOM 2777 O O . GLN A 1 352 ? 4.319 -4.911 -4.766 1.00 90.81 352 GLN A O 1
ATOM 2782 N N . ALA A 1 353 ? 4.823 -3.321 -6.265 1.00 91.06 353 ALA A N 1
ATOM 2783 C CA . ALA A 1 353 ? 5.883 -2.719 -5.446 1.00 91.06 353 ALA A CA 1
ATOM 2784 C C . ALA A 1 353 ? 5.366 -2.262 -4.062 1.00 91.06 353 ALA A C 1
ATOM 2786 O O . ALA A 1 353 ? 6.010 -2.447 -3.024 1.00 91.06 353 ALA A O 1
ATOM 2787 N N . LEU A 1 354 ? 4.148 -1.711 -4.014 1.00 82.81 354 LEU A N 1
ATOM 2788 C CA . LEU A 1 354 ? 3.475 -1.327 -2.775 1.00 82.81 354 LEU A CA 1
ATOM 2789 C C . LEU A 1 354 ? 3.090 -2.542 -1.921 1.00 82.81 354 LEU A C 1
ATOM 2791 O O . LEU A 1 354 ? 3.107 -2.457 -0.690 1.00 82.81 354 LEU A O 1
ATOM 2795 N N . TRP A 1 355 ? 2.713 -3.667 -2.526 1.00 92.56 355 TRP A N 1
ATOM 2796 C CA . TRP A 1 355 ? 2.449 -4.896 -1.787 1.00 92.56 355 TRP A CA 1
ATOM 2797 C C . TRP A 1 355 ? 3.717 -5.404 -1.103 1.00 92.56 355 TRP A C 1
ATOM 2799 O O . TRP A 1 355 ? 3.672 -5.657 0.100 1.00 92.56 355 TRP A O 1
ATOM 2809 N N . LEU A 1 356 ? 4.851 -5.435 -1.812 1.00 96.81 356 LEU A N 1
ATOM 2810 C CA . LEU A 1 356 ? 6.151 -5.801 -1.240 1.00 96.81 356 LEU A CA 1
ATOM 2811 C C . LEU A 1 356 ? 6.539 -4.886 -0.075 1.00 96.81 356 LEU A C 1
ATOM 2813 O O . LEU A 1 356 ? 6.939 -5.376 0.980 1.00 96.81 356 LEU A O 1
ATOM 2817 N N . LYS A 1 357 ? 6.328 -3.571 -0.217 1.00 93.00 357 LYS A N 1
ATOM 2818 C CA . LYS A 1 357 ? 6.547 -2.597 0.863 1.00 93.00 357 LYS A CA 1
ATOM 2819 C C . LYS A 1 357 ? 5.757 -2.944 2.130 1.00 93.00 357 LYS A C 1
ATOM 2821 O O . LYS A 1 357 ? 6.311 -2.978 3.227 1.00 93.00 357 LYS A O 1
ATOM 2826 N N . ASN A 1 358 ? 4.459 -3.209 1.981 1.00 85.50 358 ASN A N 1
ATOM 2827 C CA . ASN A 1 358 ? 3.582 -3.532 3.111 1.00 85.50 358 ASN A CA 1
ATOM 2828 C C . ASN A 1 358 ? 3.899 -4.908 3.711 1.00 85.50 358 ASN A C 1
ATOM 2830 O O . ASN A 1 358 ? 3.800 -5.100 4.923 1.00 85.50 358 ASN A O 1
ATOM 2834 N N . GLU A 1 359 ? 4.271 -5.871 2.872 1.00 94.50 359 GLU A N 1
ATOM 2835 C CA . GLU A 1 359 ? 4.655 -7.208 3.308 1.00 94.50 359 GLU A CA 1
ATOM 2836 C C . GLU A 1 359 ? 5.971 -7.176 4.093 1.00 94.50 359 GLU A C 1
ATOM 2838 O O . GLU A 1 359 ? 6.089 -7.852 5.114 1.00 94.50 359 GLU A O 1
ATOM 2843 N N . LEU A 1 360 ? 6.918 -6.322 3.699 1.00 94.75 360 LEU A N 1
ATOM 2844 C CA . LEU A 1 360 ? 8.154 -6.085 4.438 1.00 94.75 360 LEU A CA 1
ATOM 2845 C C . LEU A 1 360 ? 7.884 -5.506 5.834 1.00 94.75 360 LEU A C 1
ATOM 2847 O O . LEU A 1 360 ? 8.442 -5.991 6.821 1.00 94.75 360 LEU A O 1
ATOM 2851 N N . ASP A 1 361 ? 6.977 -4.530 5.939 1.00 90.25 361 ASP A N 1
ATOM 2852 C CA . ASP A 1 361 ? 6.542 -3.979 7.229 1.00 90.25 361 ASP A CA 1
ATOM 2853 C C . ASP A 1 361 ? 5.873 -5.046 8.107 1.00 90.25 361 ASP A C 1
ATOM 2855 O O . ASP A 1 361 ? 6.151 -5.124 9.306 1.00 90.25 361 ASP A O 1
ATOM 2859 N N . ARG A 1 362 ? 5.033 -5.907 7.515 1.00 91.38 362 ARG A N 1
ATOM 2860 C CA . ARG A 1 362 ? 4.389 -7.026 8.219 1.00 91.38 362 ARG A CA 1
ATOM 2861 C C . ARG A 1 362 ? 5.425 -8.010 8.759 1.00 91.38 362 ARG A C 1
ATOM 2863 O O . ARG A 1 362 ? 5.333 -8.415 9.917 1.00 91.38 362 ARG A O 1
ATOM 2870 N N . CYS A 1 363 ? 6.389 -8.400 7.932 1.00 91.19 363 CYS A N 1
ATOM 2871 C CA . CYS A 1 363 ? 7.477 -9.295 8.308 1.00 91.19 363 CYS A CA 1
ATOM 2872 C C . CYS A 1 363 ? 8.300 -8.718 9.466 1.00 91.19 363 CYS A C 1
ATOM 2874 O O . CYS A 1 363 ? 8.514 -9.390 10.474 1.00 91.19 363 CYS A O 1
ATOM 2876 N N . ALA A 1 364 ? 8.666 -7.437 9.381 1.00 91.25 364 ALA A N 1
ATOM 2877 C CA . ALA A 1 364 ? 9.485 -6.762 10.380 1.00 91.25 364 ALA A CA 1
ATOM 2878 C C . ALA A 1 364 ? 8.860 -6.709 11.784 1.00 91.25 364 ALA A C 1
ATOM 2880 O O . ALA A 1 364 ? 9.592 -6.582 12.764 1.00 91.25 364 ALA A O 1
ATOM 2881 N N . MET A 1 365 ? 7.535 -6.839 11.920 1.00 86.31 365 MET A N 1
ATOM 2882 C CA . MET A 1 365 ? 6.874 -6.884 13.233 1.00 86.31 365 MET A CA 1
ATOM 2883 C C . MET A 1 365 ? 7.312 -8.080 14.091 1.00 86.31 365 MET A C 1
ATOM 2885 O O . MET A 1 365 ? 7.240 -7.995 15.316 1.00 86.31 365 MET A O 1
ATOM 2889 N N . ALA A 1 366 ? 7.740 -9.181 13.466 1.00 87.62 366 ALA A N 1
ATOM 2890 C CA . ALA A 1 366 ? 8.173 -10.399 14.152 1.00 87.62 366 ALA A CA 1
ATOM 2891 C C . ALA A 1 366 ? 9.703 -10.527 14.272 1.00 87.62 366 ALA A C 1
ATOM 2893 O O . ALA A 1 366 ? 10.179 -11.434 14.951 1.00 87.62 366 ALA A O 1
ATOM 2894 N N . LEU A 1 367 ? 10.462 -9.631 13.634 1.00 93.06 367 LEU A N 1
ATOM 2895 C CA . LEU A 1 367 ? 11.922 -9.679 13.587 1.00 93.06 367 LEU A CA 1
ATOM 2896 C C . LEU A 1 367 ? 12.560 -8.918 14.754 1.00 93.06 367 LEU A C 1
ATOM 2898 O O . LEU A 1 367 ? 12.102 -7.846 15.163 1.00 93.06 367 LEU A O 1
ATOM 2902 N N . SER A 1 368 ? 13.678 -9.444 15.244 1.00 95.81 368 SER A N 1
ATOM 2903 C CA . SER A 1 368 ? 14.595 -8.739 16.137 1.00 95.81 368 SER A CA 1
ATOM 2904 C C . SER A 1 368 ? 15.284 -7.566 15.428 1.00 95.81 368 SER A C 1
ATOM 2906 O O . SER A 1 368 ? 15.374 -7.514 14.201 1.00 95.81 368 SER A O 1
ATOM 2908 N N . GLU A 1 369 ? 15.834 -6.616 16.190 1.00 94.38 369 GLU A N 1
ATOM 2909 C CA . GLU A 1 369 ? 16.583 -5.497 15.596 1.00 94.38 369 GLU A CA 1
ATOM 2910 C C . GLU A 1 369 ? 17.835 -5.951 14.829 1.00 94.38 369 GLU A C 1
ATOM 2912 O O . GLU A 1 369 ? 18.195 -5.320 13.841 1.00 94.38 369 GLU A O 1
ATOM 2917 N N . ASN A 1 370 ? 18.462 -7.069 15.215 1.00 97.06 370 ASN A N 1
ATOM 2918 C CA . ASN A 1 370 ? 19.595 -7.626 14.468 1.00 97.06 370 ASN A CA 1
ATOM 2919 C C . ASN A 1 370 ? 19.161 -8.150 13.092 1.00 97.06 370 ASN A C 1
ATOM 2921 O O . ASN A 1 370 ? 19.841 -7.904 12.099 1.00 97.06 370 ASN A O 1
ATOM 2925 N N . GLU A 1 371 ? 18.017 -8.833 13.019 1.00 97.69 371 GLU A N 1
ATOM 2926 C CA . GLU A 1 371 ? 17.449 -9.306 11.751 1.00 97.69 371 GLU A CA 1
ATOM 2927 C C . GLU A 1 371 ? 17.020 -8.130 10.867 1.00 97.69 371 GLU A C 1
ATOM 2929 O O . GLU A 1 371 ? 17.343 -8.102 9.682 1.00 97.69 371 GLU A O 1
ATOM 2934 N N . LYS A 1 372 ? 16.385 -7.101 11.442 1.00 97.38 372 LYS A N 1
ATOM 2935 C CA . LYS A 1 372 ? 16.066 -5.858 10.721 1.00 97.38 372 LYS A CA 1
ATOM 2936 C C . LYS A 1 372 ? 17.315 -5.147 10.205 1.00 97.38 372 LYS A C 1
ATOM 2938 O O . LYS A 1 372 ? 17.312 -4.653 9.083 1.00 97.38 372 LYS A O 1
ATOM 2943 N N . GLN A 1 373 ? 18.394 -5.106 10.986 1.00 98.00 373 GLN A N 1
ATOM 2944 C CA . GLN A 1 373 ? 19.657 -4.516 10.543 1.00 98.00 373 GLN A CA 1
ATOM 2945 C C . GLN A 1 373 ? 20.269 -5.305 9.377 1.00 98.00 373 GLN A C 1
ATOM 2947 O O . GLN A 1 373 ? 20.784 -4.696 8.442 1.00 98.00 373 GLN A O 1
ATOM 2952 N N . ALA A 1 374 ? 20.174 -6.639 9.401 1.00 98.19 374 ALA A N 1
ATOM 2953 C CA . ALA A 1 374 ? 20.611 -7.489 8.295 1.00 98.19 374 ALA A CA 1
ATOM 2954 C C . ALA A 1 374 ? 19.773 -7.259 7.025 1.00 98.19 374 ALA A C 1
ATOM 2956 O O . ALA A 1 374 ? 20.338 -7.136 5.942 1.00 98.19 374 ALA A O 1
ATOM 2957 N N . LEU A 1 375 ? 18.447 -7.119 7.150 1.00 98.62 375 LEU A N 1
ATOM 2958 C CA . LEU A 1 375 ? 17.586 -6.754 6.019 1.00 98.62 375 LEU A CA 1
ATOM 2959 C C . LEU A 1 375 ? 17.875 -5.339 5.498 1.00 98.62 375 LEU A C 1
ATOM 2961 O O . LEU A 1 375 ? 17.850 -5.125 4.292 1.00 98.62 375 LEU A O 1
ATOM 2965 N N . SER A 1 376 ? 18.201 -4.384 6.377 1.00 98.50 376 SER A N 1
ATOM 2966 C CA . SER A 1 376 ? 18.623 -3.042 5.954 1.00 98.50 376 SER A CA 1
ATOM 2967 C C . SER A 1 376 ? 19.928 -3.082 5.163 1.00 98.50 376 SER A C 1
ATOM 2969 O O . SER A 1 376 ? 20.010 -2.481 4.096 1.00 98.50 376 SER A O 1
ATOM 2971 N N . ALA A 1 377 ? 20.923 -3.847 5.619 1.00 98.50 377 ALA A N 1
ATOM 2972 C CA . ALA A 1 377 ? 22.155 -4.047 4.859 1.00 98.50 377 ALA A CA 1
ATOM 2973 C C . ALA A 1 377 ? 21.880 -4.685 3.486 1.00 98.50 377 ALA A C 1
ATOM 2975 O O . ALA A 1 377 ? 22.366 -4.179 2.478 1.00 98.50 377 ALA A O 1
ATOM 2976 N N . LEU A 1 378 ? 21.034 -5.722 3.439 1.00 98.62 378 LEU A N 1
ATOM 2977 C CA . LEU A 1 378 ? 20.639 -6.379 2.192 1.00 98.62 378 LEU A CA 1
ATOM 2978 C C . LEU A 1 378 ? 19.936 -5.418 1.222 1.00 98.62 378 LEU A C 1
ATOM 2980 O O . LEU A 1 378 ? 20.231 -5.428 0.033 1.00 98.62 378 LEU A O 1
ATOM 2984 N N . TYR A 1 379 ? 19.033 -4.567 1.712 1.00 98.69 379 TYR A N 1
ATOM 2985 C CA . TYR A 1 379 ? 18.381 -3.550 0.885 1.00 98.69 379 TYR A CA 1
ATOM 2986 C C . TYR A 1 379 ? 19.405 -2.600 0.245 1.00 98.69 379 TYR A C 1
ATOM 2988 O O . TYR A 1 379 ? 19.324 -2.321 -0.949 1.00 98.69 379 TYR A O 1
ATOM 2996 N N . GLY A 1 380 ? 20.410 -2.159 1.008 1.00 98.25 380 GLY A N 1
ATOM 2997 C CA . GLY A 1 380 ? 21.517 -1.361 0.476 1.00 98.25 380 GLY A CA 1
ATOM 2998 C C . GLY A 1 380 ? 22.348 -2.098 -0.582 1.00 98.25 380 GLY A C 1
ATOM 2999 O O . GLY A 1 380 ? 22.710 -1.500 -1.594 1.00 98.25 380 GLY A O 1
ATOM 3000 N N . GLU A 1 381 ? 22.615 -3.395 -0.389 1.00 98.12 381 GLU A N 1
ATOM 3001 C CA . GLU A 1 381 ? 23.310 -4.229 -1.382 1.00 98.12 381 GLU A CA 1
ATOM 3002 C C . GLU A 1 381 ? 22.524 -4.338 -2.691 1.00 98.12 381 GLU A C 1
ATOM 3004 O O . GLU A 1 381 ? 23.112 -4.185 -3.759 1.00 98.12 381 GLU A O 1
ATOM 3009 N N . VAL A 1 382 ? 21.202 -4.525 -2.618 1.00 98.19 382 VAL A N 1
ATOM 3010 C CA . VAL A 1 382 ? 20.325 -4.580 -3.800 1.00 98.19 382 VAL A CA 1
ATOM 3011 C C . VAL A 1 382 ? 20.394 -3.279 -4.590 1.00 98.19 382 VAL A C 1
ATOM 3013 O O . VAL A 1 382 ? 20.587 -3.323 -5.800 1.00 98.19 382 VAL A O 1
ATOM 3016 N N . LEU A 1 383 ? 20.313 -2.123 -3.919 1.00 98.12 383 LEU A N 1
ATOM 3017 C CA . LEU A 1 383 ? 20.435 -0.826 -4.592 1.00 98.12 383 LEU A CA 1
ATOM 3018 C C . LEU A 1 383 ? 21.795 -0.659 -5.280 1.00 98.12 383 LEU A C 1
ATOM 3020 O O . LEU A 1 383 ? 21.867 -0.104 -6.373 1.00 98.12 383 LEU A O 1
ATOM 3024 N N . GLN A 1 384 ? 22.878 -1.147 -4.669 1.00 98.19 384 GLN A N 1
ATOM 3025 C CA . GLN A 1 384 ? 24.192 -1.103 -5.306 1.00 98.19 384 GLN A CA 1
ATOM 3026 C C . GLN A 1 384 ? 24.276 -2.051 -6.506 1.00 98.19 384 GLN A C 1
ATOM 3028 O O . GLN A 1 384 ? 24.833 -1.676 -7.534 1.00 98.19 384 GLN A O 1
ATOM 3033 N N . TRP A 1 385 ? 23.726 -3.263 -6.400 1.00 97.81 385 TRP A N 1
ATOM 3034 C CA . TRP A 1 385 ? 23.707 -4.203 -7.519 1.00 97.81 385 TRP A CA 1
ATOM 3035 C C . TRP A 1 385 ? 22.889 -3.672 -8.697 1.00 97.81 385 TRP A C 1
ATOM 3037 O O . TRP A 1 385 ? 23.306 -3.846 -9.835 1.00 97.81 385 TRP A O 1
ATOM 3047 N N . GLU A 1 386 ? 21.785 -2.981 -8.428 1.00 97.44 386 GLU A N 1
ATOM 3048 C CA . GLU A 1 386 ? 20.986 -2.286 -9.438 1.00 97.44 386 GLU A CA 1
ATOM 3049 C C . GLU A 1 386 ? 21.777 -1.184 -10.153 1.00 97.44 386 GLU A C 1
ATOM 3051 O O . GLU A 1 386 ? 21.768 -1.108 -11.382 1.00 97.44 386 GLU A O 1
ATOM 3056 N N . ILE A 1 387 ? 22.517 -0.355 -9.407 1.00 97.81 387 ILE A N 1
ATOM 3057 C CA . ILE A 1 387 ? 23.401 0.664 -9.995 1.00 97.81 387 ILE A CA 1
ATOM 3058 C C . ILE A 1 387 ? 24.452 0.003 -10.891 1.00 97.81 387 ILE A C 1
ATOM 3060 O O . ILE A 1 387 ? 24.643 0.429 -12.029 1.00 97.81 387 ILE A O 1
ATOM 3064 N N . ASP A 1 388 ? 25.112 -1.048 -10.401 1.00 97.25 388 ASP A N 1
ATOM 3065 C CA . ASP A 1 388 ? 26.137 -1.775 -11.154 1.00 97.25 388 ASP A CA 1
ATOM 3066 C C . ASP A 1 388 ? 25.549 -2.423 -12.423 1.00 97.25 388 ASP A C 1
ATOM 3068 O O . ASP A 1 388 ? 26.190 -2.427 -13.474 1.00 97.25 388 ASP A O 1
ATOM 3072 N N . PHE A 1 389 ? 24.325 -2.953 -12.339 1.00 97.31 389 PHE A N 1
ATOM 3073 C CA . PHE A 1 389 ? 23.598 -3.556 -13.455 1.00 97.31 389 PHE A CA 1
ATOM 3074 C C . PHE A 1 389 ? 23.288 -2.530 -14.552 1.00 97.31 389 PHE A C 1
ATOM 3076 O O . PHE A 1 389 ? 23.588 -2.758 -15.724 1.00 97.31 389 PHE A O 1
ATOM 3083 N N . HIS A 1 390 ? 22.772 -1.358 -14.175 1.00 97.44 390 HIS A N 1
ATOM 3084 C CA . HIS A 1 390 ? 22.491 -0.278 -15.121 1.00 97.44 390 HIS A CA 1
ATOM 3085 C C . HIS A 1 390 ? 23.768 0.361 -15.678 1.00 97.44 390 HIS A C 1
ATOM 3087 O O . HIS A 1 390 ? 23.782 0.819 -16.823 1.00 97.44 390 HIS A O 1
ATOM 3093 N N . HIS A 1 391 ? 24.853 0.393 -14.899 1.00 97.19 391 HIS A N 1
ATOM 3094 C CA . HIS A 1 391 ? 26.156 0.849 -15.376 1.00 97.19 391 HIS A CA 1
ATOM 3095 C C . HIS A 1 391 ? 26.738 -0.100 -16.427 1.00 97.19 391 HIS A C 1
ATOM 3097 O O . HIS A 1 391 ? 27.232 0.361 -17.454 1.00 97.19 391 HIS A O 1
ATOM 3103 N N . ALA A 1 392 ? 26.602 -1.414 -16.224 1.00 96.56 392 ALA A N 1
ATOM 3104 C CA . ALA A 1 392 ? 27.110 -2.433 -17.140 1.00 96.56 392 ALA A CA 1
ATOM 3105 C C . ALA A 1 392 ? 26.528 -2.316 -18.561 1.00 96.56 392 ALA A C 1
ATOM 3107 O O . ALA A 1 392 ? 27.183 -2.696 -19.529 1.00 96.56 392 ALA A O 1
ATOM 3108 N N . ALA A 1 393 ? 25.337 -1.729 -18.730 1.00 95.88 393 ALA A N 1
ATOM 3109 C CA . ALA A 1 393 ? 24.780 -1.448 -20.054 1.00 95.88 393 ALA A CA 1
ATOM 3110 C C . ALA A 1 393 ? 25.667 -0.500 -20.897 1.00 95.88 393 ALA A C 1
ATOM 3112 O O . ALA A 1 393 ? 25.621 -0.547 -22.129 1.00 95.88 393 ALA A O 1
ATOM 3113 N N . TYR A 1 394 ? 26.500 0.328 -20.259 1.00 95.38 394 TYR A N 1
ATOM 3114 C CA . TYR A 1 394 ? 27.444 1.239 -20.916 1.00 95.38 394 TYR A CA 1
ATOM 3115 C C . TYR A 1 394 ? 28.835 0.633 -21.150 1.00 95.38 394 TYR A C 1
ATOM 3117 O O . TYR A 1 394 ? 29.616 1.220 -21.896 1.00 95.38 394 TYR A O 1
ATOM 3125 N N . GLU A 1 395 ? 29.158 -0.507 -20.539 1.00 86.50 395 GLU A N 1
ATOM 3126 C CA . GLU A 1 395 ? 30.475 -1.144 -20.658 1.00 86.50 395 GLU A CA 1
ATOM 3127 C C . GLU A 1 395 ? 30.606 -1.873 -22.004 1.00 86.50 395 GLU A C 1
ATOM 3129 O O . GLU A 1 395 ? 29.663 -2.525 -22.454 1.00 86.50 395 GLU A O 1
ATOM 3134 N N . GLU A 1 396 ? 31.751 -1.721 -22.674 1.00 67.44 396 GLU A N 1
ATOM 3135 C CA . GLU A 1 396 ? 32.061 -2.377 -23.957 1.00 67.44 396 GLU A CA 1
ATOM 3136 C C . GLU A 1 396 ? 32.755 -3.726 -23.795 1.00 67.44 396 GLU A C 1
ATOM 3138 O O . GLU A 1 39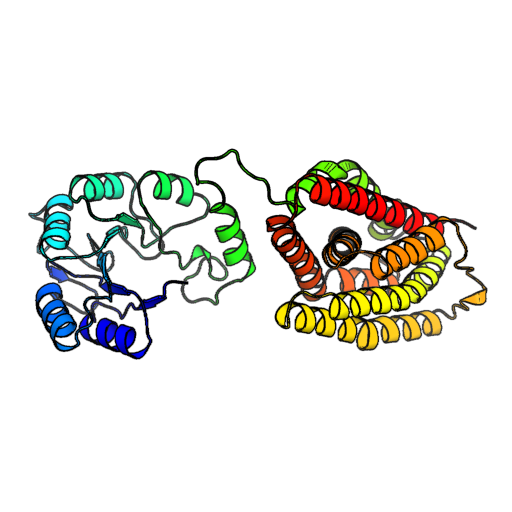6 ? 33.701 -3.820 -22.976 1.00 67.44 396 GLU A O 1
#

InterPro domains:
  IPR004305 Thiaminase-2/PQQC [PF03070] (192-395)
  IPR005137 Membrane complex biogenesis protein, BtpA family [PF03437] (1-170)
  IPR005137 Membrane complex biogenesis protein, BtpA family [PTHR21381] (1-170)
  IPR011060 Ribulose-phosphate binding barrel [SSF51366] (2-173)
  IPR016084 Haem oxygenase-like, multi-helical [G3DSA:1.20.910.10] (185-396)
  IPR016084 Haem oxygenase-like, multi-helical [SSF48613] (183-394)

Secondary structure (DSSP, 8-state):
---EEE-TTT-HHHHHHHHHHHT-SEEEES-SSSEEEETTEEEE--HHHHHHHHHHTT-TTSEEEEEEE-SSEE-GGGTTS-HHHHHHHHHHTT-SEEEE--SSTTPPPPHHHHHHHHTT--S-EEE-S---TTTHHHHHTT-SEE---GGGBGGG-TTS-B-HHHHHHHHHTTTT-SSSS----HHHHHHHHTHHHHHHHHT-HHHHHHHTT---HHHHHHHHHHHHHHHHHHHHHHHHHHHH-SSHHHHHHHHHHHHHIIIIIHHHHHHHHHHTT--GGGS-S--HHHHHHHHHHHHHHHHS-HHHHHHHHHHHHHHHHHHHHHHTTS--S-HHHHHHHHHHHSHHHHHHHHHHHHHHHHHHTTS-HHHHHHHHHHHHHHHHHHHHHHHHTT--

pLDDT: mean 91.4, std 11.44, range [28.75, 98.69]